Protein AF-A0A524IVU4-F1 (afdb_monomer_lite)

Secondary structure (DSSP, 8-state):
--------EEEEE--S-HHHHHHHHHHS--TT--B----PPPTT--EEEEEEEETTEEEEEEEETT-SEEEEE--GGGSHHHHHHHHHHHGGGSS-------EEEEEEEEEESS-HHHHHHHHHSTTHHHHHS-TTS-EEEEE---S--TT-EEEEEES-TTS-EEEEEEEEEEETTTEEEEEEEESSSSEEEEEEEEEESSSS-EEEEEEEEEE-SS-HHHHHHHHHHHHHHHHHHHHHHHHHHHHHHHHHHHH-PPTT-EEEEETTTSHHHHHHHHHHHHHT-EEEEE----SS---GGGTTT-SEEEE-----SSSS---HHHHHHHHHHHHHHHHHHHHHHHT-SS--SEEEEEEEGGGG---TT----TTSPP-SSHHHHHHHHHHHTTHHHHHTTPEEEEEEE------

Sequence (415 aa):
MAPNSTSEIATIVVRTGLSMLVSEILTTPTPRLKLLCRHRVDPWTMVGRLQILTPAGPVVLMCDRDRNSVRIPVDCATGKGRRYLGALTALRTHGSPGVVMALEIVRLVSDVSASVQRVWDWHTRPGALQRLIPPWEPIRVLKRNDGVEEGNRTTVRLGTSPIAVDWVSEHLAPEPYRSFADFQVKGPFGTWRHRHLFLPTGASTCQMEDRIEYELPCEPLGALV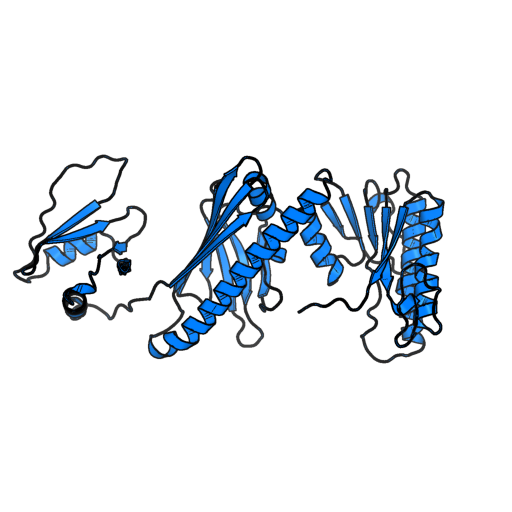AGRYLRERIERGIAYRHRVVRRDLTLHGRVGLASGQRVGITGASGLIGSELSHVLTTGGHEPIAFARPASGTLEPASLEGLKAVVHLAGEPIDAGKWTSERRRRIRDSRVEGTRILSEALAGLDAPPDVLICASAIGYYGNRGDEILDEQSPVGEGFLAGVVGDWERAAEPARAAGIRVVHLRFGVVLWP

pLDDT: mean 75.31, std 25.25, range [22.7, 98.56]

Structure (mmCIF, N/CA/C/O backbone):
data_AF-A0A524IVU4-F1
#
_entry.id   AF-A0A524IVU4-F1
#
loop_
_atom_site.group_PDB
_atom_site.id
_atom_site.type_symbol
_atom_site.label_atom_id
_atom_site.label_alt_id
_atom_site.label_comp_id
_atom_site.label_asym_id
_atom_site.label_entity_id
_atom_site.label_seq_id
_atom_site.pdbx_PDB_ins_code
_atom_site.Cartn_x
_atom_site.Cartn_y
_atom_site.Cartn_z
_atom_site.occupancy
_atom_site.B_iso_or_equiv
_atom_site.auth_seq_id
_atom_site.auth_comp_id
_atom_site.auth_asym_id
_atom_site.auth_atom_id
_atom_site.pdbx_PDB_model_num
ATOM 1 N N . MET A 1 1 ? 1.348 -28.604 -43.241 1.00 34.56 1 MET A N 1
ATOM 2 C CA . MET A 1 1 ? 2.477 -28.645 -42.290 1.00 34.56 1 MET A CA 1
ATOM 3 C C . MET A 1 1 ? 3.764 -28.444 -43.070 1.00 34.56 1 MET A C 1
ATOM 5 O O . MET A 1 1 ? 4.163 -29.332 -43.806 1.00 34.56 1 MET A O 1
ATOM 9 N N . ALA A 1 2 ? 4.355 -27.260 -42.949 1.00 22.70 2 ALA A N 1
ATOM 10 C CA . ALA A 1 2 ? 5.720 -26.942 -43.358 1.00 22.70 2 ALA A CA 1
ATOM 11 C C . ALA A 1 2 ? 6.348 -26.189 -42.171 1.00 22.70 2 ALA A C 1
ATOM 13 O O . ALA A 1 2 ? 5.633 -25.404 -41.538 1.00 22.70 2 ALA A O 1
ATOM 14 N N . PRO A 1 3 ? 7.607 -26.454 -41.790 1.00 25.53 3 PRO A N 1
ATOM 15 C CA . PRO A 1 3 ? 8.193 -25.831 -40.614 1.00 25.53 3 PRO A CA 1
ATOM 16 C C . PRO A 1 3 ? 8.550 -24.374 -40.932 1.00 25.53 3 PRO A C 1
ATOM 18 O O . PRO A 1 3 ? 9.281 -24.101 -41.881 1.00 25.53 3 PRO A O 1
ATOM 21 N N . ASN A 1 4 ? 8.029 -23.438 -40.134 1.00 24.41 4 ASN A N 1
ATOM 22 C CA . ASN A 1 4 ? 8.459 -22.042 -40.146 1.00 24.41 4 ASN A CA 1
ATOM 23 C C . ASN A 1 4 ? 9.939 -21.982 -39.745 1.00 24.41 4 ASN A C 1
ATOM 25 O O . ASN A 1 4 ? 10.278 -22.165 -38.577 1.00 24.41 4 ASN A O 1
ATOM 29 N N . SER A 1 5 ? 10.816 -21.740 -40.718 1.00 25.78 5 SER A N 1
ATOM 30 C CA . SER A 1 5 ? 12.230 -21.461 -40.492 1.00 25.78 5 SER A CA 1
ATOM 31 C C . SER A 1 5 ? 12.377 -20.097 -39.817 1.00 25.78 5 SER A C 1
ATOM 33 O O . SER A 1 5 ? 12.114 -19.059 -40.425 1.00 25.78 5 SER A O 1
ATOM 35 N N . THR A 1 6 ? 12.803 -20.087 -38.561 1.00 24.25 6 THR A N 1
ATOM 36 C CA . THR A 1 6 ? 13.234 -18.885 -37.848 1.00 24.25 6 THR A CA 1
ATOM 37 C C . THR A 1 6 ? 14.506 -18.351 -38.510 1.00 24.25 6 THR A C 1
ATOM 39 O O . THR A 1 6 ? 15.575 -18.944 -38.388 1.00 24.25 6 THR A O 1
ATOM 42 N N . SER A 1 7 ? 14.409 -17.240 -39.241 1.00 27.45 7 SER A N 1
ATOM 43 C CA . SER A 1 7 ? 15.583 -16.489 -39.690 1.00 27.45 7 SER A CA 1
ATOM 44 C C . SER A 1 7 ? 16.126 -15.680 -38.509 1.00 27.45 7 SER A C 1
ATOM 46 O O . SER A 1 7 ? 15.531 -14.671 -38.125 1.00 27.45 7 SER A O 1
ATOM 48 N N . GLU A 1 8 ? 17.231 -16.115 -37.909 1.00 27.62 8 GLU A N 1
ATOM 49 C CA . GLU A 1 8 ? 17.954 -15.310 -36.922 1.00 27.62 8 GLU A CA 1
ATOM 50 C C . GLU A 1 8 ? 18.657 -14.137 -37.620 1.00 27.62 8 GLU A C 1
ATOM 52 O O . GLU A 1 8 ? 19.483 -14.312 -38.516 1.00 27.62 8 GLU A O 1
ATOM 57 N N . ILE A 1 9 ? 18.327 -12.912 -37.214 1.00 30.48 9 ILE A N 1
ATOM 58 C CA . ILE A 1 9 ? 18.994 -11.695 -37.687 1.00 30.48 9 ILE A CA 1
ATOM 59 C C . ILE A 1 9 ? 20.041 -11.307 -36.643 1.00 30.48 9 ILE A C 1
ATOM 61 O O . ILE A 1 9 ? 19.692 -10.887 -35.541 1.00 30.48 9 ILE A O 1
ATOM 65 N N . ALA A 1 10 ? 21.325 -11.401 -36.993 1.00 29.14 10 ALA A N 1
ATOM 66 C CA . ALA A 1 10 ? 22.400 -10.875 -36.159 1.00 29.14 10 ALA A CA 1
ATOM 67 C C . ALA A 1 10 ? 22.495 -9.347 -36.337 1.00 29.14 10 ALA A C 1
ATOM 69 O O . ALA A 1 10 ? 22.633 -8.832 -37.450 1.00 29.14 10 ALA A O 1
ATOM 70 N N . THR A 1 11 ? 22.419 -8.603 -35.235 1.00 32.50 11 THR A N 1
ATOM 71 C CA . THR A 1 11 ? 22.598 -7.142 -35.232 1.00 32.50 11 THR A CA 1
ATOM 72 C C . THR A 1 11 ? 23.991 -6.817 -34.710 1.00 32.50 11 THR A C 1
ATOM 74 O O . THR A 1 11 ? 24.321 -7.198 -33.592 1.00 32.50 11 THR A O 1
ATOM 77 N N . ILE A 1 12 ? 24.809 -6.117 -35.504 1.00 32.16 12 ILE A N 1
ATOM 78 C CA . ILE A 1 12 ? 26.143 -5.663 -35.093 1.00 32.16 12 ILE A CA 1
ATOM 79 C C . ILE A 1 12 ? 26.076 -4.148 -34.871 1.00 32.16 12 ILE A C 1
ATOM 81 O O . ILE A 1 12 ? 25.778 -3.376 -35.783 1.00 32.16 12 ILE A O 1
ATOM 85 N N . VAL A 1 13 ? 26.337 -3.708 -33.641 1.00 31.48 13 VAL A N 1
ATOM 86 C CA . VAL A 1 13 ? 26.427 -2.283 -33.294 1.00 31.48 13 VAL A CA 1
ATOM 87 C C . VAL A 1 13 ? 27.876 -1.839 -33.483 1.00 31.48 13 VAL A C 1
ATOM 89 O O . VAL A 1 13 ? 28.778 -2.430 -32.893 1.00 31.48 13 VAL A O 1
ATOM 92 N N . VAL A 1 14 ? 28.117 -0.821 -34.311 1.00 31.20 14 VAL A N 1
ATOM 93 C CA . VAL A 1 14 ? 29.471 -0.315 -34.584 1.00 31.20 14 VAL A CA 1
ATOM 94 C C . VAL A 1 14 ? 29.592 1.083 -33.988 1.00 31.20 14 VAL A C 1
ATOM 96 O O . VAL A 1 14 ? 28.852 1.986 -34.359 1.00 31.20 14 VAL A O 1
ATOM 99 N N . ARG A 1 15 ? 30.499 1.264 -33.020 1.00 30.33 15 ARG A N 1
ATOM 100 C CA . ARG A 1 15 ? 30.604 2.500 -32.217 1.00 30.33 15 ARG A CA 1
ATOM 101 C C . ARG A 1 15 ? 31.299 3.681 -32.912 1.00 30.33 15 ARG A C 1
ATOM 103 O O . ARG A 1 15 ? 31.366 4.752 -32.317 1.00 30.33 15 ARG A O 1
ATOM 110 N N . THR A 1 16 ? 31.786 3.542 -34.142 1.00 34.00 16 THR A N 1
ATOM 111 C CA . THR A 1 16 ? 32.389 4.649 -34.901 1.00 34.00 16 THR A CA 1
ATOM 112 C C . THR A 1 16 ? 31.367 5.269 -35.852 1.00 34.00 16 THR A C 1
ATOM 114 O O . THR A 1 16 ? 30.624 4.565 -36.532 1.00 34.00 16 THR A O 1
ATOM 117 N N . GLY A 1 17 ? 31.285 6.606 -35.867 1.00 33.34 17 GLY A N 1
ATOM 118 C CA . GLY A 1 17 ? 30.340 7.339 -36.715 1.00 33.34 17 GLY A CA 1
ATOM 119 C C . GLY A 1 17 ? 30.439 6.914 -38.183 1.00 33.34 17 GLY A C 1
ATOM 120 O O . GLY A 1 17 ? 31.533 6.649 -38.682 1.00 33.34 17 GLY A O 1
ATOM 121 N N . LEU A 1 18 ? 29.293 6.861 -38.872 1.00 36.22 18 LEU A N 1
ATOM 122 C CA . LEU A 1 18 ? 29.159 6.341 -40.242 1.00 36.22 18 LEU A CA 1
ATOM 123 C C . LEU A 1 18 ? 30.191 6.925 -41.231 1.00 36.22 18 LEU A C 1
ATOM 125 O O . LEU A 1 18 ? 30.632 6.230 -42.142 1.00 36.22 18 LEU A O 1
ATOM 129 N N . SER A 1 19 ? 30.601 8.183 -41.039 1.00 33.00 19 SER A N 1
ATOM 130 C CA . SER A 1 19 ? 31.616 8.861 -41.856 1.00 33.00 19 SER A CA 1
ATOM 131 C C . SER A 1 19 ? 33.031 8.296 -41.677 1.00 33.00 19 SER A C 1
ATOM 133 O O . SER A 1 19 ? 33.767 8.200 -42.657 1.00 33.00 19 SER A O 1
ATOM 135 N N . MET A 1 20 ? 33.409 7.874 -40.465 1.00 31.33 20 MET A N 1
ATOM 136 C CA . MET A 1 20 ? 34.714 7.252 -40.206 1.00 31.33 20 MET A CA 1
ATOM 137 C C . MET A 1 20 ? 34.777 5.825 -40.744 1.00 31.33 20 MET A C 1
ATOM 139 O O . MET A 1 20 ? 35.775 5.462 -41.356 1.00 31.33 20 MET A O 1
ATOM 143 N N . LEU A 1 21 ? 33.689 5.058 -40.616 1.00 37.84 21 LEU A N 1
ATOM 144 C CA . LEU A 1 21 ? 33.628 3.687 -41.131 1.00 37.84 21 LEU A CA 1
ATOM 145 C C . LEU A 1 21 ? 33.796 3.640 -42.658 1.00 37.84 21 LEU A C 1
ATOM 147 O O . LEU A 1 21 ? 34.502 2.792 -43.197 1.00 37.84 21 LEU A O 1
ATOM 151 N N . VAL A 1 22 ? 33.161 4.580 -43.365 1.00 36.19 22 VAL A N 1
ATOM 152 C CA . VAL A 1 22 ? 33.289 4.710 -44.823 1.00 36.19 22 VAL A CA 1
ATOM 153 C C . VAL A 1 22 ? 34.705 5.154 -45.211 1.00 36.19 22 VAL A C 1
ATOM 155 O O . VAL A 1 22 ? 35.245 4.646 -46.188 1.00 36.19 22 VAL A O 1
ATOM 158 N N . SER A 1 23 ? 35.337 6.035 -44.431 1.00 31.91 23 SER A N 1
ATOM 159 C CA . SER A 1 23 ? 36.713 6.499 -44.666 1.00 31.91 23 SER A CA 1
ATOM 160 C C . SER A 1 23 ? 37.771 5.401 -44.452 1.00 31.91 23 SER A C 1
ATOM 162 O O . SER A 1 23 ? 38.649 5.225 -45.295 1.00 31.91 23 SER A O 1
ATOM 164 N N . GLU A 1 24 ? 37.669 4.603 -43.382 1.00 35.66 24 GLU A N 1
ATOM 165 C CA . GLU A 1 24 ? 38.594 3.487 -43.092 1.00 35.66 24 GLU A CA 1
ATOM 166 C C . GLU A 1 24 ? 38.502 2.356 -44.126 1.00 35.66 24 GLU A C 1
ATOM 168 O O . GLU A 1 24 ? 39.520 1.785 -44.521 1.00 35.66 24 GLU A O 1
ATOM 173 N N . ILE A 1 25 ? 37.294 2.059 -44.618 1.00 37.78 25 ILE A N 1
ATOM 174 C CA . ILE A 1 25 ? 37.073 1.045 -45.663 1.00 37.78 25 ILE A CA 1
ATOM 175 C C . ILE A 1 25 ? 37.586 1.524 -47.034 1.00 37.78 25 ILE A C 1
ATOM 177 O O . ILE A 1 25 ? 38.042 0.713 -47.836 1.00 37.78 25 ILE A O 1
ATOM 181 N N . LEU A 1 26 ? 37.532 2.831 -47.322 1.00 35.62 26 LEU A N 1
ATOM 182 C CA . LEU A 1 26 ? 38.038 3.407 -48.577 1.00 35.62 26 LEU A CA 1
ATOM 183 C C . LEU A 1 26 ? 39.566 3.572 -48.603 1.00 35.62 26 LEU A C 1
ATOM 185 O O . LEU A 1 26 ? 40.146 3.649 -49.684 1.00 35.62 26 LEU A O 1
ATOM 189 N N . THR A 1 27 ? 40.215 3.631 -47.439 1.00 35.34 27 THR A N 1
ATOM 190 C CA . THR A 1 27 ? 41.665 3.865 -47.310 1.00 35.34 27 THR A CA 1
ATOM 191 C C . THR A 1 27 ? 42.474 2.597 -47.043 1.00 35.34 27 THR A C 1
ATOM 193 O O . THR A 1 27 ? 43.703 2.631 -47.109 1.00 35.34 27 THR A O 1
ATOM 196 N N . THR A 1 28 ? 41.824 1.455 -46.801 1.00 34.09 28 THR A N 1
ATOM 197 C CA . THR A 1 28 ? 42.516 0.174 -46.631 1.00 34.09 28 THR A CA 1
ATOM 198 C C . THR A 1 28 ? 42.963 -0.387 -47.990 1.00 34.09 28 THR A C 1
ATOM 200 O O . THR A 1 28 ? 42.127 -0.617 -48.866 1.00 34.09 28 THR A O 1
ATOM 203 N N . PRO A 1 29 ? 44.259 -0.694 -48.194 1.00 32.53 29 PRO A N 1
ATOM 204 C CA . PRO A 1 29 ? 44.765 -1.247 -49.446 1.00 32.53 29 PRO A CA 1
ATOM 205 C C . PRO A 1 29 ? 44.479 -2.755 -49.507 1.00 32.53 29 PRO A C 1
ATOM 207 O O . PRO A 1 29 ? 45.382 -3.585 -49.508 1.00 32.53 29 PRO A O 1
ATOM 210 N N . THR A 1 30 ? 43.201 -3.139 -49.533 1.00 32.12 30 THR A N 1
ATOM 211 C CA . THR A 1 30 ? 42.782 -4.497 -49.907 1.00 32.12 30 THR A CA 1
ATOM 212 C C . THR A 1 30 ? 42.083 -4.446 -51.266 1.00 32.12 30 THR A C 1
ATOM 214 O O . THR A 1 30 ? 41.094 -3.735 -51.430 1.00 32.12 30 THR A O 1
ATOM 217 N N . PRO A 1 31 ? 42.544 -5.200 -52.280 1.00 26.88 31 PRO A N 1
ATOM 218 C CA . PRO A 1 31 ? 42.162 -4.961 -53.675 1.00 26.88 31 PRO A CA 1
ATOM 219 C C . PRO A 1 31 ? 40.754 -5.464 -54.061 1.00 26.88 31 PRO A C 1
ATOM 221 O O . PRO A 1 31 ? 40.522 -5.781 -55.225 1.00 26.88 31 PRO A O 1
ATOM 224 N N . ARG A 1 32 ? 39.800 -5.614 -53.128 1.00 34.31 32 ARG A N 1
ATOM 225 C CA . ARG A 1 32 ? 38.541 -6.344 -53.408 1.00 34.31 32 ARG A CA 1
ATOM 226 C C . ARG A 1 32 ? 37.240 -5.752 -52.858 1.00 34.31 32 ARG A C 1
ATOM 228 O O . ARG A 1 32 ? 36.215 -6.420 -52.956 1.00 34.31 32 ARG A O 1
ATOM 235 N N . LEU A 1 33 ? 37.229 -4.516 -52.361 1.00 30.20 33 LEU A N 1
ATOM 236 C CA . LEU A 1 33 ? 35.998 -3.837 -51.935 1.00 30.20 33 LEU A CA 1
ATOM 237 C C . LEU A 1 33 ? 35.757 -2.585 -52.791 1.00 30.20 33 LEU A C 1
ATOM 239 O O . LEU A 1 33 ? 36.409 -1.564 -52.617 1.00 30.20 33 LEU A O 1
ATOM 243 N N . LYS A 1 34 ? 34.815 -2.665 -53.740 1.00 29.78 34 LYS A N 1
ATOM 244 C CA . LYS A 1 34 ? 34.280 -1.490 -54.451 1.00 29.78 34 LYS A CA 1
ATOM 245 C C . LYS A 1 34 ? 32.941 -1.107 -53.826 1.00 29.78 34 LYS A C 1
ATOM 247 O O . LYS A 1 34 ? 31.970 -1.853 -53.943 1.00 29.78 34 LYS A O 1
ATOM 252 N N . LEU A 1 35 ? 32.898 0.053 -53.178 1.00 29.55 35 LEU A N 1
ATOM 253 C CA . LEU A 1 35 ? 31.672 0.672 -52.677 1.00 29.55 35 LEU A CA 1
ATOM 254 C C . LEU A 1 35 ? 30.991 1.426 -53.825 1.00 29.55 35 LEU A C 1
ATOM 256 O O . LEU A 1 35 ? 31.569 2.342 -54.405 1.00 29.55 35 LEU A O 1
ATOM 260 N N . LEU A 1 36 ? 29.765 1.032 -54.162 1.00 27.17 36 LEU A N 1
ATOM 261 C CA . LEU A 1 36 ? 28.942 1.699 -55.170 1.00 27.17 36 LEU A CA 1
ATOM 262 C C . LEU A 1 36 ? 27.703 2.253 -54.464 1.00 27.17 36 LEU A C 1
ATOM 264 O O . LEU A 1 36 ? 26.733 1.539 -54.232 1.00 27.17 36 LEU A O 1
ATOM 268 N N . CYS A 1 37 ? 27.754 3.529 -54.083 1.00 28.75 37 CYS A N 1
ATOM 269 C CA . CYS A 1 37 ? 26.594 4.236 -53.551 1.00 28.75 37 CYS A CA 1
ATOM 270 C C . CYS A 1 37 ? 25.811 4.827 -54.732 1.00 28.75 37 CYS A C 1
ATOM 272 O O . CYS A 1 37 ? 26.328 5.687 -55.446 1.00 28.75 37 CYS A O 1
ATOM 274 N N . ARG A 1 38 ? 24.588 4.347 -54.988 1.00 25.50 38 ARG A N 1
ATOM 275 C CA . ARG A 1 38 ? 23.693 4.925 -56.003 1.00 25.50 38 ARG A CA 1
ATOM 276 C C . ARG A 1 38 ? 22.333 5.283 -55.395 1.00 25.50 38 ARG A C 1
ATOM 278 O O . ARG A 1 38 ? 21.636 4.408 -54.901 1.00 25.50 38 ARG A O 1
ATOM 285 N N . HIS A 1 39 ? 21.969 6.551 -55.604 1.00 26.48 39 HIS A N 1
ATOM 286 C CA . HIS A 1 39 ? 20.639 7.184 -55.615 1.00 26.48 39 HIS A CA 1
ATOM 287 C C . HIS A 1 39 ? 20.159 8.073 -54.450 1.00 26.48 39 HIS A C 1
ATOM 289 O O . HIS A 1 39 ? 20.536 7.924 -53.295 1.00 26.48 39 HIS A O 1
ATOM 295 N N . ARG A 1 40 ? 19.368 9.069 -54.903 1.00 27.62 40 ARG A N 1
ATOM 296 C CA . ARG A 1 40 ? 18.852 10.308 -54.293 1.00 27.62 40 ARG A CA 1
ATOM 297 C C . ARG A 1 40 ? 17.977 10.061 -53.062 1.00 27.62 40 ARG A C 1
ATOM 299 O O . ARG A 1 40 ? 17.220 9.100 -53.024 1.00 27.62 40 ARG A O 1
ATOM 306 N N . VAL A 1 41 ? 18.062 10.997 -52.120 1.00 28.31 41 VAL A N 1
ATOM 307 C CA . VAL A 1 41 ? 17.453 10.964 -50.784 1.00 28.31 41 VAL A CA 1
ATOM 308 C C . VAL A 1 41 ? 16.101 11.687 -50.783 1.00 28.31 41 VAL A C 1
ATOM 310 O O . VAL A 1 41 ? 16.039 12.856 -51.157 1.00 28.31 41 VAL A O 1
ATOM 313 N N . ASP A 1 42 ? 15.049 11.001 -50.330 1.00 27.28 42 ASP A N 1
ATOM 314 C CA . ASP A 1 42 ? 13.788 11.593 -49.860 1.00 27.28 42 ASP A CA 1
ATOM 315 C C . ASP A 1 42 ? 13.885 11.772 -48.324 1.00 27.28 42 ASP A C 1
ATOM 317 O O . ASP A 1 42 ? 14.226 10.809 -47.625 1.00 27.28 42 ASP A O 1
ATOM 321 N N . PRO A 1 43 ? 13.677 12.982 -47.767 1.00 28.86 43 PRO A N 1
ATOM 322 C CA . PRO A 1 43 ? 13.992 13.289 -46.369 1.00 28.86 43 PRO A CA 1
ATOM 323 C C . PRO A 1 43 ? 13.114 12.612 -45.297 1.00 28.86 43 PRO A C 1
ATOM 325 O O . PRO A 1 43 ? 13.494 12.666 -44.123 1.00 28.86 43 PRO A O 1
ATOM 328 N N . TRP A 1 44 ? 11.999 11.956 -45.650 1.00 29.47 44 TRP A N 1
ATOM 329 C CA . TRP A 1 44 ? 11.010 11.466 -44.666 1.00 29.47 44 TRP A CA 1
ATOM 330 C C . TRP A 1 44 ? 10.911 9.940 -44.512 1.00 29.47 44 TRP A C 1
ATOM 332 O O . TRP A 1 44 ? 10.248 9.460 -43.596 1.00 29.47 44 TRP A O 1
ATOM 342 N N . THR A 1 45 ? 11.612 9.157 -45.338 1.00 31.44 45 THR A N 1
ATOM 343 C CA . THR A 1 45 ? 11.626 7.681 -45.267 1.00 31.44 45 THR A CA 1
ATOM 344 C C . THR A 1 45 ? 13.058 7.135 -45.335 1.00 31.44 45 THR A C 1
ATOM 346 O O . THR A 1 45 ? 13.479 6.522 -46.310 1.00 31.44 45 THR A O 1
ATOM 349 N N . MET A 1 46 ? 13.866 7.358 -44.294 1.00 29.09 46 MET A N 1
ATOM 350 C CA . MET A 1 46 ? 15.256 6.876 -44.277 1.00 29.09 46 MET A CA 1
ATOM 351 C C . MET A 1 46 ? 15.389 5.446 -43.738 1.00 29.09 46 MET A C 1
ATOM 353 O O . MET A 1 46 ? 15.600 5.225 -42.550 1.00 29.09 46 MET A O 1
ATOM 357 N N . VAL A 1 47 ? 15.362 4.490 -44.670 1.00 37.28 47 VAL A N 1
ATOM 358 C CA . VAL A 1 47 ? 16.062 3.202 -44.585 1.00 37.28 47 VAL A CA 1
ATOM 359 C C . VAL A 1 47 ? 17.218 3.272 -45.585 1.00 37.28 47 VAL A C 1
ATOM 361 O O . VAL A 1 47 ? 17.013 3.170 -46.794 1.00 37.28 47 VAL A O 1
ATOM 364 N N . GLY A 1 48 ? 18.442 3.496 -45.111 1.00 37.12 48 GLY A N 1
ATOM 365 C CA . GLY A 1 48 ? 19.611 3.551 -45.993 1.00 37.12 48 GLY A CA 1
ATOM 366 C C . GLY A 1 48 ? 19.993 2.145 -46.454 1.00 37.12 48 GLY A C 1
ATOM 367 O O . GLY A 1 48 ? 20.255 1.282 -45.617 1.00 37.12 48 GLY A O 1
ATOM 368 N N . ARG A 1 49 ? 20.028 1.895 -47.767 1.00 36.38 49 ARG A N 1
ATOM 369 C CA . ARG A 1 49 ? 20.432 0.603 -48.345 1.00 36.38 49 ARG A CA 1
ATOM 370 C C . ARG A 1 49 ? 21.885 0.692 -48.816 1.00 36.38 49 ARG A C 1
ATOM 372 O O . ARG A 1 49 ? 22.159 1.295 -49.848 1.00 36.38 49 ARG A O 1
ATOM 379 N N . LEU A 1 50 ? 22.815 0.105 -48.068 1.00 40.78 50 LEU A N 1
ATOM 380 C CA . LEU A 1 50 ? 24.235 0.060 -48.428 1.00 40.78 50 LEU A CA 1
ATOM 381 C C . LEU A 1 50 ? 24.556 -1.308 -49.042 1.00 40.78 50 LEU A C 1
ATOM 383 O O . LEU A 1 50 ? 24.348 -2.337 -48.405 1.00 40.78 50 LEU A O 1
ATOM 387 N N . GLN A 1 51 ? 25.038 -1.342 -50.284 1.00 37.97 51 GLN A N 1
ATOM 388 C CA . GLN A 1 51 ? 25.344 -2.589 -50.989 1.00 37.97 51 GLN A CA 1
ATOM 389 C C . GLN A 1 51 ? 26.861 -2.789 -51.076 1.00 37.97 51 GLN A C 1
ATOM 391 O O . GLN A 1 51 ? 27.566 -1.999 -51.701 1.00 37.97 51 GLN A O 1
ATOM 396 N N . ILE A 1 52 ? 27.363 -3.855 -50.452 1.00 44.34 52 ILE A N 1
ATOM 397 C CA . ILE A 1 52 ? 28.771 -4.255 -50.506 1.00 44.34 52 ILE A CA 1
ATOM 398 C C . ILE A 1 52 ? 28.907 -5.386 -51.524 1.00 44.34 52 ILE A C 1
ATOM 400 O O . ILE A 1 52 ? 28.314 -6.456 -51.369 1.00 44.34 52 ILE A O 1
ATOM 404 N N . LEU A 1 53 ? 29.687 -5.161 -52.580 1.00 37.88 53 LEU A N 1
ATOM 405 C CA . LEU A 1 53 ? 29.975 -6.185 -53.582 1.00 37.88 53 LEU A CA 1
ATOM 406 C C . LEU A 1 53 ? 31.087 -7.103 -53.068 1.00 37.88 53 LEU A C 1
ATOM 408 O O . LEU A 1 53 ? 32.212 -6.656 -52.854 1.00 37.88 53 LEU A O 1
ATOM 412 N N . THR A 1 54 ? 30.770 -8.387 -52.881 1.00 42.09 54 THR A N 1
ATOM 413 C CA . THR A 1 54 ? 31.740 -9.418 -52.482 1.00 42.09 54 THR A CA 1
ATOM 414 C C . THR A 1 54 ? 31.866 -10.494 -53.568 1.00 42.09 54 THR A C 1
ATOM 416 O O . THR A 1 54 ? 30.927 -10.675 -54.347 1.00 42.09 54 THR A O 1
ATOM 419 N N . PRO A 1 55 ? 32.971 -11.267 -53.619 1.00 34.78 55 PRO A N 1
ATOM 420 C CA . PRO A 1 55 ? 33.145 -12.354 -54.592 1.00 34.78 55 PRO A CA 1
ATOM 421 C C . PRO A 1 55 ? 32.069 -13.452 -54.525 1.00 34.78 55 PRO A C 1
ATOM 423 O O . PRO A 1 55 ? 31.917 -14.217 -55.469 1.00 34.78 55 PRO A O 1
ATOM 426 N N . ALA A 1 56 ? 31.327 -13.539 -53.417 1.00 37.84 56 ALA A N 1
ATOM 427 C CA . ALA A 1 56 ? 30.245 -14.501 -53.207 1.00 37.84 56 ALA A CA 1
ATOM 428 C C . ALA A 1 56 ? 28.838 -13.915 -53.462 1.00 37.84 56 ALA A C 1
ATOM 430 O O . ALA A 1 56 ? 27.843 -14.614 -53.262 1.00 37.84 56 ALA A O 1
ATOM 431 N N . GLY A 1 57 ? 28.758 -12.658 -53.915 1.00 37.06 57 GLY A N 1
ATOM 432 C CA . GLY A 1 57 ? 27.522 -11.943 -54.234 1.00 37.06 57 GLY A CA 1
ATOM 433 C C . GLY A 1 57 ? 27.386 -10.599 -53.499 1.00 37.06 57 GLY A C 1
ATOM 434 O O . GLY A 1 57 ? 28.166 -10.298 -52.587 1.00 37.06 57 GLY A O 1
ATOM 435 N N . PRO A 1 58 ? 26.417 -9.759 -53.900 1.00 41.94 58 PRO A N 1
ATOM 436 C CA . PRO A 1 58 ? 26.122 -8.508 -53.210 1.00 41.94 58 PRO A CA 1
ATOM 437 C C . PRO A 1 58 ? 25.515 -8.762 -51.825 1.00 41.94 58 PRO A C 1
ATOM 439 O O . PRO A 1 58 ? 24.539 -9.497 -51.698 1.00 41.94 58 PRO A O 1
ATOM 442 N N . VAL A 1 59 ? 26.048 -8.095 -50.802 1.00 44.88 59 VAL A N 1
ATOM 443 C CA . VAL A 1 59 ? 25.473 -8.058 -49.451 1.00 44.88 59 VAL A CA 1
ATOM 444 C C . VAL A 1 59 ? 24.798 -6.707 -49.251 1.00 44.88 59 VAL A C 1
ATOM 446 O O . VAL A 1 59 ? 25.410 -5.665 -49.481 1.00 44.88 59 VAL A O 1
ATOM 449 N N . VAL A 1 60 ? 23.530 -6.722 -48.842 1.00 41.88 60 VAL A N 1
ATOM 450 C CA . VAL A 1 60 ? 22.744 -5.514 -48.581 1.00 41.88 60 VAL A CA 1
ATOM 451 C C . VAL A 1 60 ? 22.666 -5.279 -47.079 1.00 41.88 60 VAL A C 1
ATOM 453 O O . VAL A 1 60 ? 22.180 -6.126 -46.335 1.00 41.88 60 VAL A O 1
ATOM 456 N N . LEU A 1 61 ? 23.121 -4.110 -46.654 1.00 43.62 61 LEU A N 1
ATOM 457 C CA . LEU A 1 61 ? 23.067 -3.629 -45.285 1.00 43.62 61 LEU A CA 1
ATOM 458 C C . LEU A 1 61 ? 21.970 -2.572 -45.178 1.00 43.62 61 LEU A C 1
ATOM 460 O O . LEU A 1 61 ? 21.856 -1.693 -46.037 1.00 43.62 61 LEU A O 1
ATOM 464 N N . MET A 1 62 ? 21.155 -2.674 -44.132 1.00 39.56 62 MET A N 1
ATOM 465 C CA . MET A 1 62 ? 20.109 -1.699 -43.831 1.00 39.56 62 MET A CA 1
ATOM 466 C C . MET A 1 62 ? 20.553 -0.836 -42.652 1.00 39.56 62 MET A C 1
ATOM 468 O O . MET A 1 62 ? 20.830 -1.364 -41.572 1.00 39.56 62 MET A O 1
ATOM 472 N N . CYS A 1 63 ? 20.622 0.476 -42.870 1.00 43.03 63 CYS A N 1
ATOM 473 C CA . CYS A 1 63 ? 20.928 1.465 -41.841 1.00 43.03 63 CYS A CA 1
ATOM 474 C C . CYS A 1 63 ? 19.639 2.104 -41.310 1.00 43.03 63 CYS A C 1
ATOM 476 O O . CYS A 1 63 ? 18.782 2.521 -42.092 1.00 43.03 63 CYS A O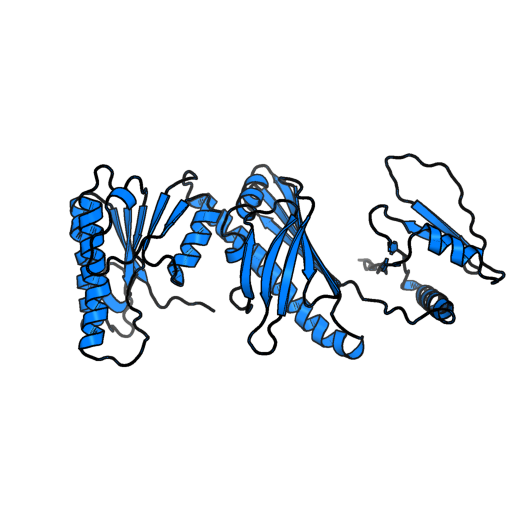 1
ATOM 478 N N . ASP A 1 64 ? 19.548 2.194 -39.984 1.00 42.59 64 ASP A N 1
ATOM 479 C CA . ASP A 1 64 ? 18.485 2.868 -39.234 1.00 42.59 64 ASP A CA 1
ATOM 480 C C . ASP A 1 64 ? 19.032 4.211 -38.717 1.00 42.59 64 ASP A C 1
ATOM 482 O O . ASP A 1 64 ? 20.157 4.262 -38.217 1.00 42.59 64 ASP A O 1
ATOM 486 N N . ARG A 1 65 ? 18.280 5.305 -38.884 1.00 37.91 65 ARG A N 1
ATOM 487 C CA . ARG A 1 65 ? 18.764 6.676 -38.636 1.00 37.91 65 ARG A CA 1
ATOM 488 C C . ARG A 1 65 ? 19.053 6.943 -37.152 1.00 37.91 65 ARG A C 1
ATOM 490 O O . ARG A 1 65 ? 19.910 7.770 -36.856 1.00 37.91 65 ARG A O 1
ATOM 497 N N . ASP A 1 66 ? 18.410 6.204 -36.247 1.00 40.22 66 ASP A N 1
ATOM 498 C CA . ASP A 1 66 ? 18.474 6.464 -34.800 1.00 40.22 66 ASP A CA 1
ATOM 499 C C . ASP A 1 66 ? 19.525 5.628 -34.058 1.00 40.22 66 ASP A C 1
ATOM 501 O O . ASP A 1 66 ? 19.718 5.782 -32.850 1.00 40.22 66 ASP A O 1
ATOM 505 N N . ARG A 1 67 ? 20.215 4.710 -34.745 1.00 43.00 67 ARG A N 1
ATOM 506 C CA . ARG A 1 67 ? 21.225 3.847 -34.122 1.00 43.00 67 ARG A CA 1
ATOM 507 C C . ARG A 1 67 ? 22.451 3.765 -35.026 1.00 43.00 67 ARG A C 1
ATOM 509 O O . ARG A 1 67 ? 22.338 3.338 -36.169 1.00 43.00 67 ARG A O 1
ATOM 516 N N . ASN A 1 68 ? 23.637 4.065 -34.487 1.00 40.94 68 ASN A N 1
ATOM 517 C CA . ASN A 1 68 ? 24.938 3.667 -35.056 1.00 40.94 68 ASN A CA 1
ATOM 518 C C . ASN A 1 68 ? 25.066 2.121 -35.069 1.00 40.94 68 ASN A C 1
ATOM 520 O O . ASN A 1 68 ? 25.884 1.520 -34.377 1.00 40.94 68 ASN A O 1
ATOM 524 N N . SER A 1 69 ? 24.189 1.431 -35.791 1.00 37.06 69 SER A N 1
ATOM 525 C CA . SER A 1 69 ? 24.113 -0.025 -35.837 1.00 37.06 69 SER A CA 1
ATOM 526 C C . SER A 1 69 ? 23.753 -0.484 -37.237 1.00 37.06 69 SER A C 1
ATOM 528 O O . SER A 1 69 ? 22.896 0.111 -37.889 1.00 37.06 69 SER A O 1
ATOM 530 N N . VAL A 1 70 ? 24.390 -1.564 -37.676 1.00 38.03 70 VAL A N 1
ATOM 531 C CA . VAL A 1 70 ? 24.176 -2.162 -38.989 1.00 38.03 70 VAL A CA 1
ATOM 532 C C . VAL A 1 70 ? 23.624 -3.569 -38.782 1.00 38.03 70 VAL A C 1
ATOM 534 O O . VAL A 1 70 ? 24.210 -4.388 -38.071 1.00 38.03 70 VAL A O 1
ATOM 537 N N . ARG A 1 71 ? 22.480 -3.875 -39.400 1.00 39.28 71 ARG A N 1
ATOM 538 C CA . ARG A 1 71 ? 21.909 -5.230 -39.365 1.00 39.28 71 ARG A CA 1
ATOM 539 C C . ARG A 1 71 ? 22.397 -6.024 -40.568 1.00 39.28 71 ARG A C 1
ATOM 541 O O . ARG A 1 71 ? 22.265 -5.560 -41.701 1.00 39.28 71 ARG A O 1
ATOM 548 N N . ILE A 1 72 ? 22.928 -7.220 -40.317 1.00 40.03 72 ILE A N 1
ATOM 549 C CA . ILE A 1 72 ? 23.328 -8.159 -41.367 1.00 40.03 72 ILE A CA 1
ATOM 550 C C . ILE A 1 72 ? 22.386 -9.363 -41.285 1.00 40.03 72 ILE A C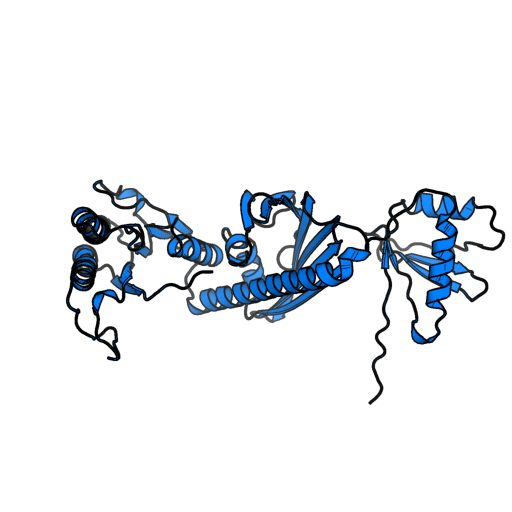 1
ATOM 552 O O . ILE A 1 72 ? 22.424 -10.091 -40.292 1.00 40.03 72 ILE A O 1
ATOM 556 N N . PRO A 1 73 ? 21.523 -9.598 -42.286 1.00 35.50 73 PRO A N 1
ATOM 557 C CA . PRO A 1 73 ? 20.728 -10.816 -42.317 1.00 35.50 73 PRO A CA 1
ATOM 558 C C . PRO A 1 73 ? 21.658 -12.016 -42.530 1.00 35.50 73 PRO A C 1
ATOM 560 O O . PRO A 1 73 ? 22.448 -12.040 -43.477 1.00 35.50 73 PRO A O 1
ATOM 563 N N . VAL A 1 74 ? 21.581 -13.005 -41.639 1.00 38.62 74 VAL A N 1
ATOM 564 C CA . VAL A 1 74 ? 22.380 -14.230 -41.720 1.00 38.62 74 VAL A CA 1
ATOM 565 C C . VAL A 1 74 ? 21.437 -15.371 -42.076 1.00 38.62 74 VAL A C 1
ATOM 567 O O . VAL A 1 74 ? 20.599 -15.765 -41.275 1.00 38.62 74 VAL A O 1
ATOM 570 N N . ASP A 1 75 ? 21.540 -15.891 -43.297 1.00 33.88 75 ASP A N 1
ATOM 571 C CA . ASP A 1 75 ? 20.765 -17.066 -43.693 1.00 33.88 75 ASP A CA 1
ATOM 572 C C . ASP A 1 75 ? 21.476 -18.337 -43.201 1.00 33.88 75 ASP A C 1
ATOM 574 O O . ASP A 1 75 ? 22.501 -18.766 -43.749 1.00 33.88 75 ASP A O 1
ATOM 578 N N . CYS A 1 76 ? 20.964 -18.908 -42.110 1.00 34.53 76 CYS A N 1
ATOM 579 C CA . CYS A 1 76 ? 21.543 -20.077 -41.450 1.00 34.53 76 CYS A CA 1
ATOM 580 C C . CYS A 1 76 ? 21.392 -21.374 -42.265 1.00 34.53 76 CYS A C 1
ATOM 582 O O . CYS A 1 76 ? 22.122 -22.329 -42.000 1.00 34.53 76 CYS A O 1
ATOM 584 N N . ALA A 1 77 ? 20.528 -21.416 -43.288 1.00 33.31 77 ALA A N 1
ATOM 585 C CA . ALA A 1 77 ? 20.261 -22.635 -44.057 1.00 33.31 77 ALA A CA 1
ATOM 586 C C . ALA A 1 77 ? 21.410 -23.045 -45.000 1.00 33.31 77 ALA A C 1
ATOM 588 O O . ALA A 1 77 ? 21.544 -24.217 -45.339 1.00 33.31 77 ALA A O 1
ATOM 589 N N . THR A 1 78 ? 22.267 -22.106 -45.420 1.00 39.44 78 THR A N 1
ATOM 590 C CA . THR A 1 78 ? 23.304 -22.363 -46.445 1.00 39.44 78 THR A CA 1
ATOM 591 C C . THR A 1 78 ? 24.738 -22.361 -45.910 1.00 39.44 78 THR A C 1
ATOM 593 O O . THR A 1 78 ? 25.687 -22.489 -46.684 1.00 39.44 78 THR A O 1
ATOM 596 N N . GLY A 1 79 ? 24.943 -22.165 -44.600 1.00 33.53 79 GLY A N 1
ATOM 597 C CA . GLY A 1 79 ? 26.278 -22.112 -43.979 1.00 33.53 79 GLY A CA 1
ATOM 598 C C . GLY A 1 79 ? 27.166 -20.933 -44.423 1.00 33.53 79 GLY A C 1
ATOM 599 O O . GLY A 1 79 ? 28.253 -20.737 -43.875 1.00 33.53 79 GLY A O 1
ATOM 600 N N . LYS A 1 80 ? 26.711 -20.099 -45.370 1.00 36.12 80 LYS A N 1
ATOM 601 C CA . LYS A 1 80 ? 27.454 -18.939 -45.889 1.00 36.12 80 LYS A CA 1
ATOM 602 C C . LYS A 1 80 ? 27.678 -17.864 -44.821 1.00 36.12 80 LYS A C 1
ATOM 604 O O . LYS A 1 80 ? 28.743 -17.252 -44.810 1.00 36.12 80 LYS A O 1
ATOM 609 N N . GLY A 1 81 ? 26.755 -17.701 -43.870 1.00 36.69 81 GLY A N 1
ATOM 610 C CA . GLY A 1 81 ? 26.849 -16.724 -42.776 1.00 36.69 81 GLY A CA 1
ATOM 611 C C . GLY A 1 81 ? 28.091 -16.850 -41.880 1.00 36.69 81 GLY A C 1
ATOM 612 O O . GLY A 1 81 ? 28.684 -15.842 -41.498 1.00 36.69 81 GLY A O 1
ATOM 613 N N . ARG A 1 82 ? 28.565 -18.079 -41.616 1.00 37.62 82 ARG A N 1
ATOM 614 C CA . ARG A 1 82 ? 29.770 -18.321 -40.793 1.00 37.62 82 ARG A CA 1
ATOM 615 C C . ARG A 1 82 ? 31.062 -17.835 -41.456 1.00 37.62 82 ARG A C 1
ATOM 617 O O . ARG A 1 82 ? 31.968 -17.383 -40.761 1.00 37.62 82 ARG A O 1
ATOM 624 N N . ARG A 1 83 ? 31.148 -17.874 -42.793 1.00 36.62 83 ARG A N 1
ATOM 625 C CA . ARG A 1 83 ? 32.314 -17.359 -43.539 1.00 36.62 83 ARG A CA 1
ATOM 626 C C . ARG A 1 83 ? 32.409 -15.831 -43.489 1.00 36.62 83 ARG A C 1
ATOM 628 O O . ARG A 1 83 ? 33.517 -15.304 -43.440 1.00 36.62 83 ARG A O 1
ATOM 635 N N . TYR A 1 84 ? 31.275 -15.129 -43.437 1.00 37.94 84 TYR A N 1
ATOM 636 C CA . TYR A 1 84 ? 31.245 -13.668 -43.303 1.00 37.94 84 TYR A CA 1
ATOM 637 C C . TYR A 1 84 ? 31.625 -13.199 -41.894 1.00 37.94 84 TYR A C 1
ATOM 639 O O . TYR A 1 84 ? 32.338 -12.205 -41.768 1.00 37.94 84 TYR A O 1
ATOM 647 N N . LEU A 1 85 ? 31.252 -13.955 -40.852 1.00 38.25 85 LEU A N 1
ATOM 648 C CA . LEU A 1 85 ? 31.748 -13.719 -39.491 1.00 38.25 85 LEU A CA 1
ATOM 649 C C . LEU A 1 85 ? 33.282 -13.808 -39.444 1.00 38.25 85 LEU A C 1
ATOM 651 O O . LEU A 1 85 ? 33.928 -12.923 -38.894 1.00 38.25 85 LEU A O 1
ATOM 655 N N . GLY A 1 86 ? 33.872 -14.825 -40.085 1.00 33.38 86 GLY A N 1
ATOM 656 C CA . GLY A 1 86 ? 35.328 -14.994 -40.166 1.00 33.38 86 GLY A CA 1
ATOM 657 C C . GLY A 1 86 ? 36.046 -13.838 -40.873 1.00 33.38 86 GLY A C 1
ATOM 658 O O . GLY A 1 86 ? 37.076 -13.375 -40.393 1.00 33.38 86 GLY A O 1
ATOM 659 N N . ALA A 1 87 ? 35.475 -13.307 -41.959 1.00 36.41 87 ALA A N 1
ATOM 660 C CA . ALA A 1 87 ? 36.034 -12.154 -42.671 1.00 36.41 87 ALA A CA 1
ATOM 661 C C . ALA A 1 87 ? 35.935 -10.841 -41.866 1.00 36.41 87 ALA A C 1
ATOM 663 O O . ALA A 1 87 ? 36.879 -10.055 -41.854 1.00 36.41 87 ALA A O 1
ATOM 664 N N . LEU A 1 88 ? 34.835 -10.628 -41.132 1.00 37.34 88 LEU A N 1
ATOM 665 C CA . LEU A 1 88 ? 34.688 -9.500 -40.199 1.00 37.34 88 LEU A CA 1
ATOM 666 C C . LEU A 1 88 ? 35.602 -9.635 -38.972 1.00 37.34 88 LEU A C 1
ATOM 668 O O . LEU A 1 88 ? 36.041 -8.635 -38.412 1.00 37.34 88 LEU A O 1
ATOM 672 N N . THR A 1 89 ? 35.940 -10.867 -38.586 1.00 33.34 89 THR A N 1
ATOM 673 C CA . THR A 1 89 ? 36.933 -11.142 -37.538 1.00 33.34 89 THR A CA 1
ATOM 674 C C . THR A 1 89 ? 38.359 -10.886 -38.043 1.00 33.34 89 THR A C 1
ATOM 676 O O . THR A 1 89 ? 39.195 -10.441 -37.269 1.00 33.34 89 THR A O 1
ATOM 679 N N . ALA A 1 90 ? 38.644 -11.093 -39.334 1.00 31.47 90 ALA A N 1
ATOM 680 C CA . ALA A 1 90 ? 39.958 -10.828 -39.932 1.00 31.47 90 ALA A CA 1
ATOM 681 C C . ALA A 1 90 ? 40.261 -9.327 -40.110 1.00 31.47 90 ALA A C 1
ATOM 683 O O . ALA A 1 90 ? 41.418 -8.928 -40.045 1.00 31.47 90 ALA A O 1
ATOM 684 N N . LEU A 1 91 ? 39.237 -8.475 -40.228 1.00 34.28 91 LEU A N 1
ATOM 685 C CA . LEU A 1 91 ? 39.390 -7.014 -40.150 1.00 34.28 91 LEU A CA 1
ATOM 686 C C . LEU A 1 91 ? 39.862 -6.525 -38.758 1.00 34.28 91 LEU A C 1
ATOM 688 O O . LEU A 1 91 ? 40.182 -5.352 -38.609 1.00 34.28 91 LEU A O 1
ATOM 692 N N . ARG A 1 92 ? 39.956 -7.410 -37.747 1.00 32.94 92 ARG A N 1
ATOM 693 C CA . ARG A 1 92 ? 40.433 -7.097 -36.384 1.00 32.94 92 ARG A CA 1
ATOM 694 C C . ARG A 1 92 ? 41.954 -7.076 -36.204 1.00 32.94 92 ARG A C 1
ATOM 696 O O . ARG A 1 92 ? 42.405 -6.799 -35.098 1.00 32.94 92 ARG A O 1
ATOM 703 N N . THR A 1 93 ? 42.771 -7.398 -37.208 1.00 29.94 93 THR A N 1
ATOM 704 C CA . THR A 1 93 ? 44.229 -7.501 -36.976 1.00 29.94 93 THR A CA 1
ATOM 705 C C . THR A 1 93 ? 44.982 -6.169 -37.030 1.00 29.94 93 THR A C 1
ATOM 707 O O . THR A 1 93 ? 46.172 -6.145 -36.728 1.00 29.94 93 THR A O 1
ATOM 710 N N . HIS A 1 94 ? 44.316 -5.050 -37.324 1.00 30.23 94 HIS A N 1
ATOM 711 C CA . HIS A 1 94 ? 44.916 -3.715 -37.250 1.00 30.23 94 HIS A CA 1
ATOM 712 C C . HIS A 1 94 ? 44.004 -2.741 -36.497 1.00 30.23 94 HIS A C 1
ATOM 714 O O . HIS A 1 94 ? 43.268 -1.972 -37.099 1.00 30.23 94 HIS A O 1
ATOM 720 N N . GLY A 1 95 ? 44.059 -2.791 -35.165 1.00 26.17 95 GLY A N 1
ATOM 721 C CA . GLY A 1 95 ? 43.378 -1.845 -34.275 1.00 26.17 95 GLY A CA 1
ATOM 722 C C . GLY A 1 95 ? 42.635 -2.560 -33.148 1.00 26.17 95 GLY A C 1
ATOM 723 O O . GLY A 1 95 ? 41.745 -3.352 -33.419 1.00 26.17 95 GLY A O 1
ATOM 724 N N . SER A 1 96 ? 43.071 -2.296 -31.912 1.00 26.41 96 SER A N 1
ATOM 725 C CA . SER A 1 96 ? 42.600 -2.723 -30.578 1.00 26.41 96 SER A CA 1
ATOM 726 C C . SER A 1 96 ? 41.383 -3.671 -30.449 1.00 26.41 96 SER A C 1
ATOM 728 O O . SER A 1 96 ? 40.350 -3.465 -31.082 1.00 26.41 96 SER A O 1
ATOM 730 N N . PRO A 1 97 ? 41.427 -4.656 -29.524 1.00 29.23 97 PRO A N 1
ATOM 731 C CA . PRO A 1 97 ? 40.383 -5.669 -29.368 1.00 29.23 97 PRO A CA 1
ATOM 732 C C . PRO A 1 97 ? 39.053 -5.058 -28.892 1.00 29.23 97 PRO A C 1
ATOM 734 O O . PRO A 1 97 ? 38.834 -4.826 -27.707 1.00 29.23 97 PRO A O 1
ATOM 737 N N . GLY A 1 98 ? 38.136 -4.811 -29.827 1.00 31.75 98 GLY A N 1
ATOM 738 C CA . GLY A 1 98 ? 36.746 -4.471 -29.530 1.00 31.75 98 GLY A CA 1
ATOM 739 C C . GLY A 1 98 ? 35.946 -5.717 -29.140 1.00 31.75 98 GLY A C 1
ATOM 740 O O . GLY A 1 98 ? 35.724 -6.609 -29.966 1.00 31.75 98 GLY A O 1
ATOM 741 N N . VAL A 1 99 ? 35.507 -5.783 -27.883 1.00 35.09 99 VAL A N 1
ATOM 742 C CA . VAL A 1 99 ? 34.588 -6.808 -27.363 1.00 35.09 99 VAL A CA 1
ATOM 743 C C . VAL A 1 99 ? 33.231 -6.675 -28.070 1.00 35.09 99 VAL A C 1
ATOM 745 O O . VAL A 1 99 ? 32.645 -5.596 -28.100 1.00 35.09 99 VAL A O 1
ATOM 748 N N . VAL A 1 100 ? 32.721 -7.765 -28.656 1.00 37.06 100 VAL A N 1
ATOM 749 C CA . VAL A 1 100 ? 31.335 -7.828 -29.156 1.00 37.06 100 VAL A CA 1
ATOM 750 C C . VAL A 1 100 ? 30.448 -8.108 -27.952 1.00 37.06 100 VAL A C 1
ATOM 752 O O . VAL A 1 100 ? 30.447 -9.224 -27.438 1.00 37.06 100 VAL A O 1
ATOM 755 N N . MET A 1 101 ? 29.735 -7.088 -27.482 1.00 47.41 101 MET A N 1
ATOM 756 C CA . MET A 1 101 ? 28.733 -7.241 -26.430 1.00 47.41 101 MET A CA 1
ATOM 757 C C . MET A 1 101 ? 27.460 -7.825 -27.051 1.00 47.41 101 MET A C 1
ATOM 759 O O . MET A 1 101 ? 26.964 -7.313 -28.056 1.00 47.41 101 MET A O 1
ATOM 763 N N . ALA A 1 102 ? 26.954 -8.927 -26.496 1.00 58.91 102 ALA A N 1
ATOM 764 C CA . ALA A 1 102 ? 25.692 -9.518 -26.927 1.00 58.91 102 ALA A CA 1
ATOM 765 C C . ALA A 1 102 ? 24.527 -8.697 -26.353 1.00 58.91 102 ALA A C 1
ATOM 767 O O . ALA A 1 102 ? 24.364 -8.618 -25.134 1.00 58.91 102 ALA A O 1
ATOM 768 N N . LEU A 1 103 ? 23.740 -8.077 -27.234 1.00 73.94 103 LEU A N 1
ATOM 769 C CA . LEU A 1 103 ? 22.506 -7.390 -26.866 1.00 73.94 103 LEU A CA 1
ATOM 770 C C . LEU A 1 103 ? 21.397 -8.428 -26.660 1.00 73.94 103 LEU A C 1
ATOM 772 O O . LEU A 1 103 ? 20.954 -9.062 -27.619 1.00 73.94 103 LEU A O 1
ATOM 776 N N . GLU A 1 104 ? 20.934 -8.574 -25.425 1.00 81.25 104 GLU A N 1
ATOM 777 C CA . GLU A 1 104 ? 19.836 -9.465 -25.060 1.00 81.25 104 GLU A CA 1
ATOM 778 C C . GLU A 1 104 ? 18.510 -8.699 -25.039 1.00 81.25 104 GLU A C 1
ATOM 780 O O . GLU A 1 104 ? 18.448 -7.535 -24.635 1.00 81.25 104 GLU A O 1
ATOM 785 N N . ILE A 1 105 ? 17.431 -9.360 -25.473 1.00 86.44 105 ILE A N 1
ATOM 786 C CA . ILE A 1 105 ? 16.082 -8.782 -25.491 1.00 86.44 105 ILE A CA 1
ATOM 787 C C . ILE A 1 105 ? 15.119 -9.687 -24.719 1.00 86.44 105 ILE A C 1
ATOM 789 O O . ILE A 1 105 ? 15.059 -10.900 -24.947 1.00 86.44 105 ILE A O 1
ATOM 793 N N . VAL A 1 106 ? 14.347 -9.082 -23.818 1.00 92.31 106 VAL A N 1
ATOM 794 C CA . VAL A 1 106 ? 13.186 -9.689 -23.154 1.00 92.31 106 VAL A CA 1
ATOM 795 C C . VAL A 1 106 ? 11.950 -8.879 -23.528 1.00 92.31 106 VAL A C 1
ATOM 797 O O . VAL A 1 106 ? 11.974 -7.649 -23.483 1.00 92.31 106 VAL A O 1
ATOM 800 N N . ARG A 1 107 ? 10.873 -9.566 -23.917 1.00 95.19 107 ARG A N 1
ATOM 801 C CA . ARG A 1 107 ? 9.607 -8.947 -24.318 1.00 95.19 107 ARG A CA 1
ATOM 802 C C . ARG A 1 107 ? 8.429 -9.682 -23.689 1.00 95.19 107 ARG A C 1
ATOM 804 O O . ARG A 1 107 ? 8.357 -10.902 -23.803 1.00 95.19 107 ARG A O 1
ATOM 811 N N . LEU A 1 108 ? 7.483 -8.947 -23.110 1.00 97.00 108 LEU A N 1
ATOM 812 C CA . LEU A 1 108 ? 6.184 -9.475 -22.680 1.00 97.00 108 LEU A CA 1
ATOM 813 C C . LEU A 1 108 ? 5.072 -8.556 -23.164 1.00 97.00 108 LEU A C 1
ATOM 815 O O . LEU A 1 108 ? 5.194 -7.338 -23.090 1.00 97.00 108 LEU A O 1
ATOM 819 N N . VAL A 1 109 ? 3.971 -9.154 -23.607 1.00 97.56 109 VAL A N 1
ATOM 820 C CA . VAL A 1 109 ? 2.732 -8.447 -23.936 1.00 97.56 109 VAL A CA 1
ATOM 821 C C . VAL A 1 109 ? 1.622 -9.023 -23.076 1.00 97.56 109 VAL A C 1
ATOM 823 O O . VAL A 1 109 ? 1.510 -10.242 -22.954 1.00 97.56 109 VAL A O 1
ATOM 826 N N . SER A 1 110 ? 0.801 -8.153 -22.498 1.00 97.56 110 SER A N 1
ATOM 827 C CA . SER A 1 110 ? -0.414 -8.547 -21.790 1.00 97.56 110 SER A CA 1
ATOM 828 C C . SER A 1 110 ? -1.595 -7.704 -22.237 1.00 97.56 110 SER A C 1
ATOM 830 O O . SER A 1 110 ? -1.482 -6.483 -22.333 1.00 97.56 110 SER A O 1
ATOM 832 N N . ASP A 1 111 ? -2.750 -8.342 -22.401 1.00 97.56 111 ASP A N 1
ATOM 833 C CA . ASP A 1 111 ? -4.018 -7.629 -22.507 1.00 97.56 111 ASP A CA 1
ATOM 834 C C . ASP A 1 111 ? -4.429 -7.064 -21.140 1.00 97.56 111 ASP A C 1
ATOM 836 O O . ASP A 1 111 ? -4.300 -7.714 -20.091 1.00 97.56 111 ASP A O 1
ATOM 840 N N . VAL A 1 112 ? -4.941 -5.838 -21.157 1.00 96.19 112 VAL A N 1
ATOM 841 C CA . VAL A 1 112 ? -5.388 -5.090 -19.986 1.00 96.19 112 VAL A CA 1
ATOM 842 C C . VAL A 1 112 ? -6.822 -4.626 -20.218 1.00 96.19 112 VAL A C 1
ATOM 844 O O . VAL A 1 112 ? -7.130 -3.962 -21.207 1.00 96.19 112 VAL A O 1
ATOM 847 N N . SER A 1 113 ? -7.709 -4.954 -19.278 1.00 95.00 113 SER A N 1
ATOM 848 C CA . SER A 1 113 ? -9.117 -4.530 -19.272 1.00 95.00 113 SER A CA 1
ATOM 849 C C . SER A 1 113 ? -9.277 -3.087 -18.773 1.00 95.00 113 SER A C 1
ATOM 851 O O . SER A 1 113 ? -10.014 -2.823 -17.825 1.00 95.00 113 SER A O 1
ATOM 853 N N . ALA A 1 114 ? -8.521 -2.164 -19.366 1.00 94.19 114 ALA A N 1
ATOM 854 C CA . ALA A 1 114 ? -8.618 -0.729 -19.136 1.00 94.19 114 ALA A CA 1
ATOM 855 C C . ALA A 1 114 ? -8.229 0.034 -20.412 1.00 94.19 114 ALA A C 1
ATOM 857 O O . ALA A 1 114 ? -7.485 -0.478 -21.248 1.00 94.19 114 ALA A O 1
ATOM 858 N N . SER A 1 115 ? -8.720 1.268 -20.562 1.00 95.25 115 SER A N 1
ATOM 859 C CA . SER A 1 115 ? -8.287 2.148 -21.650 1.00 95.25 115 SER A CA 1
ATOM 860 C C . SER A 1 115 ? -6.813 2.521 -21.492 1.00 95.25 115 SER A C 1
ATOM 862 O O . SER A 1 115 ? -6.297 2.585 -20.373 1.00 95.25 115 SER A O 1
ATOM 864 N N . VAL A 1 116 ? -6.151 2.852 -22.603 1.00 96.31 116 VAL A N 1
ATOM 865 C CA . VAL A 1 116 ? -4.754 3.311 -22.586 1.00 96.31 116 VAL A CA 1
ATOM 866 C C . VAL A 1 116 ? -4.557 4.501 -21.645 1.00 96.31 116 VAL A C 1
ATOM 868 O O . VAL A 1 116 ? -3.572 4.536 -20.918 1.00 96.31 116 VAL A O 1
ATOM 871 N N . GLN A 1 117 ? -5.521 5.425 -21.590 1.00 94.25 117 GLN A N 1
ATOM 872 C CA . GLN A 1 117 ? -5.487 6.554 -20.661 1.00 94.25 117 GLN A CA 1
ATOM 873 C C . GLN A 1 117 ? -5.407 6.094 -19.202 1.00 94.25 117 GLN A C 1
ATOM 875 O O . GLN A 1 117 ? -4.537 6.544 -18.469 1.00 94.25 117 GLN A O 1
ATOM 880 N N . ARG A 1 118 ? -6.249 5.141 -18.784 1.00 93.50 118 ARG A N 1
ATOM 881 C CA . ARG A 1 118 ? -6.215 4.624 -17.406 1.00 93.50 118 ARG A CA 1
ATOM 882 C C . ARG A 1 118 ? -4.911 3.897 -17.094 1.00 93.50 118 ARG A C 1
ATOM 884 O O . ARG A 1 118 ? -4.408 4.023 -15.982 1.00 93.50 118 ARG A O 1
ATOM 891 N N . VAL A 1 119 ? -4.378 3.133 -18.051 1.00 95.50 119 VAL A N 1
ATOM 892 C CA . VAL A 1 119 ? -3.085 2.458 -17.876 1.00 95.50 119 VAL A CA 1
ATOM 893 C C . VAL A 1 119 ? -1.962 3.482 -17.756 1.00 95.50 119 VAL A C 1
ATOM 895 O O . VAL A 1 119 ? -1.148 3.375 -16.846 1.00 95.50 119 VAL A O 1
ATOM 898 N N . TRP A 1 120 ? -1.938 4.491 -18.624 1.00 94.62 120 TRP A N 1
ATOM 899 C CA . TRP A 1 120 ? -0.966 5.579 -18.581 1.00 94.62 120 TRP A CA 1
ATOM 900 C C . TRP A 1 120 ? -1.022 6.334 -17.251 1.00 94.62 120 TRP A C 1
ATOM 902 O O . TRP A 1 120 ? -0.014 6.412 -16.556 1.00 94.62 120 TRP A O 1
ATOM 912 N N . ASP A 1 121 ? -2.205 6.807 -16.855 1.00 92.81 121 ASP A N 1
ATOM 913 C CA . ASP A 1 121 ? -2.400 7.563 -15.616 1.00 92.81 121 ASP A CA 1
ATOM 914 C C . ASP A 1 121 ? -1.967 6.752 -14.386 1.00 92.81 121 ASP A C 1
ATOM 916 O O . ASP A 1 121 ? -1.389 7.297 -13.452 1.00 92.81 121 ASP A O 1
ATOM 920 N N . TRP A 1 122 ? -2.191 5.433 -14.383 1.00 94.38 122 TRP A N 1
ATOM 921 C CA . TRP A 1 122 ? -1.701 4.555 -13.319 1.00 94.38 122 TRP A CA 1
ATOM 922 C C . TRP A 1 122 ? -0.167 4.561 -13.225 1.00 94.38 122 TRP A C 1
ATOM 924 O O . TRP A 1 122 ? 0.360 4.632 -12.118 1.00 94.38 122 TRP A O 1
ATOM 934 N N . HIS A 1 123 ? 0.550 4.536 -14.357 1.00 93.50 123 HIS A N 1
ATOM 935 C CA . HIS A 1 123 ? 2.022 4.531 -14.387 1.00 93.50 123 HIS A CA 1
ATOM 936 C C . HIS A 1 123 ? 2.634 5.880 -14.000 1.00 93.50 123 HIS A C 1
ATOM 938 O O . HIS A 1 123 ? 3.740 5.917 -13.463 1.00 93.50 123 HIS A O 1
ATOM 944 N N . THR A 1 124 ? 1.939 6.986 -14.270 1.00 90.88 124 THR A N 1
ATOM 945 C CA . THR A 1 124 ? 2.451 8.334 -13.987 1.00 90.88 124 THR A CA 1
ATOM 946 C C . THR A 1 124 ? 2.161 8.808 -12.564 1.00 90.88 124 THR A C 1
ATOM 948 O O . THR A 1 124 ? 2.778 9.769 -12.103 1.00 90.88 124 THR A O 1
ATOM 951 N N . ARG A 1 125 ? 1.268 8.130 -11.834 1.00 90.69 125 ARG A N 1
ATOM 952 C CA . ARG A 1 125 ? 0.906 8.487 -10.456 1.00 90.69 125 ARG A CA 1
ATOM 953 C C . ARG A 1 125 ? 2.002 8.143 -9.432 1.00 90.69 125 ARG A C 1
ATOM 955 O O . ARG A 1 125 ? 2.744 7.167 -9.590 1.00 90.69 125 ARG A O 1
ATOM 962 N N . PRO A 1 126 ? 2.077 8.893 -8.315 1.00 89.06 126 PRO A N 1
ATOM 963 C CA . PRO A 1 126 ? 2.884 8.521 -7.155 1.00 89.06 126 PRO A CA 1
ATOM 964 C C . PRO A 1 126 ? 2.605 7.084 -6.690 1.00 89.06 126 PRO A C 1
ATOM 966 O O . PRO A 1 126 ? 1.475 6.606 -6.772 1.00 89.06 126 PRO A O 1
ATOM 969 N N . GLY A 1 127 ? 3.619 6.370 -6.196 1.00 88.62 127 GLY A N 1
ATOM 970 C CA . GLY A 1 127 ? 3.463 4.989 -5.721 1.00 88.62 127 GLY A CA 1
ATOM 971 C C . GLY A 1 127 ? 3.519 3.907 -6.809 1.00 88.62 127 GLY A C 1
ATOM 972 O O . GLY A 1 127 ? 3.730 2.744 -6.473 1.00 88.62 127 GLY A O 1
ATOM 973 N N . ALA A 1 128 ? 3.391 4.252 -8.099 1.00 92.50 128 ALA A N 1
ATOM 974 C CA . ALA A 1 128 ? 3.392 3.267 -9.186 1.00 92.50 128 ALA A CA 1
ATOM 975 C C . ALA A 1 128 ? 4.681 2.431 -9.220 1.00 92.50 128 ALA A C 1
ATOM 977 O O . ALA A 1 128 ? 4.629 1.204 -9.262 1.00 92.50 128 ALA A O 1
ATOM 978 N N . LEU A 1 129 ? 5.849 3.073 -9.107 1.00 90.31 129 LEU A N 1
ATOM 979 C CA . LEU A 1 129 ? 7.128 2.361 -9.068 1.00 90.31 129 LEU A CA 1
ATOM 980 C C . LEU A 1 129 ? 7.198 1.379 -7.889 1.00 90.31 129 LEU A C 1
ATOM 982 O O . LEU A 1 129 ? 7.650 0.253 -8.062 1.00 90.31 129 LEU A O 1
ATOM 986 N N . GLN A 1 130 ? 6.723 1.775 -6.709 1.00 91.12 130 GLN A N 1
ATOM 987 C CA . GLN A 1 130 ? 6.719 0.934 -5.515 1.00 91.12 130 GLN A CA 1
ATOM 988 C C . GLN A 1 130 ? 5.847 -0.311 -5.710 1.00 91.12 130 GLN A C 1
ATOM 990 O O . GLN A 1 130 ? 6.273 -1.405 -5.356 1.00 91.12 130 GLN A O 1
ATOM 995 N N . ARG A 1 131 ? 4.690 -0.174 -6.372 1.00 93.62 131 ARG A N 1
ATOM 996 C CA . ARG A 1 131 ? 3.850 -1.317 -6.780 1.00 93.62 131 ARG A CA 1
ATOM 997 C C . ARG A 1 131 ? 4.571 -2.253 -7.755 1.00 93.62 131 ARG A C 1
ATOM 999 O O . ARG A 1 131 ? 4.382 -3.468 -7.707 1.00 93.62 131 ARG A O 1
ATOM 1006 N N . LEU A 1 132 ? 5.383 -1.690 -8.652 1.00 93.81 132 LEU A N 1
ATOM 1007 C CA . LEU A 1 132 ? 6.091 -2.412 -9.714 1.00 93.81 132 LEU A CA 1
ATOM 1008 C C . LEU A 1 132 ? 7.408 -3.067 -9.270 1.00 93.81 132 LEU A C 1
ATOM 1010 O O . LEU A 1 132 ? 7.945 -3.893 -10.017 1.00 93.81 132 LEU A O 1
ATOM 1014 N N . ILE A 1 133 ? 7.943 -2.722 -8.095 1.00 91.06 133 ILE A N 1
ATOM 1015 C CA . ILE A 1 133 ? 9.126 -3.377 -7.527 1.00 91.06 133 ILE A CA 1
ATOM 1016 C C . ILE A 1 133 ? 8.703 -4.755 -6.998 1.00 91.06 133 ILE A C 1
ATOM 1018 O O . ILE A 1 133 ? 7.854 -4.832 -6.109 1.00 91.06 133 ILE A O 1
ATOM 1022 N N . PRO A 1 134 ? 9.259 -5.863 -7.525 1.00 91.25 134 PRO A N 1
ATOM 1023 C CA . PRO A 1 134 ? 8.937 -7.178 -6.998 1.00 91.25 134 PRO A CA 1
ATOM 1024 C C . PRO A 1 134 ? 9.460 -7.324 -5.561 1.00 91.25 134 PRO A C 1
ATOM 1026 O O . PRO A 1 134 ? 10.629 -7.034 -5.316 1.00 91.25 134 PRO A O 1
ATOM 1029 N N . PRO A 1 135 ? 8.644 -7.809 -4.613 1.00 87.75 135 PRO A N 1
ATOM 1030 C CA . PRO A 1 135 ? 8.985 -7.803 -3.187 1.00 87.75 135 PRO A CA 1
ATOM 1031 C C . PRO A 1 135 ? 10.145 -8.741 -2.813 1.00 87.75 135 PRO A C 1
ATOM 1033 O O . PRO A 1 135 ? 10.808 -8.520 -1.809 1.00 87.75 135 PRO A O 1
ATOM 1036 N N . TRP A 1 136 ? 10.438 -9.759 -3.631 1.00 86.75 136 TRP A N 1
ATOM 1037 C CA . TRP A 1 136 ? 11.601 -10.644 -3.448 1.00 86.75 136 TRP A CA 1
ATOM 1038 C C . TRP A 1 136 ? 12.913 -10.049 -3.982 1.00 86.75 136 TRP A C 1
ATOM 1040 O O . TRP A 1 136 ? 13.980 -10.651 -3.837 1.00 86.75 136 TRP A O 1
ATOM 1050 N N . GLU A 1 137 ? 12.859 -8.911 -4.676 1.00 84.44 137 GLU A N 1
ATOM 1051 C CA . GLU A 1 137 ? 14.050 -8.238 -5.176 1.00 84.44 137 GLU A CA 1
ATOM 1052 C C . GLU A 1 137 ? 14.601 -7.316 -4.074 1.00 84.44 137 GLU A C 1
ATOM 1054 O O . GLU A 1 137 ? 13.872 -6.457 -3.580 1.00 84.44 137 GLU A O 1
ATOM 1059 N N . PRO A 1 138 ? 15.888 -7.428 -3.693 1.00 80.19 138 PRO A N 1
ATOM 1060 C CA . PRO A 1 138 ? 16.506 -6.557 -2.697 1.00 80.19 138 PRO A CA 1
ATOM 1061 C C . PRO A 1 138 ? 16.769 -5.173 -3.307 1.00 80.19 138 PRO A C 1
ATOM 1063 O O . PRO A 1 138 ? 17.902 -4.836 -3.652 1.00 80.19 138 PRO A O 1
ATOM 1066 N N . ILE A 1 139 ? 15.706 -4.396 -3.506 1.00 83.25 139 ILE A N 1
ATOM 1067 C CA . ILE A 1 139 ? 15.732 -3.073 -4.129 1.00 83.25 139 ILE A CA 1
ATOM 1068 C C . ILE A 1 139 ? 15.305 -2.044 -3.095 1.00 83.25 139 ILE A C 1
ATOM 1070 O O . ILE A 1 139 ? 14.199 -2.096 -2.562 1.00 83.25 139 ILE A O 1
ATOM 1074 N N . ARG A 1 140 ? 16.169 -1.059 -2.845 1.00 82.19 140 ARG A N 1
ATOM 1075 C CA . ARG A 1 140 ? 15.846 0.095 -2.002 1.00 82.19 140 ARG A CA 1
ATOM 1076 C C . ARG A 1 140 ? 15.892 1.371 -2.824 1.00 82.19 140 ARG A C 1
ATOM 1078 O O . ARG A 1 140 ? 16.938 1.720 -3.363 1.00 82.19 140 ARG A O 1
ATOM 1085 N N . VAL A 1 141 ? 14.783 2.098 -2.891 1.00 83.38 141 VAL A N 1
ATOM 1086 C CA . VAL A 1 141 ? 14.744 3.416 -3.540 1.00 83.38 141 VAL A CA 1
ATOM 1087 C C . VAL A 1 141 ? 15.512 4.418 -2.670 1.00 83.38 141 VAL A C 1
ATOM 1089 O O . VAL A 1 141 ? 15.201 4.573 -1.491 1.00 83.38 141 VAL A O 1
ATOM 1092 N N . LEU A 1 142 ? 16.544 5.059 -3.230 1.00 81.12 142 LEU A N 1
ATOM 1093 C CA . LEU A 1 142 ? 17.387 6.039 -2.530 1.00 81.12 142 LEU A CA 1
ATOM 1094 C C . LEU A 1 142 ? 16.990 7.481 -2.856 1.00 81.12 142 LEU A C 1
ATOM 1096 O O . LEU A 1 142 ? 16.958 8.330 -1.972 1.00 81.12 142 LEU A O 1
ATOM 1100 N N . LYS A 1 143 ? 16.707 7.758 -4.132 1.00 78.12 143 LYS A N 1
ATOM 1101 C CA . LYS A 1 143 ? 16.270 9.068 -4.622 1.00 78.12 143 LYS A CA 1
ATOM 1102 C C . LYS A 1 143 ? 15.249 8.867 -5.733 1.00 78.12 143 LYS A C 1
ATOM 1104 O O . LYS A 1 143 ? 15.457 8.017 -6.599 1.00 78.12 143 LYS A O 1
ATOM 1109 N N . ARG A 1 144 ? 14.177 9.658 -5.711 1.00 68.06 144 ARG A N 1
ATOM 1110 C CA . ARG A 1 144 ? 13.077 9.583 -6.672 1.00 68.06 144 ARG A CA 1
ATOM 1111 C C . ARG A 1 144 ? 12.622 10.983 -7.068 1.00 68.06 144 ARG A C 1
ATOM 1113 O O . ARG A 1 144 ? 12.439 11.824 -6.193 1.00 68.06 144 ARG A O 1
ATOM 1120 N N . ASN A 1 145 ? 12.400 11.163 -8.364 1.00 70.50 145 ASN A N 1
ATOM 1121 C CA . ASN A 1 145 ? 11.469 12.151 -8.890 1.00 70.50 145 ASN A CA 1
ATOM 1122 C C . ASN A 1 145 ? 10.239 11.373 -9.376 1.00 70.50 145 ASN A C 1
ATOM 1124 O O . ASN A 1 145 ? 10.388 10.379 -10.089 1.00 70.50 145 ASN A O 1
ATOM 1128 N N . ASP A 1 146 ? 9.050 11.750 -8.915 1.00 66.50 146 ASP A N 1
ATOM 1129 C CA . ASP A 1 146 ? 7.806 11.062 -9.266 1.00 66.50 146 ASP A CA 1
ATOM 1130 C C . ASP A 1 146 ? 7.426 11.323 -10.737 1.00 66.50 146 ASP A C 1
ATOM 1132 O O . ASP A 1 146 ? 7.821 12.330 -11.320 1.00 66.50 146 ASP A O 1
ATOM 1136 N N . GLY A 1 147 ? 6.663 10.410 -11.345 1.00 68.88 147 GLY A N 1
ATOM 1137 C CA . GLY A 1 147 ? 6.228 10.519 -12.741 1.00 68.88 147 GLY A CA 1
ATOM 1138 C C . GLY A 1 147 ? 7.233 9.990 -13.773 1.00 68.88 147 GLY A C 1
ATOM 1139 O O . GLY A 1 147 ? 8.286 9.450 -13.436 1.00 68.88 147 GLY A O 1
ATOM 1140 N N . VAL A 1 148 ? 6.868 10.136 -15.049 1.00 73.69 148 VAL A N 1
ATOM 1141 C CA . VAL A 1 148 ? 7.612 9.618 -16.222 1.00 73.69 148 VAL A CA 1
ATOM 1142 C C . VAL A 1 148 ? 8.172 10.737 -17.109 1.00 73.69 148 VAL A C 1
ATOM 1144 O O . VAL A 1 148 ? 8.453 10.524 -18.287 1.00 73.69 148 VAL A O 1
ATOM 1147 N N . GLU A 1 149 ? 8.270 11.951 -16.569 1.00 78.69 149 GLU A N 1
ATOM 1148 C CA . GLU A 1 149 ? 8.737 13.130 -17.302 1.00 78.69 149 GLU A CA 1
ATOM 1149 C C . GLU A 1 149 ? 10.182 12.950 -17.781 1.00 78.69 149 GLU A C 1
ATOM 1151 O O . GLU A 1 149 ? 11.003 12.297 -17.131 1.00 78.69 149 GLU A O 1
ATOM 1156 N N . GLU A 1 150 ? 10.500 13.531 -18.935 1.00 80.12 150 GLU A N 1
ATOM 1157 C CA . GLU A 1 150 ? 11.836 13.436 -19.515 1.00 80.12 150 GLU A CA 1
ATOM 1158 C C . GLU A 1 150 ? 12.903 14.012 -18.575 1.00 80.12 150 GLU A C 1
ATOM 1160 O O . GLU A 1 150 ? 12.727 15.069 -17.971 1.00 80.12 150 GLU A O 1
ATOM 1165 N N . GLY A 1 151 ? 14.019 13.293 -18.430 1.00 76.81 151 GLY A N 1
ATOM 1166 C CA . GLY A 1 151 ? 15.112 13.680 -17.540 1.00 76.81 151 GLY A CA 1
ATOM 1167 C C . GLY A 1 151 ? 14.882 13.337 -16.064 1.00 76.81 151 GLY A C 1
ATOM 1168 O O . GLY A 1 151 ? 15.811 13.479 -15.261 1.00 76.81 151 GLY A O 1
ATOM 1169 N N . ASN A 1 152 ? 13.702 12.830 -15.672 1.00 82.38 152 ASN A N 1
ATOM 1170 C CA . ASN A 1 152 ? 13.495 12.371 -14.300 1.00 82.38 152 ASN A CA 1
ATOM 1171 C C . ASN A 1 152 ? 14.382 11.169 -13.993 1.00 82.38 152 ASN A C 1
ATOM 1173 O O . ASN A 1 152 ? 14.307 10.126 -14.649 1.00 82.38 152 ASN A O 1
ATOM 1177 N N . ARG A 1 153 ? 15.200 11.319 -12.945 1.00 85.94 153 ARG A N 1
ATOM 1178 C CA . ARG A 1 153 ? 16.144 10.301 -12.486 1.00 85.94 153 ARG A CA 1
ATOM 1179 C C . ARG A 1 153 ? 15.637 9.572 -11.256 1.00 85.94 153 ARG A C 1
ATOM 1181 O O . ARG A 1 153 ? 15.227 10.194 -10.276 1.00 85.94 153 ARG A O 1
ATOM 1188 N N . THR A 1 154 ? 15.776 8.253 -11.281 1.00 86.31 154 THR A N 1
ATOM 1189 C CA . THR A 1 154 ? 15.522 7.387 -10.131 1.00 86.31 154 THR A CA 1
ATOM 1190 C C . THR A 1 154 ? 16.787 6.620 -9.784 1.00 86.31 154 THR A C 1
ATOM 1192 O O . THR A 1 154 ? 17.374 5.945 -10.633 1.00 86.31 154 THR A O 1
ATOM 1195 N N . THR A 1 155 ? 17.192 6.706 -8.518 1.00 88.94 155 THR A N 1
ATOM 1196 C CA . THR A 1 155 ? 18.318 5.947 -7.975 1.00 88.94 155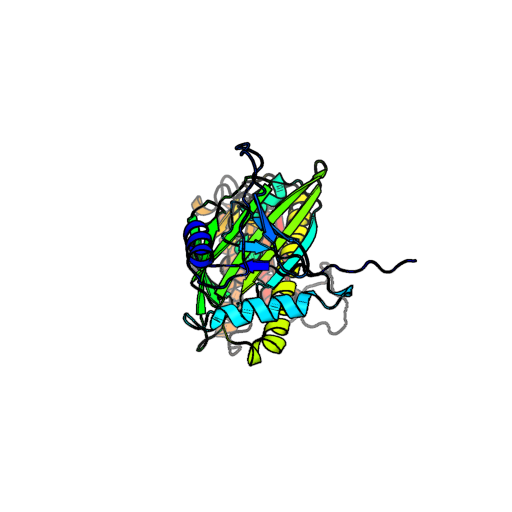 THR A CA 1
ATOM 1197 C C . THR A 1 155 ? 17.794 4.861 -7.052 1.00 88.94 155 THR A C 1
ATOM 1199 O O . THR A 1 155 ? 17.173 5.153 -6.024 1.00 88.94 155 THR A O 1
ATOM 1202 N N . VAL A 1 156 ? 18.100 3.612 -7.383 1.00 88.94 156 VAL A N 1
ATOM 1203 C CA . VAL A 1 156 ? 17.811 2.444 -6.553 1.00 88.94 156 VAL A CA 1
ATOM 1204 C C . VAL A 1 156 ? 19.104 1.744 -6.158 1.00 88.94 156 VAL A C 1
ATOM 1206 O O . VAL A 1 156 ? 20.054 1.687 -6.930 1.00 88.94 156 VAL A O 1
ATOM 1209 N N . ARG A 1 157 ? 19.151 1.190 -4.951 1.00 87.81 157 ARG A N 1
ATOM 1210 C CA . ARG A 1 157 ? 20.213 0.291 -4.506 1.00 87.81 157 ARG A CA 1
ATOM 1211 C C . ARG A 1 157 ? 19.766 -1.142 -4.723 1.00 87.81 157 ARG A C 1
ATOM 1213 O O . ARG A 1 157 ? 18.755 -1.549 -4.157 1.00 87.81 157 ARG A O 1
ATOM 1220 N N . LEU A 1 158 ? 20.519 -1.875 -5.533 1.00 84.94 158 LEU A N 1
ATOM 1221 C CA . LEU A 1 158 ? 20.331 -3.294 -5.793 1.00 84.94 158 LEU A CA 1
ATOM 1222 C C . LEU A 1 158 ? 21.205 -4.128 -4.859 1.00 84.94 158 LEU A C 1
ATOM 1224 O O . LEU A 1 158 ? 22.391 -3.840 -4.703 1.00 84.94 158 LEU A O 1
ATOM 1228 N N . GLY A 1 159 ? 20.647 -5.210 -4.325 1.00 78.62 159 GLY A N 1
ATOM 1229 C CA . GLY A 1 159 ? 21.387 -6.195 -3.544 1.00 78.62 159 GLY A CA 1
ATOM 1230 C C . GLY A 1 159 ? 21.494 -5.852 -2.061 1.00 78.62 159 GLY A C 1
ATOM 1231 O O . GLY A 1 159 ? 21.037 -4.815 -1.579 1.00 78.62 159 GLY A O 1
ATOM 1232 N N . THR A 1 160 ? 22.112 -6.766 -1.324 1.00 73.44 160 THR A N 1
ATOM 1233 C CA . THR A 1 160 ? 22.390 -6.632 0.106 1.00 73.44 160 THR A CA 1
ATOM 1234 C C . THR A 1 160 ? 23.882 -6.398 0.329 1.00 73.44 160 THR A C 1
ATOM 1236 O O . THR A 1 160 ? 24.723 -6.813 -0.470 1.00 73.44 160 THR A O 1
ATOM 1239 N N . SER A 1 161 ? 24.223 -5.724 1.427 1.00 69.75 161 SER A N 1
ATOM 1240 C CA . SER A 1 161 ? 25.620 -5.554 1.849 1.00 69.75 161 SER A CA 1
ATOM 1241 C C . SER A 1 161 ? 26.339 -6.918 1.922 1.00 69.75 161 SER A C 1
ATOM 1243 O O . SER A 1 161 ? 25.717 -7.864 2.415 1.00 69.75 161 SER A O 1
ATOM 1245 N N . PRO A 1 162 ? 27.602 -7.058 1.454 1.00 71.81 162 PRO A N 1
ATOM 1246 C CA . PRO A 1 162 ? 28.519 -6.011 0.971 1.00 71.81 162 PRO A CA 1
ATOM 1247 C C . PRO A 1 162 ? 28.527 -5.773 -0.557 1.00 71.81 162 PRO A C 1
ATOM 1249 O O . PRO A 1 162 ? 29.287 -4.931 -1.023 1.00 71.81 162 PRO A O 1
ATOM 1252 N N . ILE A 1 163 ? 27.704 -6.470 -1.350 1.00 75.81 163 ILE A N 1
ATOM 1253 C CA . ILE A 1 163 ? 27.743 -6.445 -2.836 1.00 75.81 163 ILE A CA 1
ATOM 1254 C C . ILE A 1 163 ? 26.657 -5.506 -3.408 1.00 75.81 163 ILE A C 1
ATOM 1256 O O . ILE A 1 163 ? 26.145 -5.691 -4.509 1.00 75.81 163 ILE A O 1
ATOM 1260 N N . ALA A 1 164 ? 26.243 -4.497 -2.640 1.00 81.25 164 ALA A N 1
ATOM 1261 C CA . ALA A 1 164 ? 25.175 -3.599 -3.064 1.00 81.25 164 ALA A CA 1
ATOM 1262 C C . ALA A 1 164 ? 25.666 -2.611 -4.137 1.00 81.25 164 ALA A C 1
ATOM 1264 O O . ALA A 1 164 ? 26.716 -1.987 -3.979 1.00 81.25 164 ALA A O 1
ATOM 1265 N N . VAL A 1 165 ? 24.886 -2.432 -5.204 1.00 85.88 165 VAL A N 1
ATOM 1266 C CA . VAL A 1 165 ? 25.213 -1.539 -6.327 1.00 85.88 165 VAL A CA 1
ATOM 1267 C C . VAL A 1 165 ? 24.125 -0.486 -6.485 1.00 85.88 165 VAL A C 1
ATOM 1269 O O . VAL A 1 165 ? 22.939 -0.807 -6.536 1.00 85.88 165 VAL A O 1
ATOM 1272 N N . ASP A 1 166 ? 24.528 0.777 -6.599 1.00 89.12 166 ASP A N 1
ATOM 1273 C CA . ASP A 1 166 ? 23.607 1.864 -6.926 1.00 89.12 166 ASP A CA 1
ATOM 1274 C C . ASP A 1 166 ? 23.350 1.894 -8.437 1.00 89.12 166 ASP A C 1
ATOM 1276 O O . ASP A 1 166 ? 24.272 2.061 -9.242 1.00 89.12 166 ASP A O 1
ATOM 1280 N N . TRP A 1 167 ? 22.081 1.757 -8.805 1.00 89.75 167 TRP A N 1
ATOM 1281 C CA . TRP A 1 167 ? 21.569 1.856 -10.160 1.00 89.75 167 TRP A CA 1
ATOM 1282 C C . TRP A 1 167 ? 20.809 3.172 -10.331 1.00 89.75 167 TRP A C 1
ATOM 1284 O O . TRP A 1 167 ? 19.804 3.427 -9.668 1.00 89.75 167 TRP A O 1
ATOM 1294 N N . VAL A 1 168 ? 21.310 4.015 -11.228 1.00 90.50 168 VAL A N 1
ATOM 1295 C CA . VAL A 1 168 ? 20.695 5.267 -11.664 1.00 90.50 168 VAL A CA 1
ATOM 1296 C C . VAL A 1 168 ? 20.044 5.046 -13.024 1.00 90.50 168 VAL A C 1
ATOM 1298 O O . VAL A 1 168 ? 20.723 4.698 -13.996 1.00 90.50 168 VAL A O 1
ATOM 1301 N N . SER A 1 169 ? 18.738 5.276 -13.074 1.00 89.62 169 SER A N 1
ATOM 1302 C CA . SER A 1 169 ? 17.909 5.251 -14.279 1.00 89.62 169 SER A CA 1
ATOM 1303 C C . SER A 1 169 ? 17.381 6.650 -14.585 1.00 89.62 169 SER A C 1
ATOM 1305 O O . SER A 1 169 ? 17.205 7.460 -13.671 1.00 89.62 169 SER A O 1
ATOM 1307 N N . GLU A 1 170 ? 17.154 6.941 -15.858 1.00 88.94 170 GLU A N 1
ATOM 1308 C CA . GLU A 1 170 ? 16.588 8.204 -16.332 1.00 88.94 170 GLU A CA 1
ATOM 1309 C C . GLU A 1 170 ? 15.509 7.921 -17.384 1.00 88.94 170 GLU A C 1
ATOM 1311 O O . GLU A 1 170 ? 15.659 6.998 -18.186 1.00 88.94 170 GLU A O 1
ATOM 1316 N N . HIS A 1 171 ? 14.414 8.681 -17.359 1.00 85.81 171 HIS A N 1
ATOM 1317 C CA . HIS A 1 171 ? 13.339 8.570 -18.347 1.00 85.81 171 HIS A CA 1
ATOM 1318 C C . HIS A 1 171 ? 13.656 9.382 -19.610 1.00 85.81 171 HIS A C 1
ATOM 1320 O O . HIS A 1 171 ? 14.115 10.521 -19.516 1.00 85.81 171 HIS A O 1
ATOM 1326 N N . LEU A 1 172 ? 13.365 8.822 -20.789 1.00 76.31 172 LEU A N 1
ATOM 1327 C CA . LEU A 1 172 ? 13.514 9.499 -22.085 1.00 76.31 172 LEU A CA 1
ATOM 1328 C C . LEU A 1 172 ? 12.209 9.549 -22.857 1.00 76.31 172 LEU A C 1
ATOM 1330 O O . LEU A 1 172 ? 11.495 8.543 -22.917 1.00 76.31 172 LEU A O 1
ATOM 1334 N N . ALA A 1 173 ? 12.008 10.684 -23.537 1.00 65.56 173 ALA A N 1
ATOM 1335 C CA . ALA A 1 173 ? 11.051 10.865 -24.623 1.00 65.56 173 ALA A CA 1
ATOM 1336 C C . ALA A 1 173 ? 9.685 10.186 -24.374 1.00 65.56 173 ALA A C 1
ATOM 1338 O O . ALA A 1 173 ? 9.306 9.280 -25.126 1.00 65.56 173 ALA A O 1
ATOM 1339 N N . PRO A 1 174 ? 8.954 10.559 -23.303 1.00 77.44 174 PRO A N 1
ATOM 1340 C CA . PRO A 1 174 ? 7.610 10.049 -23.096 1.00 77.44 174 PRO A CA 1
ATOM 1341 C C . PRO A 1 174 ? 6.709 10.521 -24.242 1.00 77.44 174 PRO A C 1
ATOM 1343 O O . PRO A 1 174 ? 6.622 11.707 -24.545 1.00 77.44 174 PRO A O 1
ATOM 1346 N N . GLU A 1 175 ? 6.006 9.580 -24.859 1.00 87.56 175 GLU A N 1
ATOM 1347 C CA . GLU A 1 175 ? 4.907 9.840 -25.780 1.00 87.56 175 GLU A CA 1
ATOM 1348 C C . GLU A 1 175 ? 3.605 9.582 -25.012 1.00 87.56 175 GLU A C 1
ATOM 1350 O O . GLU A 1 175 ? 3.256 8.409 -24.800 1.00 87.56 175 GLU A O 1
ATOM 1355 N N . PRO A 1 176 ? 2.901 10.636 -24.549 1.00 89.31 176 PRO A N 1
ATOM 1356 C CA . PRO A 1 176 ? 1.697 10.490 -23.744 1.00 89.31 176 PRO A CA 1
ATOM 1357 C C . PRO A 1 176 ? 0.704 9.509 -24.354 1.00 89.31 176 PRO A C 1
ATOM 1359 O O . PRO A 1 176 ? 0.408 9.566 -25.547 1.00 89.31 176 PRO A O 1
ATOM 1362 N N . TYR A 1 177 ? 0.204 8.597 -23.520 1.00 91.12 177 TYR A N 1
ATOM 1363 C CA . TYR A 1 177 ? -0.745 7.554 -23.915 1.00 91.12 177 TYR A CA 1
ATOM 1364 C C . TYR A 1 177 ? -0.222 6.591 -24.992 1.00 91.12 177 TYR A C 1
ATOM 1366 O O . TYR A 1 177 ? -1.014 5.933 -25.659 1.00 91.12 177 TYR A O 1
ATOM 1374 N N . ARG A 1 178 ? 1.097 6.484 -25.181 1.00 92.06 178 ARG A N 1
ATOM 1375 C CA . ARG A 1 178 ? 1.679 5.580 -26.180 1.00 92.06 178 ARG A CA 1
ATOM 1376 C C . ARG A 1 178 ? 2.894 4.834 -25.666 1.00 92.06 178 ARG A C 1
ATOM 1378 O O . ARG A 1 178 ? 2.928 3.610 -25.771 1.00 92.06 178 ARG A O 1
ATOM 1385 N N . SER A 1 179 ? 3.875 5.531 -25.101 1.00 93.25 179 SER A N 1
ATOM 1386 C CA . SER A 1 179 ? 5.067 4.876 -24.561 1.00 93.25 179 SER A CA 1
ATOM 1387 C C . SER A 1 179 ? 5.903 5.775 -23.667 1.00 93.25 179 SER A C 1
ATOM 1389 O O . SER A 1 179 ? 5.907 6.989 -23.825 1.00 93.25 179 SER A O 1
ATOM 1391 N N . PHE A 1 180 ? 6.688 5.165 -22.790 1.00 91.56 180 PHE A N 1
ATOM 1392 C CA . PHE A 1 180 ? 7.838 5.803 -22.156 1.00 91.56 180 PHE A CA 1
ATOM 1393 C C . PHE A 1 180 ? 8.965 4.776 -22.029 1.00 91.56 180 PHE A C 1
ATOM 1395 O O . PHE A 1 180 ? 8.748 3.569 -22.187 1.00 91.56 180 PHE A O 1
ATOM 1402 N N . ALA A 1 181 ? 10.187 5.243 -21.805 1.00 90.62 181 ALA A N 1
ATOM 1403 C CA . ALA A 1 181 ? 11.325 4.360 -21.611 1.00 90.62 181 ALA A CA 1
ATOM 1404 C C . ALA A 1 181 ? 12.248 4.884 -20.519 1.00 90.62 181 ALA A C 1
ATOM 1406 O O . ALA A 1 181 ? 12.462 6.090 -20.416 1.00 90.62 181 ALA A O 1
ATOM 1407 N N . ASP A 1 182 ? 12.843 3.963 -19.775 1.00 89.81 182 ASP A N 1
ATOM 1408 C CA . ASP A 1 182 ? 13.977 4.224 -18.905 1.00 89.81 182 ASP A CA 1
ATOM 1409 C C . ASP A 1 182 ? 15.262 3.649 -19.505 1.00 89.81 182 ASP A C 1
ATOM 1411 O O . ASP A 1 182 ? 15.279 2.627 -20.203 1.00 89.81 182 ASP A O 1
ATOM 1415 N N . PHE A 1 183 ? 16.366 4.340 -19.245 1.00 90.31 183 PHE A N 1
ATOM 1416 C CA . PHE A 1 183 ? 17.702 3.867 -19.569 1.00 90.31 183 PHE A CA 1
ATOM 1417 C C . PHE A 1 183 ? 18.607 3.947 -18.348 1.00 90.31 183 PHE A C 1
ATOM 1419 O O . PHE A 1 183 ? 18.464 4.817 -17.486 1.00 90.31 183 PHE A O 1
ATOM 1426 N N . GLN A 1 184 ? 19.570 3.033 -18.276 1.00 90.62 184 GLN A N 1
ATOM 1427 C CA . GLN A 1 184 ? 20.595 3.089 -17.246 1.00 90.62 184 GLN A CA 1
ATOM 1428 C C . GLN A 1 184 ? 21.611 4.188 -17.565 1.00 90.62 184 GLN A C 1
ATOM 1430 O O . GLN A 1 184 ? 22.294 4.138 -18.586 1.00 90.62 184 GLN A O 1
ATOM 1435 N N . VAL A 1 185 ? 21.780 5.116 -16.624 1.00 88.38 185 VAL A N 1
ATOM 1436 C CA . VAL A 1 185 ? 22.881 6.091 -16.604 1.00 88.38 185 VAL A CA 1
ATOM 1437 C C . VAL A 1 185 ? 24.113 5.484 -15.927 1.00 88.38 185 VAL A C 1
ATOM 1439 O O . VAL A 1 185 ? 25.237 5.634 -16.396 1.00 88.38 185 VAL A O 1
ATOM 1442 N N . LYS A 1 186 ? 23.902 4.773 -14.814 1.00 87.69 186 LYS A N 1
ATOM 1443 C CA . LYS A 1 186 ? 24.940 4.074 -14.043 1.00 87.69 186 LYS A CA 1
ATOM 1444 C C . LYS A 1 186 ? 24.334 2.823 -13.433 1.00 87.69 186 LYS A C 1
ATOM 1446 O O . LYS A 1 186 ? 23.282 2.930 -12.822 1.00 87.69 186 LYS A O 1
ATOM 1451 N N . GLY A 1 187 ? 24.971 1.666 -13.538 1.00 86.00 187 GLY A N 1
ATOM 1452 C CA . GLY A 1 187 ? 24.442 0.450 -12.928 1.00 86.00 187 GLY A CA 1
ATOM 1453 C C . GLY A 1 187 ? 25.235 -0.793 -13.314 1.00 86.00 187 GLY A C 1
ATOM 1454 O O . GLY A 1 187 ? 26.341 -0.667 -13.839 1.00 86.00 187 GLY A O 1
ATOM 1455 N N . PRO A 1 188 ? 24.696 -1.986 -13.022 1.00 81.88 188 PRO A N 1
ATOM 1456 C CA . PRO A 1 188 ? 25.413 -3.244 -13.192 1.00 81.88 188 PRO A CA 1
ATOM 1457 C C . PRO A 1 188 ? 25.416 -3.764 -14.635 1.00 81.88 188 PRO A C 1
ATOM 1459 O O . PRO A 1 188 ? 26.067 -4.765 -14.895 1.00 81.88 188 PRO A O 1
ATOM 1462 N N . PHE A 1 189 ? 24.685 -3.150 -15.567 1.00 83.44 189 PHE A N 1
ATOM 1463 C CA . PHE A 1 189 ? 24.632 -3.599 -16.962 1.00 83.44 189 PHE A CA 1
ATOM 1464 C C . PHE A 1 189 ? 25.619 -2.824 -17.845 1.00 83.44 189 PHE A C 1
ATOM 1466 O O . PHE A 1 189 ? 25.946 -1.679 -17.540 1.00 83.44 189 PHE A O 1
ATOM 1473 N N . GLY A 1 190 ? 26.059 -3.409 -18.963 1.00 81.38 190 GLY A N 1
ATOM 1474 C CA . GLY A 1 190 ? 26.798 -2.658 -19.991 1.00 81.38 190 GLY A CA 1
ATOM 1475 C C . GLY A 1 190 ? 25.910 -1.597 -20.651 1.00 81.38 190 GLY A C 1
ATOM 1476 O O . GLY A 1 190 ? 26.294 -0.437 -20.787 1.00 81.38 190 GLY A O 1
ATOM 1477 N N . THR A 1 191 ? 24.675 -1.997 -20.950 1.00 85.81 191 THR A N 1
ATOM 1478 C CA . THR A 1 191 ? 23.574 -1.159 -21.427 1.00 85.81 191 THR A CA 1
ATOM 1479 C C . THR A 1 191 ? 22.284 -1.701 -20.817 1.00 85.81 191 THR A C 1
ATOM 1481 O O . THR A 1 191 ? 22.141 -2.913 -20.669 1.00 85.81 191 THR A O 1
ATOM 1484 N N . TRP A 1 192 ? 21.338 -0.828 -20.479 1.00 90.69 192 TRP A N 1
ATOM 1485 C CA . TRP A 1 192 ? 19.971 -1.215 -20.132 1.00 90.69 192 TRP A CA 1
ATOM 1486 C C . TRP A 1 192 ? 19.003 -0.172 -20.669 1.00 90.69 192 TRP A C 1
ATOM 1488 O O . TRP A 1 192 ? 19.181 1.025 -20.425 1.00 90.69 192 TRP A O 1
ATOM 1498 N N . ARG A 1 193 ? 17.977 -0.641 -21.373 1.00 91.94 193 ARG A N 1
ATOM 1499 C CA . ARG A 1 193 ? 16.860 0.154 -21.866 1.00 91.94 193 ARG A CA 1
ATOM 1500 C C . ARG A 1 193 ? 15.575 -0.638 -21.686 1.00 91.94 193 ARG A C 1
ATOM 1502 O O . ARG A 1 193 ? 15.394 -1.656 -22.351 1.00 91.94 193 ARG A O 1
ATOM 1509 N N . HIS A 1 194 ? 14.669 -0.156 -20.851 1.00 94.19 194 HIS A N 1
ATOM 1510 C CA . HIS A 1 194 ? 13.337 -0.732 -20.691 1.00 94.19 194 HIS A CA 1
ATOM 1511 C C . HIS A 1 194 ? 12.323 0.237 -21.300 1.00 94.19 194 HIS A C 1
ATOM 1513 O O . HIS A 1 194 ? 12.285 1.419 -20.985 1.00 94.19 194 HIS A O 1
ATOM 1519 N N . ARG A 1 195 ? 11.563 -0.244 -22.284 1.00 93.81 195 ARG A N 1
ATOM 1520 C CA . ARG A 1 195 ? 10.485 0.492 -22.941 1.00 93.81 195 ARG A CA 1
ATOM 1521 C C . ARG A 1 195 ? 9.139 -0.114 -22.573 1.00 93.81 195 ARG A C 1
ATOM 1523 O O . ARG A 1 195 ? 8.954 -1.317 -22.742 1.00 93.81 195 ARG A O 1
ATOM 1530 N N . HIS A 1 196 ? 8.214 0.754 -22.189 1.00 95.00 196 HIS A N 1
ATOM 1531 C CA . HIS A 1 196 ? 6.805 0.464 -21.976 1.00 95.00 196 HIS A CA 1
ATOM 1532 C C . HIS A 1 196 ? 6.008 0.993 -23.172 1.00 95.00 196 HIS A C 1
ATOM 1534 O O . HIS A 1 196 ? 6.158 2.162 -23.533 1.00 95.00 196 HIS A O 1
ATOM 1540 N N . LEU A 1 197 ? 5.176 0.162 -23.800 1.00 95.44 197 LEU A N 1
ATOM 1541 C CA . LEU A 1 197 ? 4.251 0.573 -24.858 1.00 95.44 197 LEU A CA 1
ATOM 1542 C C . LEU A 1 197 ? 2.809 0.237 -24.487 1.00 95.44 197 LEU A C 1
ATOM 1544 O O . LEU A 1 197 ? 2.523 -0.827 -23.936 1.00 95.44 197 LEU A O 1
ATOM 1548 N N . PHE A 1 198 ? 1.899 1.127 -24.867 1.00 96.31 198 PHE A N 1
ATOM 1549 C CA . PHE A 1 198 ? 0.464 0.989 -24.664 1.00 96.31 198 PHE A CA 1
ATOM 1550 C C . PHE A 1 198 ? -0.243 1.088 -26.013 1.00 96.31 198 PHE A C 1
ATOM 1552 O O . PHE A 1 198 ? -0.190 2.115 -26.688 1.00 96.31 198 PHE A O 1
ATOM 1559 N N . LEU A 1 199 ? -0.891 0.002 -26.423 1.00 96.00 199 LEU A N 1
ATOM 1560 C CA . LEU A 1 199 ? -1.552 -0.118 -27.719 1.00 96.00 199 LEU A CA 1
ATOM 1561 C C . LEU A 1 199 ? -3.063 -0.254 -27.501 1.00 96.00 199 LEU A C 1
ATOM 1563 O O . LEU A 1 199 ? -3.488 -1.220 -26.865 1.00 96.00 199 LEU A O 1
ATOM 1567 N N . PRO A 1 200 ? -3.901 0.674 -27.988 1.00 96.25 200 PRO A N 1
ATOM 1568 C CA . PRO A 1 200 ? -5.345 0.550 -27.835 1.00 96.25 200 PRO A CA 1
ATOM 1569 C C . PRO A 1 200 ? -5.862 -0.651 -28.636 1.00 96.25 200 PRO A C 1
ATOM 1571 O O . PRO A 1 200 ? -5.560 -0.790 -29.819 1.00 96.25 200 PRO A O 1
ATOM 1574 N N . THR A 1 201 ? -6.660 -1.507 -27.997 1.00 96.38 201 THR A N 1
ATOM 1575 C CA . THR A 1 201 ? -7.373 -2.615 -28.665 1.00 96.38 201 THR A CA 1
ATOM 1576 C C . THR A 1 201 ? -8.887 -2.401 -28.686 1.00 96.38 201 THR A C 1
ATOM 1578 O O . THR A 1 201 ? -9.598 -3.092 -29.407 1.00 96.38 201 THR A O 1
ATOM 1581 N N . GLY A 1 202 ? -9.379 -1.420 -27.925 1.00 93.50 202 GLY A N 1
ATOM 1582 C CA . GLY A 1 202 ? -10.773 -0.994 -27.864 1.00 93.50 202 GLY A CA 1
ATOM 1583 C C . GLY A 1 202 ? -10.930 0.249 -26.982 1.00 93.50 202 GLY A C 1
ATOM 1584 O O . GLY A 1 202 ? -9.949 0.793 -26.477 1.00 93.50 202 GLY A O 1
ATOM 1585 N N . ALA A 1 203 ? -12.169 0.700 -26.764 1.00 91.19 203 ALA A N 1
ATOM 1586 C CA . ALA A 1 203 ? -12.445 1.898 -25.958 1.00 91.19 203 ALA A CA 1
ATOM 1587 C C . ALA A 1 203 ? -12.038 1.743 -24.476 1.00 91.19 203 ALA A C 1
ATOM 1589 O O . ALA A 1 203 ? -11.618 2.703 -23.833 1.00 91.19 203 ALA A O 1
ATOM 1590 N N . SER A 1 204 ? -12.141 0.528 -23.936 1.00 92.94 204 SER A N 1
ATOM 1591 C CA . SER A 1 204 ? -11.847 0.191 -22.536 1.00 92.94 204 SER A CA 1
ATOM 1592 C C . SER A 1 204 ? -10.840 -0.953 -22.398 1.00 92.94 204 SER A C 1
ATO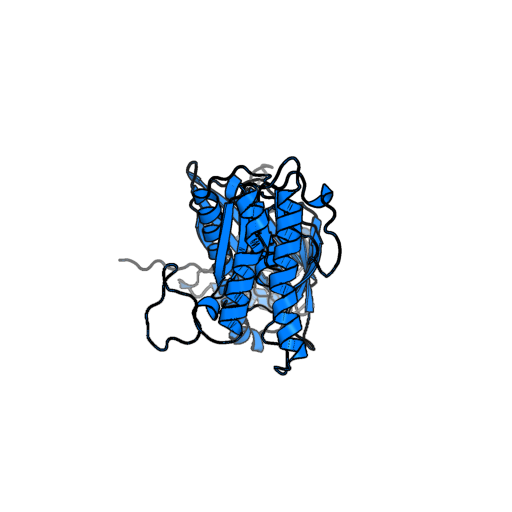M 1594 O O . SER A 1 204 ? -10.733 -1.555 -21.330 1.00 92.94 204 SER A O 1
ATOM 1596 N N . THR A 1 205 ? -10.092 -1.252 -23.462 1.00 95.88 205 THR A N 1
ATOM 1597 C CA . THR A 1 205 ? -9.091 -2.322 -23.487 1.00 95.88 205 THR A CA 1
ATOM 1598 C C . THR A 1 205 ? -7.831 -1.877 -24.218 1.00 95.88 205 THR A C 1
ATOM 1600 O O . THR A 1 205 ? -7.888 -1.158 -25.221 1.00 95.88 205 THR A O 1
ATOM 1603 N N . CYS A 1 206 ? -6.678 -2.336 -23.744 1.00 97.12 206 CYS A N 1
ATOM 1604 C CA . CYS A 1 206 ? -5.407 -2.113 -24.414 1.00 97.12 206 CYS A CA 1
ATOM 1605 C C . CYS A 1 206 ? -4.459 -3.299 -24.242 1.00 97.12 206 CYS A C 1
ATOM 1607 O O . CYS A 1 206 ? -4.656 -4.164 -23.389 1.00 97.12 206 CYS A O 1
ATOM 1609 N N . GLN A 1 207 ? -3.400 -3.312 -25.038 1.00 97.62 207 GLN A N 1
ATOM 1610 C CA . GLN A 1 207 ? -2.229 -4.147 -24.833 1.00 97.62 207 GLN A CA 1
ATOM 1611 C C . GLN A 1 207 ? -1.122 -3.320 -24.199 1.00 97.62 207 GLN A C 1
ATOM 1613 O O . GLN A 1 207 ? -0.842 -2.202 -24.628 1.00 97.62 207 GLN A O 1
ATOM 1618 N N . MET A 1 208 ? -0.505 -3.885 -23.168 1.00 97.19 208 MET A N 1
ATOM 1619 C CA . MET A 1 208 ? 0.700 -3.354 -22.553 1.00 97.19 208 MET A CA 1
ATOM 1620 C C . MET A 1 208 ? 1.874 -4.241 -22.947 1.00 97.19 208 MET A C 1
ATOM 1622 O O . MET A 1 208 ? 1.840 -5.453 -22.717 1.00 97.19 208 MET A O 1
ATOM 1626 N N . GLU A 1 209 ? 2.895 -3.638 -23.541 1.00 97.25 209 GLU A N 1
ATOM 1627 C CA . GLU A 1 209 ? 4.129 -4.304 -23.939 1.00 97.25 209 GLU A CA 1
ATOM 1628 C C . GLU A 1 209 ? 5.310 -3.732 -23.161 1.00 97.25 209 GLU A C 1
ATOM 1630 O O . GLU A 1 209 ? 5.573 -2.534 -23.217 1.00 97.25 209 GLU A O 1
ATOM 1635 N N . ASP A 1 210 ? 6.058 -4.614 -22.508 1.00 96.50 210 ASP A N 1
ATOM 1636 C CA . ASP A 1 210 ? 7.372 -4.310 -21.958 1.00 96.50 210 ASP A CA 1
ATOM 1637 C C . ASP A 1 210 ? 8.445 -4.928 -22.849 1.00 96.50 210 ASP A C 1
ATOM 1639 O O . ASP A 1 210 ? 8.401 -6.120 -23.171 1.00 96.50 210 ASP A O 1
ATOM 1643 N N . ARG A 1 211 ? 9.439 -4.119 -23.220 1.00 95.19 211 ARG A N 1
ATOM 1644 C CA . ARG A 1 211 ? 10.625 -4.547 -23.964 1.00 95.19 211 ARG A CA 1
ATOM 1645 C C . ARG A 1 211 ? 11.886 -4.052 -23.270 1.00 95.19 211 ARG A C 1
ATOM 1647 O O . ARG A 1 211 ? 12.124 -2.850 -23.201 1.00 95.19 211 ARG A O 1
ATOM 1654 N N . ILE A 1 212 ? 12.707 -4.987 -22.806 1.00 93.81 212 ILE A N 1
ATOM 1655 C CA . ILE A 1 212 ? 13.975 -4.722 -22.123 1.00 93.81 212 ILE A CA 1
ATOM 1656 C C . ILE A 1 212 ? 15.115 -5.149 -23.043 1.00 93.81 212 ILE A C 1
ATOM 1658 O O . ILE A 1 212 ? 15.209 -6.318 -23.410 1.00 93.81 212 ILE A O 1
ATOM 1662 N N . GLU A 1 213 ? 15.964 -4.196 -23.415 1.00 91.12 213 GLU A N 1
ATOM 1663 C CA . GLU A 1 213 ? 17.212 -4.398 -24.153 1.00 91.12 213 GLU A CA 1
ATOM 1664 C C . GLU A 1 213 ? 18.376 -4.210 -23.167 1.00 91.12 213 GLU A C 1
ATOM 1666 O O . GLU A 1 213 ? 18.490 -3.140 -22.562 1.00 91.12 213 GLU A O 1
ATOM 1671 N N . TYR A 1 214 ? 19.221 -5.225 -22.964 1.00 88.50 214 TYR A N 1
ATOM 1672 C CA . TYR A 1 214 ? 20.333 -5.139 -22.009 1.00 88.50 214 TYR A CA 1
ATOM 1673 C C . TYR A 1 214 ? 21.601 -5.868 -22.465 1.00 88.50 214 TYR A C 1
ATOM 1675 O O . TYR A 1 214 ? 21.555 -6.792 -23.272 1.00 88.50 214 TYR A O 1
ATOM 1683 N N . GLU A 1 215 ? 22.742 -5.455 -21.914 1.00 85.50 215 GLU A N 1
ATOM 1684 C CA . GLU A 1 215 ? 24.050 -6.089 -22.121 1.00 85.50 215 GLU A CA 1
ATOM 1685 C C . GLU A 1 215 ? 24.634 -6.535 -20.773 1.00 85.50 215 GLU A C 1
ATOM 1687 O O . GLU A 1 215 ? 24.602 -5.789 -19.788 1.00 85.50 215 GLU A O 1
ATOM 1692 N N . LEU A 1 216 ? 25.173 -7.756 -20.720 1.00 78.81 216 LEU A N 1
ATOM 1693 C CA . LEU A 1 216 ? 25.749 -8.330 -19.500 1.00 78.81 216 LEU A CA 1
ATOM 1694 C C . LEU A 1 216 ? 27.070 -7.642 -19.100 1.00 78.81 216 LEU A C 1
ATOM 1696 O O . LEU A 1 216 ? 27.839 -7.260 -19.978 1.00 78.81 216 LEU A O 1
ATOM 1700 N N . PRO A 1 217 ? 27.373 -7.521 -17.793 1.00 63.91 217 PRO A N 1
ATOM 1701 C CA . PRO A 1 217 ? 28.548 -6.787 -17.316 1.00 63.91 217 PRO A CA 1
ATOM 1702 C C . PRO A 1 217 ? 29.947 -7.320 -17.701 1.00 63.91 217 PRO A C 1
ATOM 1704 O O . PRO A 1 217 ? 30.884 -6.533 -17.603 1.00 63.91 217 PRO A O 1
ATOM 1707 N N . CYS A 1 218 ? 30.164 -8.585 -18.111 1.00 56.69 218 CYS A N 1
ATOM 1708 C CA . CYS A 1 218 ? 31.522 -9.172 -18.266 1.00 56.69 218 CYS A CA 1
ATOM 1709 C C . CYS A 1 218 ? 31.629 -10.347 -19.289 1.00 56.69 218 CYS A C 1
ATOM 1711 O O . CYS A 1 218 ? 30.616 -10.847 -19.770 1.00 56.69 218 CYS A O 1
ATOM 1713 N N . GLU A 1 219 ? 32.872 -10.778 -19.588 1.00 55.81 219 GLU A N 1
ATOM 1714 C CA . GLU A 1 219 ? 33.352 -11.702 -20.653 1.00 55.81 219 GLU A CA 1
ATOM 1715 C C . GLU A 1 219 ? 32.689 -13.109 -20.804 1.00 55.81 219 GLU A C 1
ATOM 1717 O O . GLU A 1 219 ? 32.102 -13.646 -19.861 1.00 55.81 219 GLU A O 1
ATOM 1722 N N . PRO A 1 220 ? 32.821 -13.765 -21.990 1.00 49.03 220 PRO A N 1
ATOM 1723 C CA . PRO A 1 220 ? 31.922 -14.824 -22.486 1.00 49.03 220 PRO A CA 1
ATOM 1724 C C . PRO A 1 220 ? 31.788 -16.092 -21.632 1.00 49.03 220 PRO A C 1
ATOM 1726 O O . PRO A 1 220 ? 30.762 -16.769 -21.708 1.00 49.03 220 PRO A O 1
ATOM 1729 N N . LEU A 1 221 ? 32.800 -16.450 -20.835 1.00 45.81 221 LEU A N 1
ATOM 1730 C CA . LEU A 1 221 ? 32.848 -17.753 -20.159 1.00 45.81 221 LEU A CA 1
ATOM 1731 C C . LEU A 1 221 ? 31.872 -17.856 -18.968 1.00 45.81 221 LEU A C 1
ATOM 1733 O O . LEU A 1 221 ? 31.399 -18.945 -18.657 1.00 45.81 221 LEU A O 1
ATOM 1737 N N . GLY A 1 222 ? 31.525 -16.727 -18.335 1.00 47.84 222 GLY A N 1
ATOM 1738 C CA . GLY A 1 222 ? 30.509 -16.652 -17.272 1.00 47.84 222 GLY A CA 1
ATOM 1739 C C . GLY A 1 222 ? 29.098 -16.317 -17.775 1.00 47.84 222 GLY A C 1
ATOM 1740 O O . GLY A 1 222 ? 28.128 -16.432 -17.026 1.00 47.84 222 GLY A O 1
ATOM 1741 N N . ALA A 1 223 ? 28.967 -15.923 -19.046 1.00 56.09 223 ALA A N 1
ATOM 1742 C CA . ALA A 1 223 ? 27.752 -15.327 -19.597 1.00 56.09 223 ALA A CA 1
ATOM 1743 C C . ALA A 1 223 ? 26.600 -16.324 -19.806 1.00 56.09 223 ALA A C 1
ATOM 1745 O O . ALA A 1 223 ? 25.444 -15.923 -19.748 1.00 56.09 223 ALA A O 1
ATOM 1746 N N . LEU A 1 224 ? 26.868 -17.619 -20.011 1.00 57.84 224 LEU A N 1
ATOM 1747 C CA . LEU A 1 224 ? 25.813 -18.563 -20.406 1.00 57.84 224 LEU A CA 1
ATOM 1748 C C . LEU A 1 224 ? 24.903 -18.977 -19.233 1.00 57.84 224 LEU A C 1
ATOM 1750 O O . LEU A 1 224 ? 23.679 -18.925 -19.341 1.00 57.84 224 LEU A O 1
ATOM 1754 N N . VAL A 1 225 ? 25.487 -19.338 -18.083 1.00 57.41 225 VAL A N 1
ATOM 1755 C CA . VAL A 1 225 ? 24.724 -19.719 -16.876 1.00 57.41 225 VAL A CA 1
ATOM 1756 C C . VAL A 1 225 ? 24.209 -18.481 -16.140 1.00 57.41 225 VAL A C 1
ATOM 1758 O O . VAL A 1 225 ? 23.025 -18.414 -15.804 1.00 57.41 225 VAL A O 1
ATOM 1761 N N . ALA A 1 226 ? 25.061 -17.468 -15.945 1.00 67.69 226 ALA A N 1
ATOM 1762 C CA . ALA A 1 226 ? 24.649 -16.218 -15.309 1.00 67.69 226 ALA A CA 1
ATOM 1763 C C . ALA A 1 226 ? 23.635 -15.446 -16.171 1.00 67.69 226 ALA A C 1
ATOM 1765 O O . ALA A 1 226 ? 22.702 -14.853 -15.633 1.00 67.69 226 ALA A O 1
ATOM 1766 N N . GLY A 1 227 ? 23.766 -15.503 -17.501 1.00 75.31 227 GLY A N 1
ATOM 1767 C CA . GLY A 1 227 ? 22.835 -14.881 -18.442 1.00 75.31 227 GLY A CA 1
ATOM 1768 C C . GLY A 1 227 ? 21.459 -15.534 -18.436 1.00 75.31 227 GLY A C 1
ATOM 1769 O O . GLY A 1 227 ? 20.464 -14.813 -18.403 1.00 75.31 227 GLY A O 1
ATOM 1770 N N . ARG A 1 228 ? 21.371 -16.874 -18.373 1.00 79.94 228 ARG A N 1
ATOM 1771 C CA . ARG A 1 228 ? 20.081 -17.570 -18.223 1.00 79.94 228 ARG A CA 1
ATOM 1772 C C . ARG A 1 228 ? 19.402 -17.225 -16.898 1.00 79.94 228 ARG A C 1
ATOM 1774 O O . ARG A 1 228 ? 18.230 -16.864 -16.900 1.00 79.94 228 ARG A O 1
ATOM 1781 N N . TYR A 1 229 ? 20.135 -17.286 -15.787 1.00 82.31 229 TYR A N 1
ATOM 1782 C CA . TYR A 1 229 ? 19.598 -16.917 -14.474 1.00 82.31 229 TYR A CA 1
ATOM 1783 C C . TYR A 1 229 ? 19.103 -15.462 -14.445 1.00 82.31 229 TYR A C 1
ATOM 1785 O O . TYR A 1 229 ? 18.010 -15.181 -13.950 1.00 82.31 229 TYR A O 1
ATOM 1793 N N . LEU A 1 230 ? 19.884 -14.533 -15.009 1.00 84.56 230 LEU A N 1
ATOM 1794 C CA . LEU A 1 230 ? 19.512 -13.124 -15.077 1.00 84.56 230 LEU A CA 1
ATOM 1795 C C . LEU A 1 230 ? 18.297 -12.897 -15.978 1.00 84.56 230 LEU A C 1
ATOM 1797 O O . LEU A 1 230 ? 17.391 -12.170 -15.582 1.00 84.56 230 LEU A O 1
ATOM 1801 N N . ARG A 1 231 ? 18.243 -13.549 -17.144 1.00 87.69 231 ARG A N 1
ATOM 1802 C CA . ARG A 1 231 ? 17.080 -13.523 -18.037 1.00 87.69 231 ARG A CA 1
ATOM 1803 C C . ARG A 1 231 ? 15.824 -13.999 -17.316 1.00 87.69 231 ARG A C 1
ATOM 1805 O O . ARG A 1 231 ? 14.841 -13.269 -17.305 1.00 87.69 231 ARG A O 1
ATOM 1812 N N . GLU A 1 232 ? 15.866 -15.161 -16.663 1.00 89.50 232 GLU A N 1
ATOM 1813 C CA . GLU A 1 232 ? 14.726 -15.700 -15.907 1.00 89.50 232 GLU A CA 1
ATOM 1814 C C . GLU A 1 232 ? 14.294 -14.745 -14.783 1.00 89.50 232 GLU A C 1
ATOM 1816 O O . GLU A 1 232 ? 13.104 -14.546 -14.538 1.00 89.50 232 GLU A O 1
ATOM 1821 N N . ARG A 1 233 ? 15.253 -14.110 -14.098 1.00 89.50 233 ARG A N 1
ATOM 1822 C CA . ARG A 1 233 ? 14.971 -13.101 -13.071 1.00 89.50 233 ARG A CA 1
ATOM 1823 C C . ARG A 1 233 ? 14.299 -11.855 -13.660 1.00 89.50 233 ARG A C 1
ATOM 1825 O O . ARG A 1 233 ? 13.304 -11.403 -13.093 1.00 89.50 233 ARG A O 1
ATOM 1832 N N . ILE A 1 234 ? 14.787 -11.347 -14.795 1.00 91.44 234 ILE A N 1
ATOM 1833 C CA . ILE A 1 234 ? 14.173 -10.232 -15.529 1.00 91.44 234 ILE A CA 1
ATOM 1834 C C . ILE A 1 234 ? 12.753 -10.624 -15.940 1.00 91.44 234 ILE A C 1
ATOM 1836 O O . ILE A 1 234 ? 11.818 -9.949 -15.530 1.00 91.44 234 ILE A O 1
ATOM 1840 N N . GLU A 1 235 ? 12.573 -11.744 -16.646 1.00 93.81 235 GLU A N 1
ATOM 1841 C CA . GLU A 1 235 ? 11.276 -12.269 -17.101 1.00 93.81 235 GLU A CA 1
ATOM 1842 C C . GLU A 1 235 ? 10.260 -12.389 -15.956 1.00 93.81 235 GLU A C 1
ATOM 1844 O O . GLU A 1 235 ? 9.120 -11.933 -16.085 1.00 93.81 235 GLU A O 1
ATOM 1849 N N . ARG A 1 236 ? 10.674 -12.916 -14.795 1.00 94.75 236 ARG A N 1
ATOM 1850 C CA . ARG A 1 236 ? 9.827 -12.957 -13.591 1.00 94.75 236 ARG A CA 1
ATOM 1851 C C . ARG A 1 236 ? 9.435 -11.563 -13.099 1.00 94.75 236 ARG A C 1
ATOM 1853 O O . ARG A 1 236 ? 8.288 -11.379 -12.687 1.00 94.75 236 ARG A O 1
ATOM 1860 N N . GLY A 1 237 ? 10.351 -10.598 -13.143 1.00 94.19 237 GLY A N 1
ATOM 1861 C CA . GLY A 1 237 ? 10.100 -9.205 -12.773 1.00 94.19 237 GLY A CA 1
ATOM 1862 C C . GLY A 1 237 ? 9.070 -8.524 -13.680 1.00 94.19 237 GLY A C 1
ATOM 1863 O O . GLY A 1 237 ? 8.096 -7.960 -13.186 1.00 94.19 237 GLY A O 1
ATOM 1864 N N . ILE A 1 238 ? 9.218 -8.629 -15.001 1.00 95.19 238 ILE A N 1
ATOM 1865 C CA . ILE A 1 238 ? 8.264 -8.060 -15.979 1.00 95.19 238 ILE A CA 1
ATOM 1866 C C . ILE A 1 238 ? 6.901 -8.769 -15.897 1.00 95.19 238 ILE A C 1
ATOM 1868 O O . ILE A 1 238 ? 5.859 -8.113 -15.874 1.00 95.19 238 ILE A O 1
ATOM 1872 N N . ALA A 1 239 ? 6.878 -10.091 -15.701 1.00 96.31 239 ALA A N 1
ATOM 1873 C CA . ALA A 1 239 ? 5.631 -10.816 -15.457 1.00 96.31 239 ALA A CA 1
ATOM 1874 C C . ALA A 1 239 ? 4.925 -10.371 -14.161 1.00 96.31 239 ALA A C 1
ATOM 1876 O O . ALA A 1 239 ? 3.698 -10.257 -14.136 1.00 96.31 239 ALA A O 1
ATOM 1877 N N . TYR A 1 240 ? 5.672 -10.102 -13.084 1.00 96.19 240 TYR A N 1
ATOM 1878 C CA . TYR A 1 240 ? 5.123 -9.541 -11.846 1.00 96.19 240 TYR A CA 1
ATOM 1879 C C . TYR A 1 240 ? 4.480 -8.174 -12.082 1.00 96.19 240 TYR A C 1
ATOM 1881 O O . TYR A 1 240 ? 3.314 -7.988 -11.738 1.00 96.19 240 TYR A O 1
ATOM 1889 N N . ARG A 1 241 ? 5.201 -7.262 -12.742 1.00 96.69 241 ARG A N 1
ATOM 1890 C CA . ARG A 1 241 ? 4.726 -5.913 -13.087 1.00 96.69 241 ARG A CA 1
ATOM 1891 C C . ARG A 1 241 ? 3.412 -5.956 -13.862 1.00 96.69 241 ARG A C 1
ATOM 1893 O O . ARG A 1 241 ? 2.431 -5.346 -13.444 1.00 96.69 241 ARG A O 1
ATOM 1900 N N . HIS A 1 242 ? 3.351 -6.772 -14.916 1.00 97.62 242 HIS A N 1
ATOM 1901 C CA . HIS A 1 242 ? 2.133 -6.955 -15.710 1.00 97.62 242 HIS A CA 1
ATOM 1902 C C . HIS A 1 242 ? 0.958 -7.482 -14.870 1.00 97.62 242 HIS A C 1
ATOM 1904 O O . HIS A 1 242 ? -0.181 -7.051 -15.063 1.00 97.62 242 HIS A O 1
ATOM 1910 N N . ARG A 1 243 ? 1.205 -8.404 -13.927 1.00 97.25 243 ARG A N 1
ATOM 1911 C CA . ARG A 1 243 ? 0.157 -8.903 -13.019 1.00 97.25 243 ARG A CA 1
ATOM 1912 C C . ARG A 1 243 ? -0.341 -7.820 -12.064 1.00 97.25 243 ARG A C 1
ATOM 1914 O O . ARG A 1 243 ? -1.551 -7.725 -11.870 1.00 97.25 243 ARG A O 1
ATOM 1921 N N . VAL A 1 244 ? 0.557 -7.019 -11.491 1.00 96.62 244 VAL A N 1
ATOM 1922 C CA . VAL A 1 244 ? 0.200 -5.937 -10.561 1.00 96.62 244 VAL A CA 1
ATOM 1923 C C . VAL A 1 244 ? -0.642 -4.873 -11.257 1.00 96.62 244 VAL A C 1
ATOM 1925 O O . VAL A 1 244 ? -1.741 -4.593 -10.789 1.00 96.62 244 VAL A O 1
ATOM 1928 N N . VAL A 1 245 ? -0.203 -4.371 -12.416 1.00 96.88 245 VAL A N 1
ATOM 1929 C CA . VAL A 1 245 ? -0.945 -3.365 -13.200 1.00 96.88 245 VAL A CA 1
ATOM 1930 C C . VAL A 1 245 ? -2.368 -3.842 -13.494 1.00 96.88 245 VAL A C 1
ATOM 1932 O O . VAL A 1 245 ? -3.341 -3.144 -13.216 1.00 96.88 245 VAL A O 1
ATOM 1935 N N . ARG A 1 246 ? -2.513 -5.069 -14.011 1.00 97.06 246 ARG A N 1
ATOM 1936 C CA . ARG A 1 246 ? -3.829 -5.645 -14.333 1.00 97.06 246 ARG A CA 1
ATOM 1937 C C . ARG A 1 246 ? -4.711 -5.790 -13.097 1.00 97.06 246 ARG A C 1
ATOM 1939 O O . ARG A 1 246 ? -5.905 -5.493 -13.168 1.00 97.06 246 ARG A O 1
ATOM 1946 N N . ARG A 1 247 ? -4.144 -6.253 -11.979 1.00 95.56 247 ARG A N 1
ATOM 1947 C CA . ARG A 1 247 ? -4.865 -6.419 -10.712 1.00 95.56 247 ARG A CA 1
ATOM 1948 C C . ARG A 1 247 ? -5.352 -5.076 -10.179 1.00 95.56 247 ARG A C 1
ATOM 1950 O O . ARG A 1 247 ? -6.531 -4.966 -9.850 1.00 95.56 247 ARG A O 1
ATOM 1957 N N . ASP A 1 248 ? -4.475 -4.081 -10.122 1.00 95.50 248 ASP A N 1
ATOM 1958 C CA . ASP A 1 248 ? -4.787 -2.767 -9.562 1.00 95.50 248 ASP A CA 1
ATOM 1959 C C . ASP A 1 248 ? -5.826 -2.046 -10.425 1.00 95.50 248 ASP A C 1
ATOM 1961 O O . ASP A 1 248 ? -6.841 -1.597 -9.905 1.00 95.50 248 ASP A O 1
ATOM 1965 N N . LEU A 1 249 ? -5.676 -2.055 -11.753 1.00 94.12 249 LEU A N 1
ATOM 1966 C CA . LEU A 1 249 ? -6.667 -1.463 -12.658 1.00 94.12 249 LEU A CA 1
ATOM 1967 C C . LEU A 1 249 ? -8.032 -2.155 -12.582 1.00 94.12 249 LEU A C 1
ATOM 1969 O O . LEU A 1 249 ? -9.062 -1.481 -12.637 1.00 94.12 249 LEU A O 1
ATOM 1973 N N . THR A 1 250 ? -8.051 -3.482 -12.422 1.00 93.19 250 THR A N 1
ATOM 1974 C CA . THR A 1 250 ? -9.294 -4.234 -12.193 1.00 93.19 250 THR A CA 1
ATOM 1975 C C . THR A 1 250 ? -9.936 -3.820 -10.870 1.00 93.19 250 THR A C 1
ATOM 1977 O O . THR A 1 250 ? -11.145 -3.604 -10.816 1.00 93.19 250 THR A O 1
ATOM 1980 N N . LEU A 1 251 ? -9.141 -3.677 -9.805 1.00 92.06 251 LEU A N 1
ATOM 1981 C CA . LEU A 1 251 ? -9.611 -3.221 -8.497 1.00 92.06 251 LEU A CA 1
ATOM 1982 C C . LEU A 1 251 ? -10.191 -1.801 -8.578 1.00 92.06 251 LEU A C 1
ATOM 1984 O O . LEU A 1 251 ? -11.332 -1.586 -8.175 1.00 92.06 251 LEU A O 1
ATOM 1988 N N . HIS A 1 252 ? -9.456 -0.854 -9.165 1.00 91.19 252 HIS A N 1
ATOM 1989 C CA . HIS A 1 252 ? -9.912 0.528 -9.350 1.00 91.19 252 HIS A CA 1
ATOM 1990 C C . HIS A 1 252 ? -11.155 0.611 -10.245 1.00 91.19 252 HIS A C 1
ATOM 1992 O O . HIS A 1 252 ? -12.014 1.461 -10.034 1.00 91.19 252 HIS A O 1
ATOM 1998 N N . GLY A 1 253 ? -11.271 -0.269 -11.244 1.00 86.94 253 GLY A N 1
ATOM 1999 C CA . GLY A 1 253 ? -12.447 -0.369 -12.110 1.00 86.94 253 GLY A CA 1
ATOM 2000 C C . GLY A 1 253 ? -13.700 -0.866 -11.385 1.00 86.94 253 GLY A C 1
ATOM 2001 O O . GLY A 1 253 ? -14.783 -0.353 -11.640 1.00 86.94 253 GLY A O 1
ATOM 2002 N N . ARG A 1 254 ? -13.558 -1.823 -10.457 1.00 86.12 254 ARG A N 1
ATOM 2003 C CA . ARG A 1 254 ? -14.677 -2.371 -9.665 1.00 86.12 254 ARG A CA 1
ATOM 2004 C C . ARG A 1 254 ? -15.216 -1.393 -8.630 1.00 86.12 254 ARG A C 1
ATOM 2006 O O . ARG A 1 254 ? -16.412 -1.375 -8.375 1.00 86.12 254 ARG A O 1
ATOM 2013 N N . VAL A 1 255 ? -14.320 -0.642 -7.998 1.00 78.56 255 VAL A N 1
ATOM 2014 C CA . VAL A 1 255 ? -14.650 0.202 -6.845 1.00 78.56 255 VAL A CA 1
ATOM 2015 C C . VAL A 1 255 ? -15.323 1.514 -7.273 1.00 78.56 255 VAL A C 1
ATOM 2017 O O . VAL A 1 255 ? -16.107 2.062 -6.507 1.00 78.56 255 VAL A O 1
ATOM 2020 N N . GLY A 1 256 ? -15.074 1.998 -8.499 1.00 67.25 256 GLY A N 1
ATOM 2021 C CA . GLY A 1 256 ? -15.834 3.101 -9.107 1.00 67.25 256 GLY A CA 1
ATOM 2022 C C . GLY A 1 256 ? -15.773 4.439 -8.358 1.00 67.25 256 GLY A C 1
ATOM 2023 O O . GLY A 1 256 ? -16.590 5.318 -8.623 1.00 67.25 256 GLY A O 1
ATOM 2024 N N . LEU A 1 257 ? -14.837 4.604 -7.418 1.00 63.41 257 LEU A N 1
ATOM 2025 C CA . LEU A 1 257 ? -14.708 5.826 -6.630 1.00 63.41 257 LEU A CA 1
ATOM 2026 C C . LEU A 1 257 ? -14.229 6.989 -7.502 1.00 63.41 257 LEU A C 1
ATOM 2028 O O . LEU A 1 257 ? -13.359 6.828 -8.361 1.00 63.41 257 LEU A O 1
ATOM 2032 N N . ALA A 1 258 ? -14.759 8.180 -7.224 1.00 73.56 258 ALA A N 1
ATOM 2033 C CA . ALA A 1 258 ? -14.218 9.415 -7.771 1.00 73.56 258 ALA A CA 1
ATOM 2034 C C . ALA A 1 258 ? -12.743 9.562 -7.361 1.00 73.56 258 ALA A C 1
ATOM 2036 O O . ALA A 1 258 ? -12.379 9.308 -6.211 1.00 73.56 258 ALA A O 1
ATOM 2037 N N . SER A 1 259 ? -11.882 9.978 -8.287 1.00 79.12 259 SER A N 1
ATOM 2038 C CA . SER A 1 259 ? -10.500 10.346 -7.965 1.00 79.12 259 SER A CA 1
ATOM 2039 C C . SER A 1 259 ? -10.462 11.543 -7.006 1.00 79.12 259 SER A C 1
ATOM 2041 O O . SER A 1 259 ? -11.413 12.318 -6.933 1.00 79.12 259 SER A O 1
ATOM 2043 N N . GLY A 1 260 ? -9.360 11.704 -6.278 1.00 87.31 260 GLY A N 1
ATOM 2044 C CA . GLY A 1 260 ? -9.118 12.845 -5.390 1.00 87.31 260 GLY A CA 1
ATOM 2045 C C . GLY A 1 260 ? -9.694 12.709 -3.980 1.00 87.31 260 GLY A C 1
ATOM 2046 O O . GLY A 1 260 ? -9.652 13.665 -3.217 1.00 87.31 260 GLY A O 1
ATOM 2047 N N . GLN A 1 261 ? -10.229 11.543 -3.601 1.00 91.75 261 GLN A N 1
ATOM 2048 C CA . GLN A 1 261 ? -10.656 11.321 -2.213 1.00 91.75 261 GLN A CA 1
ATOM 2049 C C . GLN A 1 261 ? -9.456 11.349 -1.265 1.00 91.75 261 GLN A C 1
ATOM 2051 O O . GLN A 1 261 ? -8.480 10.629 -1.489 1.00 91.75 261 GLN A O 1
ATOM 2056 N N . ARG A 1 262 ? -9.570 12.124 -0.184 1.00 94.25 262 ARG A N 1
ATOM 2057 C CA . ARG A 1 262 ? -8.586 12.165 0.900 1.00 94.25 262 ARG A CA 1
ATOM 2058 C C . ARG A 1 262 ? -8.858 11.033 1.884 1.00 94.25 262 ARG A C 1
ATOM 2060 O O . ARG A 1 262 ? -9.949 10.953 2.452 1.00 94.25 262 ARG A O 1
ATOM 2067 N N . VAL A 1 263 ? -7.880 10.151 2.066 1.00 95.44 263 VAL A N 1
ATOM 2068 C CA . VAL A 1 263 ? -7.982 8.976 2.943 1.00 95.44 263 VAL A CA 1
ATOM 2069 C C . VAL A 1 263 ? -6.937 9.083 4.036 1.00 95.44 263 VAL A C 1
ATOM 2071 O O . VAL A 1 263 ? -5.742 8.987 3.779 1.00 95.44 263 VAL A O 1
ATOM 2074 N N . GLY A 1 264 ? -7.384 9.269 5.267 1.00 95.56 264 GLY A N 1
ATOM 2075 C CA . GLY A 1 264 ? -6.507 9.324 6.420 1.00 95.56 264 GLY A CA 1
ATOM 2076 C C . GLY A 1 264 ? -5.973 7.942 6.802 1.00 95.56 264 GLY A C 1
ATOM 2077 O O . GLY A 1 264 ? -6.746 6.989 6.843 1.00 95.56 264 GLY A O 1
ATOM 2078 N N . ILE A 1 265 ? -4.680 7.808 7.106 1.00 95.75 265 ILE A N 1
ATOM 2079 C CA . ILE A 1 265 ? -4.067 6.521 7.472 1.00 95.75 265 ILE A CA 1
ATOM 2080 C C . ILE A 1 265 ? -3.154 6.681 8.692 1.00 95.75 265 ILE A C 1
ATOM 2082 O O . ILE A 1 265 ? -2.109 7.334 8.616 1.00 95.75 265 ILE A O 1
ATOM 2086 N N . THR A 1 266 ? -3.483 6.006 9.800 1.00 93.56 266 THR A N 1
ATOM 2087 C CA . THR A 1 266 ? -2.506 5.781 10.880 1.00 93.56 266 THR A CA 1
ATOM 2088 C C . THR A 1 266 ? -1.660 4.555 10.562 1.00 93.56 266 THR A C 1
ATOM 2090 O O . THR A 1 266 ? -2.139 3.597 9.961 1.00 93.56 266 THR A O 1
ATOM 2093 N N . GLY A 1 267 ? -0.386 4.556 10.966 1.00 90.56 267 GLY A N 1
ATOM 2094 C CA . GLY A 1 267 ? 0.514 3.437 10.655 1.00 90.56 267 GLY A CA 1
ATOM 2095 C C . GLY A 1 267 ? 0.873 3.336 9.165 1.00 90.56 267 GLY A C 1
ATOM 2096 O O . GLY A 1 267 ? 1.256 2.264 8.703 1.00 90.56 267 GLY A O 1
ATOM 2097 N N . ALA A 1 268 ? 0.782 4.445 8.420 1.00 91.69 268 ALA A N 1
ATOM 2098 C CA . ALA A 1 268 ? 1.062 4.511 6.983 1.00 91.69 268 ALA A CA 1
ATOM 2099 C C . ALA A 1 268 ? 2.496 4.090 6.599 1.00 91.69 268 ALA A C 1
ATOM 2101 O O . ALA A 1 268 ? 2.728 3.647 5.482 1.00 91.69 268 ALA A O 1
ATOM 2102 N N . SER A 1 269 ? 3.460 4.187 7.519 1.00 89.12 269 SER A N 1
ATOM 2103 C CA . SER A 1 269 ? 4.841 3.726 7.308 1.00 89.12 269 SER A CA 1
ATOM 2104 C C . SER A 1 269 ? 5.047 2.229 7.564 1.00 89.12 269 SER A C 1
ATOM 2106 O O . SER A 1 269 ? 6.127 1.707 7.297 1.00 89.12 269 SER A O 1
ATOM 2108 N N . GLY A 1 270 ? 4.042 1.538 8.110 1.00 90.00 270 GLY A N 1
ATOM 2109 C CA . GLY A 1 270 ? 4.087 0.098 8.340 1.00 90.00 270 GLY A CA 1
ATOM 2110 C C . GLY A 1 270 ? 3.914 -0.708 7.052 1.00 90.00 270 GLY A C 1
ATOM 2111 O O . GLY A 1 270 ? 3.594 -0.170 5.992 1.00 90.00 270 GLY A O 1
ATOM 2112 N N . LEU A 1 271 ? 4.066 -2.028 7.165 1.00 89.81 271 LEU A N 1
ATOM 2113 C CA . LEU A 1 271 ? 3.958 -2.964 6.040 1.00 89.81 271 LEU A CA 1
ATOM 2114 C C . LEU A 1 271 ? 2.631 -2.816 5.281 1.00 89.81 271 LEU A C 1
ATOM 2116 O O . LEU A 1 271 ? 2.624 -2.573 4.081 1.00 89.81 271 LEU A O 1
ATOM 2120 N N . ILE A 1 272 ? 1.500 -2.890 5.986 1.00 93.94 272 ILE A N 1
ATOM 2121 C CA . ILE A 1 272 ? 0.172 -2.782 5.359 1.00 93.94 272 ILE A CA 1
ATOM 2122 C C . ILE A 1 272 ? -0.105 -1.340 4.913 1.00 93.94 272 ILE A C 1
ATOM 2124 O O . ILE A 1 272 ? -0.650 -1.116 3.835 1.00 93.94 272 ILE A O 1
ATOM 2128 N N . GLY A 1 273 ? 0.272 -0.358 5.738 1.00 94.44 273 GLY A N 1
ATOM 2129 C CA . GLY A 1 273 ? -0.020 1.055 5.493 1.00 94.44 273 GLY A CA 1
ATOM 2130 C C . GLY A 1 273 ? 0.688 1.618 4.262 1.00 94.44 273 GLY A C 1
ATOM 2131 O O . GLY A 1 273 ? 0.083 2.381 3.507 1.00 94.44 273 GLY A O 1
ATOM 2132 N N . SER A 1 274 ? 1.932 1.203 4.021 1.00 92.50 274 SER A N 1
ATOM 2133 C CA . SER A 1 274 ? 2.706 1.639 2.855 1.00 92.50 274 SER A CA 1
ATOM 2134 C C . SER A 1 274 ? 2.119 1.076 1.561 1.00 92.50 274 SER A C 1
ATOM 2136 O O . SER A 1 274 ? 1.839 1.832 0.632 1.00 92.50 274 SER A O 1
ATOM 2138 N N . GLU A 1 275 ? 1.802 -0.220 1.533 1.00 93.44 275 GLU A N 1
ATOM 2139 C CA . GLU A 1 275 ? 1.144 -0.851 0.385 1.00 93.44 275 GLU A CA 1
ATOM 2140 C C . GLU A 1 275 ? -0.250 -0.291 0.105 1.00 93.44 275 GLU A C 1
ATOM 2142 O O . GLU A 1 275 ? -0.595 -0.038 -1.052 1.00 93.44 275 GLU A O 1
ATOM 2147 N N . LEU A 1 276 ? -1.041 -0.035 1.150 1.00 95.25 276 LEU A N 1
ATOM 2148 C CA . LEU A 1 276 ? -2.339 0.617 1.006 1.00 95.25 276 LEU A CA 1
ATOM 2149 C C . LEU A 1 276 ? -2.189 2.012 0.391 1.00 95.25 276 LEU A C 1
ATOM 2151 O O . LEU A 1 276 ? -2.933 2.360 -0.526 1.00 95.25 276 LEU A O 1
ATOM 2155 N N . SER A 1 277 ? -1.207 2.787 0.855 1.00 95.12 277 SER A N 1
ATOM 2156 C CA . SER A 1 277 ? -0.935 4.124 0.327 1.00 95.12 277 SER A CA 1
ATOM 2157 C C . SER A 1 277 ? -0.621 4.065 -1.169 1.00 95.12 277 SER A C 1
ATOM 2159 O O . SER A 1 277 ? -1.222 4.807 -1.940 1.00 95.12 277 SER A O 1
ATOM 2161 N N . HIS A 1 278 ? 0.228 3.129 -1.607 1.00 94.00 278 HIS A N 1
ATOM 2162 C CA . HIS A 1 278 ? 0.566 2.959 -3.025 1.00 94.00 278 HIS A CA 1
ATOM 2163 C C . HIS A 1 278 ? -0.642 2.548 -3.894 1.00 94.00 278 HIS A C 1
ATOM 2165 O O . HIS A 1 278 ? -0.781 2.996 -5.034 1.00 94.00 278 HIS A O 1
ATOM 2171 N N . VAL A 1 279 ? -1.538 1.698 -3.379 1.00 94.00 279 VAL A N 1
ATOM 2172 C CA . VAL A 1 279 ? -2.766 1.299 -4.098 1.00 94.00 279 VAL A CA 1
ATOM 2173 C C . VAL A 1 279 ? -3.753 2.463 -4.210 1.00 94.00 279 VAL A C 1
ATOM 2175 O O . VAL A 1 279 ? -4.413 2.616 -5.242 1.00 94.00 279 VAL A O 1
ATOM 2178 N N . LEU A 1 280 ? -3.849 3.298 -3.172 1.00 94.44 280 LEU A N 1
ATOM 2179 C CA . LEU A 1 280 ? -4.697 4.488 -3.166 1.00 94.44 280 LEU A CA 1
ATOM 2180 C C . LEU A 1 280 ? -4.178 5.553 -4.136 1.00 94.44 280 LEU A C 1
ATOM 2182 O O . LEU A 1 280 ? -4.950 6.030 -4.969 1.00 94.44 280 LEU A O 1
ATOM 2186 N N . THR A 1 281 ? -2.880 5.874 -4.095 1.00 93.94 281 THR A N 1
ATOM 2187 C CA . THR A 1 281 ? -2.288 6.878 -4.995 1.00 93.94 281 THR A CA 1
ATOM 2188 C C . THR A 1 281 ? -2.393 6.467 -6.455 1.00 93.94 281 THR A C 1
ATOM 2190 O O . THR A 1 281 ? -2.797 7.274 -7.289 1.00 93.94 281 THR A O 1
ATOM 2193 N N . THR A 1 282 ? -2.113 5.203 -6.783 1.00 93.75 282 THR A N 1
ATOM 2194 C CA . THR A 1 282 ? -2.267 4.700 -8.159 1.00 93.75 282 THR A CA 1
ATOM 2195 C C . THR A 1 282 ? -3.729 4.663 -8.610 1.00 93.75 282 THR A C 1
ATOM 2197 O O . THR A 1 282 ? -4.012 4.836 -9.797 1.00 93.75 282 THR A O 1
ATOM 2200 N N . GLY A 1 283 ? -4.676 4.549 -7.672 1.00 92.50 283 GLY A N 1
ATOM 2201 C CA . GLY A 1 283 ? -6.114 4.738 -7.908 1.00 92.50 283 GLY A CA 1
ATOM 2202 C C . GLY A 1 283 ? -6.523 6.192 -8.146 1.00 92.50 283 GLY A C 1
ATOM 2203 O O . GLY A 1 283 ? -7.597 6.447 -8.686 1.00 92.50 283 GLY A O 1
ATOM 2204 N N . GLY A 1 284 ? -5.636 7.142 -7.843 1.00 91.81 284 GLY A N 1
ATOM 2205 C CA . GLY A 1 284 ? -5.880 8.577 -7.954 1.00 91.81 284 GLY A CA 1
ATOM 2206 C C . GLY A 1 284 ? -6.470 9.186 -6.684 1.00 91.81 284 GLY A C 1
ATOM 2207 O O . GLY A 1 284 ? -7.050 10.263 -6.761 1.00 91.81 284 GLY A O 1
ATOM 2208 N N . HIS A 1 285 ? -6.374 8.504 -5.543 1.00 93.25 285 HIS A N 1
ATOM 2209 C CA . HIS A 1 285 ? -6.749 9.025 -4.227 1.00 93.25 285 HIS A CA 1
ATOM 2210 C C . HIS A 1 285 ? -5.539 9.644 -3.518 1.00 93.25 285 HIS A C 1
ATOM 2212 O O . HIS A 1 285 ? -4.391 9.399 -3.887 1.00 93.25 285 HIS A O 1
ATOM 2218 N N . GLU A 1 286 ? -5.802 10.422 -2.473 1.00 93.88 286 GLU A N 1
ATOM 2219 C CA . GLU A 1 286 ? -4.789 11.128 -1.696 1.00 93.88 286 GLU A CA 1
ATOM 2220 C C . GLU A 1 286 ? -4.695 10.521 -0.285 1.00 93.88 286 GLU A C 1
ATOM 2222 O O . GLU A 1 286 ? -5.510 10.843 0.586 1.00 93.88 286 GLU A O 1
ATOM 2227 N N . PRO A 1 287 ? -3.749 9.598 -0.028 1.00 94.19 287 PRO A N 1
ATOM 2228 C CA . PRO A 1 287 ? -3.521 9.099 1.317 1.00 94.19 287 PRO A CA 1
ATOM 2229 C C . PRO A 1 287 ? -2.827 10.163 2.173 1.00 94.19 287 PRO A C 1
ATOM 2231 O O . PRO A 1 287 ? -1.737 10.632 1.847 1.00 94.19 287 PRO A O 1
ATOM 2234 N N . ILE A 1 288 ? -3.439 10.498 3.304 1.00 93.44 288 ILE A N 1
ATOM 2235 C CA . ILE A 1 288 ? -2.908 11.427 4.299 1.00 93.44 288 ILE A CA 1
ATOM 2236 C C . ILE A 1 288 ? -2.402 10.609 5.482 1.00 93.44 288 ILE A C 1
ATOM 2238 O O . ILE A 1 288 ? -3.179 10.081 6.279 1.00 93.44 288 ILE A O 1
ATOM 2242 N N . ALA A 1 289 ? -1.083 10.481 5.590 1.00 90.50 289 ALA A N 1
ATOM 2243 C CA . ALA A 1 289 ? -0.464 9.846 6.743 1.00 90.50 289 ALA A CA 1
ATOM 2244 C C . ALA A 1 289 ? -0.552 10.774 7.958 1.00 90.50 289 ALA A C 1
ATOM 2246 O O . ALA A 1 289 ? -0.144 11.931 7.883 1.00 90.50 289 ALA A O 1
ATOM 2247 N N . PHE A 1 290 ? -1.009 10.253 9.093 1.00 84.88 290 PHE A N 1
ATOM 2248 C CA . PHE A 1 290 ? -0.931 10.977 10.358 1.00 84.88 290 PHE A CA 1
ATOM 2249 C C . PHE A 1 290 ? -0.441 10.085 11.496 1.00 84.88 290 PHE A C 1
ATOM 2251 O O . PHE A 1 290 ? -0.433 8.849 11.418 1.00 84.88 290 PHE A O 1
ATOM 2258 N N . ALA A 1 291 ? 0.086 10.745 12.529 1.00 74.56 291 ALA A N 1
ATOM 2259 C CA . ALA A 1 291 ? 0.807 10.099 13.612 1.00 74.56 291 ALA A CA 1
ATOM 2260 C C . ALA A 1 291 ? -0.082 9.128 14.399 1.00 74.56 291 ALA A C 1
ATOM 2262 O O . ALA A 1 291 ? -1.310 9.231 14.434 1.00 74.56 291 ALA A O 1
ATOM 2263 N N . ARG A 1 292 ? 0.574 8.172 15.068 1.00 69.12 292 ARG A N 1
ATOM 2264 C CA . ARG A 1 292 ? -0.105 7.335 16.058 1.00 69.12 292 ARG A CA 1
ATOM 2265 C C . ARG A 1 292 ? -0.648 8.255 17.159 1.00 69.12 292 ARG A C 1
ATOM 2267 O O . ARG A 1 292 ? 0.124 9.093 17.627 1.00 69.12 292 ARG A O 1
ATOM 2274 N N . PRO A 1 293 ? -1.894 8.075 17.618 1.00 64.19 293 PRO A N 1
ATOM 2275 C CA . PRO A 1 293 ? -2.385 8.744 18.814 1.00 64.19 293 PRO A CA 1
ATOM 2276 C C . PRO A 1 293 ? -1.627 8.154 20.010 1.00 64.19 293 PRO A C 1
ATOM 2278 O O . PRO A 1 293 ? -1.994 7.116 20.554 1.00 64.19 293 PRO A O 1
ATOM 2281 N N . ALA A 1 294 ? -0.474 8.728 20.344 1.00 54.75 294 ALA A N 1
ATOM 2282 C CA . ALA A 1 294 ? 0.338 8.311 21.477 1.00 54.75 294 ALA A CA 1
ATOM 2283 C C . ALA A 1 294 ? 0.176 9.362 22.571 1.00 54.75 294 ALA A C 1
ATOM 2285 O O . ALA A 1 294 ? 0.817 10.406 22.508 1.00 54.75 294 ALA A O 1
ATOM 2286 N N . SER A 1 295 ? -0.698 9.096 23.550 1.00 47.69 295 SER A N 1
ATOM 2287 C CA . SER A 1 295 ? -0.873 9.896 24.781 1.00 47.69 295 SER A CA 1
ATOM 2288 C C . SER A 1 295 ? -1.064 11.418 24.600 1.00 47.69 295 SER A C 1
ATOM 2290 O O . SER A 1 295 ? -0.934 12.166 25.562 1.00 47.69 295 SER A O 1
ATOM 2292 N N . GLY A 1 296 ? -1.374 11.884 23.390 1.00 52.22 296 GLY A N 1
ATOM 2293 C CA . GLY A 1 296 ? -1.468 13.292 23.024 1.00 52.22 296 GLY A CA 1
ATOM 2294 C C . GLY A 1 296 ? -2.536 13.521 21.960 1.00 52.22 296 GLY A C 1
ATOM 2295 O O . GLY A 1 296 ? -2.935 12.594 21.249 1.00 52.22 296 GLY A O 1
ATOM 2296 N N . THR A 1 297 ? -3.011 14.761 21.904 1.00 55.62 297 THR A N 1
ATOM 2297 C CA . THR A 1 297 ? -4.125 15.223 21.077 1.00 55.62 297 THR A CA 1
ATOM 2298 C C . THR A 1 297 ? -3.797 15.064 19.593 1.00 55.62 297 THR A C 1
ATOM 2300 O O . THR A 1 297 ? -2.773 15.551 19.117 1.00 55.62 297 THR A O 1
ATOM 2303 N N . LEU A 1 298 ? -4.662 14.371 18.849 1.00 69.75 298 LEU A N 1
ATOM 2304 C CA . LEU A 1 298 ? -4.690 14.514 17.396 1.00 69.75 298 LEU A CA 1
ATOM 2305 C C . LEU A 1 298 ? -5.204 15.919 17.100 1.00 69.75 298 LEU A C 1
ATOM 2307 O O . LEU A 1 298 ? -6.280 16.263 17.576 1.00 69.75 298 LEU A O 1
ATOM 2311 N N . GLU A 1 299 ? -4.461 16.711 16.332 1.00 69.81 299 GLU A N 1
ATOM 2312 C CA . GLU A 1 299 ? -4.924 18.030 15.893 1.00 69.81 299 GLU A CA 1
ATOM 2313 C C . GLU A 1 299 ? -6.184 17.856 15.025 1.00 69.81 299 GLU A C 1
ATOM 2315 O O . GLU A 1 299 ? -6.058 17.346 13.904 1.00 69.81 299 GLU A O 1
ATOM 2320 N N . PRO A 1 300 ? -7.389 18.251 15.490 1.00 71.12 300 PRO A N 1
ATOM 2321 C CA . PRO A 1 300 ? -8.642 17.968 14.779 1.00 71.12 300 PRO A CA 1
ATOM 2322 C C . PRO A 1 300 ? -8.654 18.552 13.364 1.00 71.12 300 PRO A C 1
ATOM 2324 O O . PRO A 1 300 ? -9.106 17.905 12.424 1.00 71.12 300 PRO A O 1
ATOM 2327 N N . ALA A 1 301 ? -8.019 19.714 13.183 1.00 73.19 301 ALA A N 1
ATOM 2328 C CA . ALA A 1 301 ? -7.859 20.364 11.884 1.00 73.19 301 ALA A CA 1
ATOM 2329 C C . ALA A 1 301 ? -7.149 19.485 10.834 1.00 73.19 301 ALA A C 1
ATOM 2331 O O . ALA A 1 301 ? -7.381 19.645 9.639 1.00 73.19 301 ALA A O 1
ATOM 2332 N N . SER A 1 302 ? -6.296 18.542 11.252 1.00 81.00 302 SER A N 1
ATOM 2333 C CA . SER A 1 302 ? -5.626 17.609 10.332 1.00 81.00 302 SER A CA 1
ATOM 2334 C C . SER A 1 302 ? -6.538 16.480 9.832 1.00 81.00 302 SER A C 1
ATOM 2336 O O . SER A 1 302 ? -6.226 15.844 8.823 1.00 81.00 302 SER A O 1
ATOM 2338 N N . LEU A 1 303 ? -7.657 16.242 10.523 1.00 86.69 303 LEU A N 1
ATOM 2339 C CA . LEU A 1 303 ? -8.633 15.195 10.220 1.00 86.69 303 LEU A CA 1
ATOM 2340 C C . LEU A 1 303 ? -9.837 15.721 9.425 1.00 86.69 303 LEU A C 1
ATOM 2342 O O . LEU A 1 303 ? -10.589 14.924 8.862 1.00 86.69 303 LEU A O 1
ATOM 2346 N N . GLU A 1 304 ? -9.998 17.042 9.342 1.00 89.19 304 GLU A N 1
ATOM 2347 C CA . GLU A 1 304 ? -11.090 17.672 8.605 1.00 89.19 304 GLU A CA 1
ATOM 2348 C C . GLU A 1 304 ? -11.015 17.415 7.093 1.00 89.19 304 GLU A C 1
ATOM 2350 O O . GLU A 1 304 ? -9.948 17.416 6.458 1.00 89.19 304 GLU A O 1
ATOM 2355 N N . GLY A 1 305 ? -12.189 17.192 6.498 1.00 90.31 305 GLY A N 1
ATOM 2356 C CA . GLY A 1 305 ? -12.344 16.934 5.065 1.00 90.31 305 GLY A CA 1
ATOM 2357 C C . GLY A 1 305 ? -11.761 15.599 4.581 1.00 90.31 305 GLY A C 1
ATOM 2358 O O . GLY A 1 305 ? -11.467 15.460 3.389 1.00 90.31 305 GLY A O 1
ATOM 2359 N N . LEU A 1 306 ? -11.535 14.633 5.477 1.00 94.31 306 LEU A N 1
ATOM 2360 C CA . LEU A 1 306 ? -11.203 13.256 5.107 1.00 94.31 306 LEU A CA 1
ATOM 2361 C C . LEU A 1 306 ? -12.476 12.495 4.727 1.00 94.31 306 LEU A C 1
ATOM 2363 O O . LEU A 1 306 ? -13.464 12.523 5.450 1.00 94.31 306 LEU A O 1
ATOM 2367 N N . LYS A 1 307 ? -12.444 11.746 3.620 1.00 94.75 307 LYS A N 1
ATOM 2368 C CA . LYS A 1 307 ? -13.583 10.904 3.221 1.00 94.75 307 LYS A CA 1
ATOM 2369 C C . LYS A 1 307 ? -13.653 9.609 4.025 1.00 94.75 307 LYS A C 1
ATOM 2371 O O . LYS A 1 307 ? -14.730 9.085 4.294 1.00 94.75 307 LYS A O 1
ATOM 2376 N N . ALA A 1 308 ? -12.488 9.071 4.362 1.00 96.00 308 ALA A N 1
ATOM 2377 C CA . ALA A 1 308 ? -12.331 7.812 5.068 1.00 96.00 308 ALA A CA 1
ATOM 2378 C C . ALA A 1 308 ? -11.084 7.859 5.946 1.00 96.00 308 ALA A C 1
ATOM 2380 O O . ALA A 1 308 ? -10.103 8.525 5.605 1.00 96.00 308 ALA A O 1
ATOM 2381 N N . VAL A 1 309 ? -11.101 7.098 7.036 1.00 97.12 309 VAL A N 1
ATOM 2382 C CA . VAL A 1 309 ? -9.944 6.896 7.910 1.00 97.12 309 VAL A CA 1
ATOM 2383 C C . VAL A 1 309 ? -9.652 5.407 8.037 1.00 97.12 309 VAL A C 1
ATOM 2385 O O . VAL A 1 309 ? -10.554 4.613 8.286 1.00 97.12 309 VAL A O 1
ATOM 2388 N N . VAL A 1 310 ? -8.385 5.026 7.890 1.00 97.56 310 VAL A N 1
ATOM 2389 C CA . VAL A 1 310 ? -7.888 3.663 8.089 1.00 97.56 310 VAL A CA 1
ATOM 2390 C C . VAL A 1 310 ? -6.910 3.655 9.260 1.00 97.56 310 VAL A C 1
ATOM 2392 O O . VAL A 1 310 ? -5.842 4.265 9.210 1.00 97.56 310 VAL A O 1
ATOM 2395 N N . HIS A 1 311 ? -7.272 2.962 10.335 1.00 96.12 311 HIS A N 1
ATOM 2396 C CA . HIS A 1 311 ? -6.476 2.884 11.550 1.00 96.12 311 HIS A CA 1
ATOM 2397 C C . HIS A 1 311 ? -5.653 1.586 11.587 1.00 96.12 311 HIS A C 1
ATOM 2399 O O . HIS A 1 311 ? -6.179 0.531 11.939 1.00 96.12 311 HIS A O 1
ATOM 2405 N N . LEU A 1 312 ? -4.367 1.654 11.215 1.00 95.19 312 LEU A N 1
ATOM 2406 C CA . LEU A 1 312 ? -3.431 0.510 11.206 1.00 95.19 312 LEU A CA 1
ATOM 2407 C C . LEU A 1 312 ? -2.344 0.615 12.289 1.00 95.19 312 LEU A C 1
ATOM 2409 O O . LEU A 1 312 ? -1.492 -0.266 12.406 1.00 95.19 312 LEU A O 1
ATOM 2413 N N . ALA A 1 313 ? -2.325 1.704 13.059 1.00 89.38 313 ALA A N 1
ATOM 2414 C CA . ALA A 1 313 ? -1.358 1.901 14.128 1.00 89.38 313 ALA A CA 1
ATOM 2415 C C . ALA A 1 313 ? -1.505 0.854 15.244 1.00 89.38 313 ALA A C 1
ATOM 2417 O O . ALA A 1 313 ? -2.594 0.605 15.746 1.00 89.38 313 ALA A O 1
ATOM 2418 N N . GLY A 1 314 ? -0.379 0.298 15.687 1.00 85.44 314 GLY A N 1
ATOM 2419 C CA . GLY A 1 314 ? -0.329 -0.578 16.852 1.00 85.44 314 GLY A CA 1
ATOM 2420 C C . GLY A 1 314 ? 1.099 -0.996 17.183 1.00 85.44 314 GLY A C 1
ATOM 2421 O O . GLY A 1 314 ? 1.984 -0.958 16.328 1.00 85.44 314 GLY A O 1
ATOM 2422 N N . GLU A 1 315 ? 1.336 -1.373 18.438 1.00 85.31 315 GLU A N 1
ATOM 2423 C CA . GLU A 1 315 ? 2.608 -1.974 18.852 1.00 85.31 315 GLU A CA 1
ATOM 2424 C C . GLU A 1 315 ? 2.759 -3.386 18.241 1.00 85.31 315 GLU A C 1
ATOM 2426 O O . GLU A 1 315 ? 1.808 -4.181 18.348 1.00 85.31 315 GLU A O 1
ATOM 2431 N N . PRO A 1 316 ? 3.919 -3.736 17.648 1.00 85.12 316 PRO A N 1
ATOM 2432 C CA . PRO A 1 316 ? 4.180 -5.077 17.124 1.00 85.12 316 PRO A CA 1
ATOM 2433 C C . PRO A 1 316 ? 4.095 -6.179 18.194 1.00 85.12 316 PRO A C 1
ATOM 2435 O O . PRO A 1 316 ? 4.618 -6.062 19.309 1.00 85.12 316 PRO A O 1
ATOM 2438 N N . ILE A 1 317 ? 3.440 -7.289 17.844 1.00 83.44 317 ILE A N 1
ATOM 2439 C CA . ILE A 1 317 ? 3.197 -8.426 18.752 1.00 83.44 317 ILE A CA 1
ATOM 2440 C C . ILE A 1 317 ? 4.396 -9.394 18.798 1.00 83.44 317 ILE A C 1
ATOM 2442 O O . ILE A 1 317 ? 4.631 -10.058 19.806 1.00 83.44 317 ILE A O 1
ATOM 2446 N N . ASP A 1 318 ? 5.232 -9.416 17.768 1.00 79.56 318 ASP A N 1
ATOM 2447 C CA . ASP A 1 318 ? 6.372 -10.326 17.569 1.00 79.56 318 ASP A CA 1
ATOM 2448 C C . ASP A 1 318 ? 7.692 -9.872 18.239 1.00 79.56 318 ASP A C 1
ATOM 2450 O O . ASP A 1 318 ? 8.601 -10.669 18.455 1.00 79.56 318 ASP A O 1
ATOM 2454 N N . ALA A 1 319 ? 7.793 -8.613 18.662 1.00 74.44 319 ALA A N 1
ATOM 2455 C CA . ALA A 1 319 ? 9.007 -8.013 19.232 1.00 74.44 319 ALA A CA 1
ATOM 2456 C C . ALA A 1 319 ? 9.358 -8.374 20.707 1.00 74.44 319 ALA A C 1
ATOM 2458 O O . ALA A 1 319 ? 9.096 -7.607 21.632 1.00 74.44 319 ALA A O 1
ATOM 2459 N N . GLY A 1 320 ? 10.042 -9.492 20.967 1.00 78.94 320 GLY A N 1
ATOM 2460 C CA . GLY A 1 320 ? 10.690 -9.767 22.270 1.00 78.94 320 GLY A CA 1
ATOM 2461 C C . GLY A 1 320 ? 9.858 -10.583 23.276 1.00 78.94 320 GLY A C 1
ATOM 2462 O O . GLY A 1 320 ? 8.920 -11.285 22.906 1.00 78.94 320 GLY A O 1
ATOM 2463 N N . LYS A 1 321 ? 10.201 -10.541 24.575 1.00 87.56 321 LYS A N 1
ATOM 2464 C CA . LYS A 1 321 ? 9.557 -11.379 25.617 1.00 87.56 321 LYS A CA 1
ATOM 2465 C C . LYS A 1 321 ? 8.194 -10.832 26.067 1.00 87.56 321 LYS A C 1
ATOM 2467 O O . LYS A 1 321 ? 7.995 -9.623 26.152 1.00 87.56 321 LYS A O 1
ATOM 2472 N N . TRP A 1 322 ? 7.269 -11.725 26.421 1.00 90.25 322 TRP A N 1
ATOM 2473 C CA . TRP A 1 322 ? 5.917 -11.396 26.896 1.00 90.25 322 TRP A CA 1
ATOM 2474 C C . TRP A 1 322 ? 5.874 -11.021 28.386 1.00 90.25 322 TRP A C 1
ATOM 2476 O O . TRP A 1 322 ? 5.404 -11.784 29.233 1.00 90.25 322 TRP A O 1
ATOM 2486 N N . THR A 1 323 ? 6.353 -9.823 28.718 1.00 91.88 323 THR A N 1
ATOM 2487 C CA . THR A 1 323 ? 6.256 -9.263 30.077 1.00 91.88 323 THR A CA 1
ATOM 2488 C C . THR A 1 323 ? 4.882 -8.633 30.342 1.00 91.88 323 THR A C 1
ATOM 2490 O O . THR A 1 323 ? 4.124 -8.341 29.414 1.00 91.88 323 THR A O 1
ATOM 2493 N N . SER A 1 324 ? 4.540 -8.407 31.614 1.00 92.31 324 SER A N 1
ATOM 2494 C CA . SER A 1 324 ? 3.326 -7.674 32.013 1.00 92.31 324 SER A CA 1
ATOM 2495 C C . SER A 1 324 ? 3.302 -6.251 31.448 1.00 92.31 324 SER A C 1
ATOM 2497 O O . SER A 1 324 ? 2.278 -5.806 30.934 1.00 92.31 324 SER A O 1
ATOM 2499 N N . GLU A 1 325 ? 4.445 -5.568 31.475 1.00 91.62 325 GLU A N 1
ATOM 2500 C CA . GLU A 1 325 ? 4.626 -4.238 30.894 1.00 91.62 325 GLU A CA 1
ATOM 2501 C C . GLU A 1 325 ? 4.374 -4.243 29.380 1.00 91.62 325 GLU A C 1
ATOM 2503 O O . GLU A 1 325 ? 3.656 -3.393 28.858 1.00 91.62 325 GLU A O 1
ATOM 2508 N N . ARG A 1 326 ? 4.889 -5.250 28.664 1.00 90.69 326 ARG A N 1
ATOM 2509 C CA . ARG A 1 326 ? 4.662 -5.367 27.224 1.00 90.69 326 ARG A CA 1
ATOM 2510 C C . ARG A 1 326 ? 3.204 -5.666 26.889 1.00 90.69 326 ARG A C 1
ATOM 2512 O O . ARG A 1 326 ? 2.664 -5.063 25.967 1.00 90.69 326 ARG A O 1
ATOM 2519 N N . ARG A 1 327 ? 2.550 -6.549 27.651 1.00 91.88 327 ARG A N 1
ATOM 2520 C CA . ARG A 1 327 ? 1.104 -6.794 27.524 1.00 91.88 327 ARG A CA 1
ATOM 2521 C C . ARG A 1 327 ? 0.303 -5.502 27.705 1.00 91.88 327 ARG A C 1
ATOM 2523 O O . ARG A 1 327 ? -0.578 -5.224 26.898 1.00 91.88 327 ARG A O 1
ATOM 2530 N N . ARG A 1 328 ? 0.657 -4.682 28.700 1.00 91.31 328 ARG A N 1
ATOM 2531 C CA . ARG A 1 328 ? 0.055 -3.357 28.905 1.00 91.31 328 ARG A CA 1
ATOM 2532 C C . ARG A 1 328 ? 0.257 -2.454 27.683 1.00 91.31 328 ARG A C 1
ATOM 2534 O O . ARG A 1 328 ? -0.731 -2.005 27.122 1.00 91.31 328 ARG A O 1
ATOM 2541 N N . ARG A 1 329 ? 1.491 -2.284 27.187 1.00 90.50 329 ARG A N 1
ATOM 2542 C CA . ARG A 1 329 ? 1.760 -1.469 25.982 1.00 90.50 329 ARG A CA 1
ATOM 2543 C C . ARG A 1 329 ? 0.991 -1.947 24.746 1.00 90.50 329 ARG A C 1
ATOM 2545 O O . ARG A 1 329 ? 0.466 -1.131 23.995 1.00 90.50 329 ARG A O 1
ATOM 2552 N N . ILE A 1 330 ? 0.894 -3.262 24.539 1.00 91.19 330 ILE A N 1
ATOM 2553 C CA . ILE A 1 330 ? 0.121 -3.859 23.440 1.00 91.19 330 ILE A CA 1
ATOM 2554 C C . ILE A 1 330 ? -1.352 -3.462 23.537 1.00 91.19 330 ILE A C 1
ATOM 2556 O O . ILE A 1 330 ? -1.914 -3.036 22.526 1.00 91.19 330 ILE A O 1
ATOM 2560 N N . ARG A 1 331 ? -1.951 -3.577 24.729 1.00 92.62 331 ARG A N 1
ATOM 2561 C CA . ARG A 1 331 ? -3.340 -3.181 24.979 1.00 92.62 331 ARG A CA 1
ATOM 2562 C C . ARG A 1 331 ? -3.524 -1.679 24.784 1.00 92.62 331 ARG A C 1
ATOM 2564 O O . ARG A 1 331 ? -4.359 -1.284 23.981 1.00 92.62 331 ARG A O 1
ATOM 2571 N N . ASP A 1 332 ? -2.717 -0.863 25.452 1.00 91.12 332 ASP A N 1
ATOM 2572 C CA . ASP A 1 332 ? -2.858 0.595 25.442 1.00 91.12 332 ASP A CA 1
ATOM 2573 C C . ASP A 1 332 ? -2.672 1.152 24.021 1.00 91.12 332 ASP A C 1
ATOM 2575 O O . ASP A 1 332 ? -3.502 1.920 23.548 1.00 91.12 332 ASP A O 1
ATOM 2579 N N . SER A 1 333 ? -1.676 0.670 23.265 1.00 89.50 333 SER A N 1
ATOM 2580 C CA . SER A 1 333 ? -1.455 1.098 21.870 1.00 89.50 333 SER A CA 1
ATOM 2581 C C . SER A 1 333 ? -2.629 0.825 20.920 1.00 89.50 333 SER A C 1
ATOM 2583 O O . SER A 1 333 ? -2.695 1.445 19.863 1.00 89.50 333 SER A O 1
ATOM 2585 N N . ARG A 1 334 ? -3.528 -0.103 21.274 1.00 92.62 334 ARG A N 1
ATOM 2586 C CA . ARG A 1 334 ? -4.703 -0.489 20.479 1.00 92.62 334 ARG A CA 1
ATOM 2587 C C . ARG A 1 334 ? -5.959 0.188 20.999 1.00 92.62 334 ARG A C 1
ATOM 2589 O O . ARG A 1 334 ? -6.618 0.913 20.262 1.00 92.62 334 ARG A O 1
ATOM 2596 N N . VAL A 1 335 ? -6.265 -0.032 22.275 1.00 94.56 335 VAL A N 1
ATOM 2597 C CA . VAL A 1 335 ? -7.497 0.433 22.917 1.00 94.56 335 VAL A CA 1
ATOM 2598 C C . VAL A 1 335 ? -7.478 1.950 23.049 1.00 94.56 335 VAL A C 1
ATOM 2600 O O . VAL A 1 335 ? -8.372 2.616 22.540 1.00 94.56 335 VAL A O 1
ATOM 2603 N N . GLU A 1 336 ? -6.435 2.507 23.663 1.00 91.69 336 GLU A N 1
ATOM 2604 C CA . GLU A 1 336 ? -6.368 3.946 23.919 1.00 91.69 336 GLU A CA 1
ATOM 2605 C C . GLU A 1 336 ? -6.169 4.737 22.624 1.00 91.69 336 GLU A C 1
ATOM 2607 O O . GLU A 1 336 ? -6.848 5.735 22.396 1.00 91.69 336 GLU A O 1
ATOM 2612 N N . GLY A 1 337 ? -5.314 4.241 21.724 1.00 90.31 337 GLY A N 1
ATOM 2613 C CA . GLY A 1 337 ? -5.127 4.845 20.403 1.00 90.31 337 GLY A CA 1
ATOM 2614 C C . GLY A 1 337 ? -6.427 4.905 19.592 1.00 90.31 337 GLY A C 1
ATOM 2615 O O . GLY A 1 337 ? -6.747 5.940 19.007 1.00 90.31 337 GLY A O 1
ATOM 2616 N N . THR A 1 338 ? -7.211 3.825 19.597 1.00 94.62 338 THR A N 1
ATOM 2617 C CA . THR A 1 338 ? -8.500 3.783 18.888 1.00 94.62 338 THR A CA 1
ATOM 2618 C C . THR A 1 338 ? -9.538 4.676 19.552 1.00 94.62 338 THR A C 1
ATOM 2620 O O . THR A 1 338 ? -10.265 5.367 18.840 1.00 94.62 338 THR A O 1
ATOM 2623 N N . ARG A 1 339 ? -9.583 4.718 20.890 1.00 94.81 339 ARG A N 1
ATOM 2624 C CA . ARG A 1 339 ? -10.495 5.586 21.645 1.00 94.81 339 ARG A CA 1
ATOM 2625 C C . ARG A 1 339 ? -10.249 7.060 21.322 1.00 94.81 339 ARG A C 1
ATOM 2627 O O . ARG A 1 339 ? -11.175 7.739 20.893 1.00 94.81 339 ARG A O 1
ATOM 2634 N N . ILE A 1 340 ? -8.997 7.518 21.437 1.00 92.44 340 ILE A N 1
ATOM 2635 C CA . ILE A 1 340 ? -8.601 8.905 21.135 1.00 92.44 340 ILE A CA 1
ATOM 2636 C C . ILE A 1 340 ? -8.961 9.272 19.693 1.00 92.44 340 ILE A C 1
ATOM 2638 O O . ILE A 1 340 ? -9.530 10.333 19.451 1.00 92.44 340 ILE A O 1
ATOM 2642 N N . LEU A 1 341 ? -8.651 8.398 18.729 1.00 93.19 341 LEU A N 1
ATOM 2643 C CA . LEU A 1 341 ? -9.001 8.646 17.331 1.00 93.19 341 LEU A CA 1
ATOM 2644 C C . LEU A 1 341 ? -10.517 8.733 17.139 1.00 93.19 341 LEU A C 1
ATOM 2646 O O . LEU A 1 341 ? -10.994 9.633 16.462 1.00 93.19 341 LEU A O 1
ATOM 2650 N N . SER A 1 342 ? -11.271 7.813 17.730 1.00 95.50 342 SER A N 1
ATOM 2651 C CA . SER A 1 342 ? -12.722 7.751 17.550 1.00 95.50 342 SER A CA 1
ATOM 2652 C C . SER A 1 342 ? -13.426 8.960 18.161 1.00 95.50 342 SER A C 1
ATOM 2654 O O . SER A 1 342 ? -14.348 9.489 17.552 1.00 95.50 342 SER A O 1
ATOM 2656 N N . GLU A 1 343 ? -12.964 9.432 19.320 1.00 94.31 343 GLU A N 1
ATOM 2657 C CA . GLU A 1 343 ? -13.445 10.668 19.946 1.00 94.31 343 GLU A CA 1
ATOM 2658 C C . GLU A 1 343 ? -13.087 11.904 19.118 1.00 94.31 343 GLU A C 1
ATOM 2660 O O . GLU A 1 343 ? -13.939 12.763 18.909 1.00 94.31 343 GLU A O 1
ATOM 2665 N N . ALA A 1 344 ? -11.860 11.973 18.591 1.00 93.25 344 ALA A N 1
ATOM 2666 C CA . ALA A 1 344 ? -11.445 13.074 17.727 1.00 93.25 344 ALA A CA 1
ATOM 2667 C C . ALA A 1 344 ? -12.294 13.145 16.449 1.00 93.25 344 ALA A C 1
ATOM 2669 O O . ALA A 1 344 ? -12.719 14.229 16.069 1.00 93.25 344 ALA A O 1
ATOM 2670 N N . LEU A 1 345 ? -12.581 12.001 15.815 1.00 94.75 345 LEU A N 1
ATOM 2671 C CA . LEU A 1 345 ? -13.433 11.939 14.623 1.00 94.75 345 LEU A CA 1
ATOM 2672 C C . LEU A 1 345 ? -14.897 12.277 14.925 1.00 94.75 345 LEU A C 1
ATOM 2674 O O . LEU A 1 345 ? -15.550 12.915 14.107 1.00 94.75 345 LEU A O 1
ATOM 2678 N N . ALA A 1 346 ? -15.406 11.859 16.085 1.00 95.06 346 ALA A N 1
ATOM 2679 C CA . ALA A 1 346 ? -16.766 12.163 16.524 1.00 95.06 346 ALA A CA 1
ATOM 2680 C C . ALA A 1 346 ? -16.990 13.659 16.800 1.00 95.06 346 ALA A C 1
ATOM 2682 O O . ALA A 1 346 ? -18.125 14.122 16.738 1.00 95.06 346 ALA A O 1
ATOM 2683 N N . GLY A 1 347 ? -15.923 14.399 17.117 1.00 93.00 347 GLY A N 1
ATOM 2684 C CA . GLY A 1 347 ? -15.965 15.838 17.382 1.00 93.00 347 GLY A CA 1
ATOM 2685 C C . GLY A 1 347 ? -15.747 16.737 16.162 1.00 93.00 347 GLY A C 1
ATOM 2686 O O . GLY A 1 347 ? -15.643 17.945 16.351 1.00 93.00 347 GLY A O 1
ATOM 2687 N N . LEU A 1 348 ? -15.622 16.181 14.951 1.00 94.06 348 LEU A N 1
ATOM 2688 C CA . LEU A 1 348 ? -15.428 16.961 13.722 1.00 94.06 348 LEU A CA 1
ATOM 2689 C C . LEU A 1 348 ? -16.734 17.598 13.241 1.00 94.06 348 LEU A C 1
ATOM 2691 O O . LEU A 1 348 ? -17.808 17.012 13.393 1.00 94.06 348 LEU A O 1
ATOM 2695 N N . ASP A 1 349 ? -16.625 18.750 12.577 1.00 91.88 349 ASP A N 1
ATOM 2696 C CA . ASP A 1 349 ? -17.771 19.402 11.932 1.00 91.88 349 ASP A CA 1
ATOM 2697 C C . ASP A 1 349 ? -18.215 18.608 10.691 1.00 91.88 349 ASP A C 1
ATOM 2699 O O . ASP A 1 349 ? -19.409 18.476 10.408 1.00 91.88 349 ASP A O 1
ATOM 2703 N N . ALA A 1 350 ? -17.246 18.047 9.959 1.00 91.19 350 ALA A N 1
ATOM 2704 C CA . ALA A 1 350 ? -17.461 17.182 8.804 1.00 91.19 350 ALA A CA 1
ATOM 2705 C C . ALA A 1 350 ? -16.760 15.823 9.008 1.00 91.19 350 ALA A C 1
ATOM 2707 O O . ALA A 1 350 ? -15.666 15.598 8.476 1.00 91.19 350 ALA A O 1
ATOM 2708 N N . PRO A 1 351 ? -17.369 14.893 9.772 1.00 94.88 351 PRO A N 1
ATOM 2709 C CA . PRO A 1 351 ? -16.762 13.598 10.051 1.00 94.88 351 PRO A CA 1
ATOM 2710 C C . PRO A 1 351 ? -16.633 12.735 8.781 1.00 94.88 351 PRO A C 1
ATOM 2712 O O . PRO A 1 351 ? -17.433 12.870 7.849 1.00 94.88 351 PRO A O 1
ATOM 2715 N N . PRO A 1 352 ? -15.654 11.810 8.729 1.00 96.19 352 PRO A N 1
ATOM 2716 C CA . PRO A 1 352 ? -15.500 10.903 7.596 1.00 96.19 352 PRO A CA 1
ATOM 2717 C C . PRO A 1 352 ? -16.688 9.941 7.481 1.00 96.19 352 PRO A C 1
ATOM 2719 O O . PRO A 1 352 ? -17.276 9.532 8.480 1.00 96.19 352 PRO A O 1
ATOM 2722 N N . ASP A 1 353 ? -16.967 9.463 6.267 1.00 96.06 353 ASP A N 1
ATOM 2723 C CA . ASP A 1 353 ? -18.031 8.479 6.025 1.00 96.06 353 ASP A CA 1
ATOM 2724 C C . ASP A 1 353 ? -17.760 7.138 6.725 1.00 96.06 353 ASP A C 1
ATOM 2726 O O . ASP A 1 353 ? -18.680 6.370 7.020 1.00 96.06 353 ASP A O 1
ATOM 2730 N N . VAL A 1 354 ? -16.479 6.791 6.893 1.00 97.75 354 VAL A N 1
ATOM 2731 C CA . VAL A 1 354 ? -16.059 5.482 7.390 1.00 97.75 354 VAL A CA 1
ATOM 2732 C C . VAL A 1 354 ? -14.753 5.541 8.175 1.00 97.75 354 VAL A C 1
ATOM 2734 O O . VAL A 1 354 ? -13.767 6.142 7.742 1.00 97.75 354 VAL A O 1
ATOM 2737 N N . LEU A 1 355 ? -14.741 4.814 9.289 1.00 98.31 355 LEU A N 1
ATOM 2738 C CA . LEU A 1 355 ? -13.558 4.414 10.033 1.00 98.31 355 LEU A CA 1
ATOM 2739 C C . LEU A 1 355 ? -13.319 2.910 9.830 1.00 98.31 355 LEU A C 1
ATOM 2741 O O . LEU A 1 355 ? -14.122 2.069 10.232 1.00 98.31 355 LEU A O 1
ATOM 2745 N N . ILE A 1 356 ? -12.202 2.563 9.201 1.00 98.25 356 ILE A N 1
ATOM 2746 C CA . ILE A 1 356 ? -11.753 1.187 8.996 1.00 98.25 356 ILE A CA 1
ATOM 2747 C C . ILE A 1 356 ? -10.643 0.906 10.005 1.00 98.25 356 ILE A C 1
ATOM 2749 O O . ILE A 1 356 ? -9.515 1.367 9.846 1.00 98.25 356 ILE A O 1
ATOM 2753 N N . CYS A 1 357 ? -10.947 0.143 11.044 1.00 97.19 357 CYS A N 1
ATOM 2754 C CA . CYS A 1 357 ? -9.990 -0.227 12.075 1.00 97.19 357 CYS A CA 1
ATOM 2755 C C . CYS A 1 357 ? -9.369 -1.586 11.770 1.00 97.19 357 CYS A C 1
ATOM 2757 O O . CYS A 1 357 ? -10.076 -2.564 11.512 1.00 97.19 357 CYS A O 1
ATOM 2759 N N . ALA A 1 358 ? -8.042 -1.674 11.863 1.00 96.44 358 ALA A N 1
ATOM 2760 C CA . ALA A 1 358 ? -7.398 -2.967 12.019 1.00 96.44 358 ALA A CA 1
ATOM 2761 C C . ALA A 1 358 ? -7.985 -3.694 13.237 1.00 96.44 358 ALA A C 1
ATOM 2763 O O . ALA A 1 358 ? -8.374 -3.081 14.228 1.00 96.44 358 ALA A O 1
ATOM 2764 N N . SER A 1 359 ? -8.056 -5.010 13.132 1.00 96.88 359 SER A N 1
ATOM 2765 C CA . SER A 1 359 ? -8.370 -5.945 14.205 1.00 96.88 359 SER A CA 1
ATOM 2766 C C . SER A 1 359 ? -7.516 -7.201 13.969 1.00 96.88 359 SER A C 1
ATOM 2768 O O . SER A 1 359 ? -6.563 -7.181 13.182 1.00 96.88 359 SER A O 1
ATOM 2770 N N . ALA A 1 360 ? -7.806 -8.307 14.644 1.00 96.00 360 ALA A N 1
ATOM 2771 C CA . ALA A 1 360 ? -7.102 -9.564 14.430 1.00 96.00 360 ALA A CA 1
ATOM 2772 C C . ALA A 1 360 ? -8.010 -10.768 14.674 1.00 96.00 360 ALA A C 1
ATOM 2774 O O . ALA A 1 360 ? -8.886 -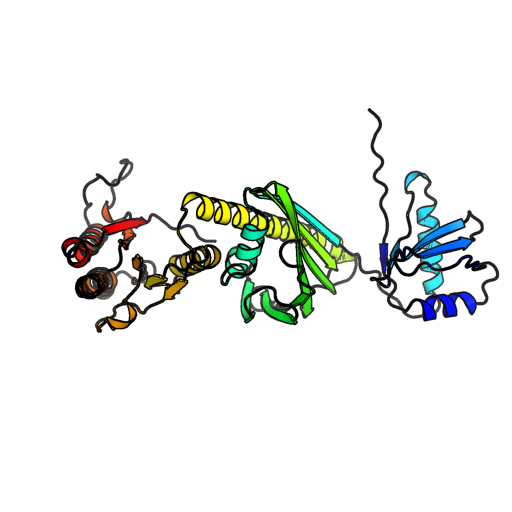10.726 15.536 1.00 96.00 360 ALA A O 1
ATOM 2775 N N . ILE A 1 361 ? -7.713 -11.890 14.012 1.00 96.19 361 ILE A N 1
ATOM 2776 C CA . ILE A 1 361 ? -8.337 -13.192 14.320 1.00 96.19 361 ILE A CA 1
ATOM 2777 C C . ILE A 1 361 ? -8.096 -13.645 15.768 1.00 96.19 361 ILE A C 1
ATOM 2779 O O . ILE A 1 361 ? -8.802 -14.511 16.271 1.00 96.19 361 ILE A O 1
ATOM 2783 N N . GLY A 1 362 ? -7.151 -13.010 16.476 1.00 95.19 362 GLY A N 1
ATOM 2784 C CA . GLY A 1 362 ? -6.982 -13.166 17.920 1.00 95.19 362 GLY A CA 1
ATOM 2785 C C . GLY A 1 362 ? -8.253 -12.872 18.728 1.00 95.19 362 GLY A C 1
ATOM 2786 O O . GLY A 1 362 ? -8.331 -13.334 19.861 1.00 95.19 362 GLY A O 1
ATOM 2787 N N . TYR A 1 363 ? -9.248 -12.184 18.145 1.00 97.50 363 TYR A N 1
ATOM 2788 C CA . TYR A 1 363 ? -10.603 -12.038 18.688 1.00 97.50 363 TYR A CA 1
ATOM 2789 C C . TYR A 1 363 ? -11.222 -13.377 19.103 1.00 97.50 363 TYR A C 1
ATOM 2791 O O . TYR A 1 363 ? -11.821 -13.468 20.169 1.00 97.50 363 TYR A O 1
ATOM 2799 N N . TYR A 1 364 ? -11.048 -14.422 18.293 1.00 97.00 364 TYR A N 1
ATOM 2800 C CA . TYR A 1 364 ? -11.700 -15.715 18.507 1.00 97.00 364 TYR A CA 1
ATOM 2801 C C . TYR A 1 364 ? -10.965 -16.618 19.508 1.00 97.00 364 TYR A C 1
ATOM 2803 O O . TYR A 1 364 ? -11.502 -17.640 19.932 1.00 97.00 364 TYR A O 1
ATOM 2811 N N . GLY A 1 365 ? -9.746 -16.252 19.923 1.00 94.00 365 GLY A N 1
ATOM 2812 C CA . GLY A 1 365 ? -8.897 -17.112 20.751 1.00 94.00 365 GLY A CA 1
ATOM 2813 C C . GLY A 1 365 ? -8.487 -18.409 20.037 1.00 94.00 365 GLY A C 1
ATOM 2814 O O . GLY A 1 365 ? -8.535 -18.504 18.813 1.00 94.00 365 GLY A O 1
ATOM 2815 N N . ASN A 1 366 ? -8.039 -19.410 20.800 1.00 92.69 366 ASN A N 1
ATOM 2816 C CA . ASN A 1 366 ? -7.748 -20.740 20.257 1.00 92.69 366 ASN A CA 1
ATOM 2817 C C . ASN A 1 366 ? -9.011 -21.614 20.316 1.00 92.69 366 ASN A C 1
ATOM 2819 O O . ASN A 1 366 ? -9.502 -21.897 21.409 1.00 92.69 366 ASN A O 1
ATOM 2823 N N . ARG A 1 367 ? -9.504 -22.044 19.151 1.00 92.56 367 ARG A N 1
ATOM 2824 C CA . ARG A 1 367 ? -10.696 -22.894 18.985 1.00 92.56 367 ARG A CA 1
ATOM 2825 C C . ARG A 1 367 ? -10.396 -24.234 18.294 1.00 92.56 367 ARG A C 1
ATOM 2827 O O . ARG A 1 367 ? -11.308 -24.941 17.883 1.00 92.56 367 ARG A O 1
ATOM 2834 N N . GLY A 1 368 ? -9.117 -24.603 18.177 1.00 93.38 368 GLY A N 1
ATOM 2835 C CA . GLY A 1 368 ? -8.708 -25.820 17.472 1.00 93.38 368 GLY A CA 1
ATOM 2836 C C . GLY A 1 368 ? -9.157 -25.806 16.009 1.00 93.38 368 GLY A C 1
ATOM 2837 O O . GLY A 1 368 ? -8.891 -24.839 15.300 1.00 93.38 368 GLY A O 1
ATOM 2838 N N . ASP A 1 369 ? -9.845 -26.868 15.591 1.00 95.12 369 ASP A N 1
ATOM 2839 C CA . ASP A 1 369 ? -10.305 -27.073 14.209 1.00 95.12 369 ASP A CA 1
ATOM 2840 C C . ASP A 1 369 ? -11.716 -26.512 13.940 1.00 95.12 369 ASP A C 1
ATOM 2842 O O . ASP A 1 369 ? -12.305 -26.775 12.889 1.00 95.12 369 ASP A O 1
ATOM 2846 N N . GLU A 1 370 ? -12.292 -25.763 14.885 1.00 96.69 370 GLU A N 1
ATOM 2847 C CA . GLU A 1 370 ? -13.588 -25.111 14.695 1.00 96.69 370 GLU A CA 1
ATOM 2848 C C . GLU A 1 370 ? -13.529 -24.110 13.528 1.00 96.69 370 GLU A C 1
ATOM 2850 O O . GLU A 1 370 ? -12.613 -23.289 13.425 1.00 96.69 370 GLU A O 1
ATOM 2855 N N . ILE A 1 371 ? -14.530 -24.163 12.647 1.00 96.69 371 ILE A N 1
ATOM 2856 C CA . ILE A 1 371 ? -14.694 -23.180 11.573 1.00 96.69 371 ILE A CA 1
ATOM 2857 C C . ILE A 1 371 ? -15.292 -21.914 12.183 1.00 96.69 371 ILE A C 1
ATOM 2859 O O . ILE A 1 371 ? -16.390 -21.951 12.730 1.00 96.69 371 ILE A O 1
ATOM 2863 N N . LEU A 1 372 ? -14.573 -20.801 12.052 1.00 96.56 372 LEU A N 1
ATOM 2864 C CA . LEU A 1 372 ? -14.944 -19.512 12.626 1.00 96.56 372 LEU A CA 1
ATOM 2865 C C . LEU A 1 372 ? -15.271 -18.497 11.533 1.00 96.56 372 LEU A C 1
ATOM 2867 O O . LEU A 1 372 ? -14.578 -18.417 10.516 1.00 96.56 372 LEU A O 1
ATOM 2871 N N . ASP A 1 373 ? -16.283 -17.682 11.795 1.00 96.75 373 ASP A N 1
ATOM 2872 C CA . ASP A 1 373 ? -16.733 -16.577 10.951 1.00 96.75 373 ASP A CA 1
ATOM 2873 C C . ASP A 1 373 ? -16.957 -15.295 11.777 1.00 96.75 373 ASP A C 1
ATOM 2875 O O . ASP A 1 373 ? -16.741 -15.260 12.991 1.00 96.75 373 ASP A O 1
ATOM 2879 N N . GLU A 1 374 ? -17.385 -14.207 11.137 1.00 96.75 374 GLU A N 1
ATOM 2880 C CA . GLU A 1 374 ? -17.605 -12.924 11.810 1.00 96.75 374 GLU A CA 1
ATOM 2881 C C . GLU A 1 374 ? -18.768 -12.933 12.819 1.00 96.75 374 GLU A C 1
ATOM 2883 O O . GLU A 1 374 ? -18.848 -12.019 13.643 1.00 96.75 374 GLU A O 1
ATOM 2888 N N . GLN A 1 375 ? -19.641 -13.948 12.787 1.00 96.38 375 GLN A N 1
ATOM 2889 C CA . GLN A 1 375 ? -20.738 -14.130 13.749 1.00 96.38 375 GLN A CA 1
ATOM 2890 C C . GLN A 1 375 ? -20.295 -14.908 14.993 1.00 96.38 375 GLN A C 1
ATOM 2892 O O . GLN A 1 375 ? -20.995 -14.913 16.009 1.00 96.38 375 GLN A O 1
ATOM 2897 N N . SER A 1 376 ? -19.126 -15.544 14.932 1.00 97.06 376 SER A N 1
ATOM 2898 C CA . SER A 1 376 ? -18.577 -16.328 16.029 1.00 97.06 376 SER A CA 1
ATOM 2899 C C . SER A 1 376 ? -18.230 -15.437 17.238 1.00 97.06 376 SER A C 1
ATOM 2901 O O . SER A 1 376 ? -17.701 -14.329 17.072 1.00 97.06 376 SER A O 1
ATOM 2903 N N . PRO A 1 377 ? -18.508 -15.892 18.476 1.00 95.19 377 PRO A N 1
ATOM 2904 C CA . PRO A 1 377 ? -18.312 -15.089 19.679 1.00 95.19 377 PRO A CA 1
ATOM 2905 C C . PRO A 1 377 ? -16.828 -14.882 19.999 1.00 95.19 377 PRO A C 1
ATOM 2907 O O . PRO A 1 377 ? -15.963 -15.656 19.580 1.00 95.19 377 PRO A O 1
ATOM 2910 N N . VAL A 1 378 ? -16.545 -13.853 20.804 1.00 95.88 378 VAL A N 1
ATOM 2911 C CA . VAL A 1 378 ? -15.199 -13.596 21.332 1.00 95.88 378 VAL A CA 1
ATOM 2912 C C . VAL A 1 378 ? -14.657 -14.826 22.072 1.00 95.88 378 VAL A C 1
ATOM 2914 O O . VAL A 1 378 ? -15.387 -15.543 22.764 1.00 95.88 378 VAL A O 1
ATOM 2917 N N . GLY A 1 379 ? -13.367 -15.084 21.891 1.00 95.19 379 GLY A N 1
ATOM 2918 C CA . GLY A 1 379 ? -12.649 -16.158 22.558 1.00 95.19 379 GLY A CA 1
ATOM 2919 C C . GLY A 1 379 ? -12.185 -15.801 23.963 1.00 95.19 379 GLY A C 1
ATOM 2920 O O . GLY A 1 379 ? -12.462 -14.731 24.504 1.00 95.19 379 GLY A O 1
ATOM 2921 N N . GLU A 1 380 ? -11.399 -16.706 24.535 1.00 94.12 380 GLU A N 1
ATOM 2922 C CA . GLU A 1 380 ? -10.777 -16.524 25.842 1.00 94.12 380 GLU A CA 1
ATOM 2923 C C . GLU A 1 380 ? -9.291 -16.156 25.731 1.00 94.12 380 GLU A C 1
ATOM 2925 O O . GLU A 1 380 ? -8.629 -16.353 24.708 1.00 94.12 380 GLU A O 1
ATOM 2930 N N . GLY A 1 381 ? -8.744 -15.638 26.831 1.00 93.31 381 GLY A N 1
ATOM 2931 C CA . GLY A 1 381 ? -7.330 -15.310 26.961 1.00 93.31 381 GLY A CA 1
ATOM 2932 C C . GLY A 1 381 ? -6.992 -13.851 26.658 1.00 93.31 381 GLY A C 1
ATOM 2933 O O . GLY A 1 381 ? -7.829 -13.031 26.284 1.00 93.31 381 GLY A O 1
ATOM 2934 N N . PHE A 1 382 ? -5.716 -13.514 26.855 1.00 92.69 382 PHE A N 1
ATOM 2935 C CA . PHE A 1 382 ? -5.243 -12.129 26.808 1.00 92.69 382 PHE A CA 1
ATOM 2936 C C . PHE A 1 382 ? -5.504 -11.449 25.455 1.00 92.69 382 PHE A C 1
ATOM 2938 O O . PHE A 1 382 ? -5.976 -10.317 25.428 1.00 92.69 382 PHE A O 1
ATOM 2945 N N . LEU A 1 383 ? -5.209 -12.123 24.338 1.00 93.31 383 LEU A N 1
ATOM 2946 C CA . LEU A 1 383 ? -5.366 -11.531 23.006 1.00 93.31 383 LEU A CA 1
ATOM 2947 C C . LEU A 1 383 ? -6.834 -11.330 22.628 1.00 93.31 383 LEU A C 1
ATOM 2949 O O . LEU A 1 383 ? -7.160 -10.267 22.110 1.00 93.31 383 LEU A O 1
ATOM 2953 N N . ALA A 1 384 ? -7.709 -12.289 22.940 1.00 96.12 384 ALA A N 1
ATOM 2954 C CA . ALA A 1 384 ? -9.142 -12.150 22.698 1.00 96.12 384 ALA A CA 1
ATOM 2955 C C . ALA A 1 384 ? -9.719 -10.963 23.480 1.00 96.12 384 ALA A C 1
ATOM 2957 O O . ALA A 1 384 ? -10.398 -10.117 22.902 1.00 96.12 384 ALA A O 1
ATOM 2958 N N . GLY A 1 385 ? -9.335 -10.822 24.757 1.00 95.94 385 GLY A N 1
ATOM 2959 C CA . GLY A 1 385 ? -9.696 -9.660 25.570 1.00 95.94 385 GLY A CA 1
ATOM 2960 C C . GLY A 1 385 ? -9.180 -8.337 24.993 1.00 95.94 385 GLY A C 1
ATOM 2961 O O . GLY A 1 385 ? -9.936 -7.376 24.890 1.00 95.94 385 GLY A O 1
ATOM 2962 N N . VAL A 1 386 ? -7.917 -8.282 24.548 1.00 95.06 386 VAL A N 1
ATOM 2963 C CA . VAL A 1 386 ? -7.358 -7.075 23.912 1.00 95.06 386 VAL A CA 1
ATOM 2964 C C . VAL A 1 386 ? -8.111 -6.708 22.639 1.00 95.06 386 VAL A C 1
ATOM 2966 O O . VAL A 1 386 ? -8.403 -5.533 22.448 1.00 95.06 386 VAL A O 1
ATOM 2969 N N . VAL A 1 387 ? -8.419 -7.671 21.768 1.00 96.75 387 VAL A N 1
ATOM 2970 C CA . VAL A 1 387 ? -9.125 -7.381 20.512 1.00 96.75 387 VAL A CA 1
ATOM 2971 C C . VAL A 1 387 ? -10.579 -6.983 20.783 1.00 96.75 387 VAL A C 1
ATOM 2973 O O . VAL A 1 387 ? -11.059 -6.030 20.181 1.00 96.75 387 VAL A O 1
ATOM 2976 N N . GLY A 1 388 ? -11.257 -7.622 21.740 1.00 96.75 388 GLY A N 1
ATOM 2977 C CA . GLY A 1 388 ? -12.599 -7.217 22.166 1.00 96.75 388 GLY A CA 1
ATOM 2978 C C . GLY A 1 388 ? -12.646 -5.800 22.755 1.00 96.75 388 GLY A C 1
ATOM 2979 O O . GLY A 1 388 ? -13.554 -5.029 22.446 1.00 96.75 388 GLY A O 1
ATOM 2980 N N . ASP A 1 389 ? -11.662 -5.420 23.574 1.00 96.75 389 ASP A N 1
ATOM 2981 C CA . ASP A 1 389 ? -11.509 -4.041 24.062 1.00 96.75 389 ASP A CA 1
ATOM 2982 C C . ASP A 1 389 ? -11.200 -3.066 22.916 1.00 96.75 389 ASP A C 1
ATOM 2984 O O . ASP A 1 389 ? -11.716 -1.950 22.890 1.00 96.75 389 ASP A O 1
ATOM 2988 N N . TRP A 1 390 ? -10.360 -3.487 21.970 1.00 96.44 390 TRP A N 1
ATOM 2989 C CA . TRP A 1 390 ? -9.939 -2.684 20.827 1.00 96.44 390 TRP A CA 1
ATOM 2990 C C . TRP A 1 390 ? -11.100 -2.372 19.880 1.00 96.44 390 TRP A C 1
ATOM 2992 O O . TRP A 1 390 ? -11.280 -1.214 19.513 1.00 96.44 390 TRP A O 1
ATOM 3002 N N . GLU A 1 391 ? -11.922 -3.365 19.530 1.00 97.81 391 GLU A N 1
ATOM 3003 C CA . GLU A 1 391 ? -13.098 -3.153 18.677 1.00 97.81 391 GLU A CA 1
ATOM 3004 C C . GLU A 1 391 ? -14.113 -2.222 19.361 1.00 97.81 391 GLU A C 1
ATOM 3006 O O . GLU A 1 391 ? -14.577 -1.260 18.750 1.00 97.81 391 GLU A O 1
ATOM 3011 N N . ARG A 1 392 ? -14.376 -2.415 20.664 1.00 97.75 392 ARG A N 1
ATOM 3012 C CA . ARG A 1 392 ? -15.279 -1.539 21.438 1.00 97.75 392 ARG A CA 1
ATOM 3013 C C . ARG A 1 392 ? -14.781 -0.101 21.567 1.00 97.75 392 ARG A C 1
ATOM 3015 O O . ARG A 1 392 ? -15.598 0.806 21.689 1.00 97.75 392 ARG A O 1
ATOM 3022 N N . ALA A 1 393 ? -13.471 0.132 21.525 1.00 97.44 393 ALA A N 1
ATOM 3023 C CA . ALA A 1 393 ? -12.909 1.480 21.596 1.00 97.44 393 ALA A CA 1
ATOM 3024 C C . ALA A 1 393 ? -13.303 2.371 20.402 1.00 97.44 393 ALA A C 1
ATOM 3026 O O . ALA A 1 393 ? -13.130 3.585 20.476 1.00 97.44 393 ALA A O 1
ATOM 3027 N N . ALA A 1 394 ? -13.854 1.793 19.328 1.00 97.56 394 ALA A N 1
ATOM 3028 C CA . ALA A 1 394 ? -14.389 2.537 18.191 1.00 97.56 394 ALA A CA 1
ATOM 3029 C C . ALA A 1 394 ? -15.833 3.045 18.384 1.00 97.56 394 ALA A C 1
ATOM 3031 O O . ALA A 1 394 ? -16.357 3.745 17.514 1.00 97.56 394 ALA A O 1
ATOM 3032 N N . GLU A 1 395 ? -16.486 2.728 19.510 1.00 98.00 395 GLU A N 1
ATOM 3033 C CA . GLU A 1 395 ? -17.880 3.112 19.769 1.00 98.00 395 GLU A CA 1
ATOM 3034 C C . GLU A 1 395 ? -18.157 4.622 19.670 1.00 98.00 395 GLU A C 1
ATOM 3036 O O . GLU A 1 395 ? -19.194 4.961 19.102 1.00 98.00 395 GLU A O 1
ATOM 3041 N N . PRO A 1 396 ? -17.274 5.546 20.114 1.00 97.75 396 PRO A N 1
ATOM 3042 C CA . PRO A 1 396 ? -17.523 6.981 19.955 1.00 97.75 396 PRO A CA 1
ATOM 3043 C C . PRO A 1 396 ? -17.765 7.396 18.496 1.00 97.75 396 PRO A C 1
ATOM 3045 O O . PRO A 1 396 ? -18.688 8.157 18.219 1.00 97.75 396 PRO A O 1
ATOM 3048 N N . ALA A 1 397 ? -17.003 6.835 17.549 1.00 97.81 397 ALA A N 1
ATOM 3049 C CA . ALA A 1 397 ? -17.192 7.100 16.124 1.00 97.81 397 ALA A CA 1
ATOM 3050 C C . ALA A 1 397 ? -18.530 6.529 15.628 1.00 97.81 397 ALA A C 1
ATOM 3052 O O . ALA A 1 397 ? -19.267 7.202 14.907 1.00 97.81 397 ALA A O 1
ATOM 3053 N N . ARG A 1 398 ? -18.883 5.310 16.060 1.00 97.81 398 ARG A N 1
ATOM 3054 C CA . ARG A 1 398 ? -20.160 4.675 15.702 1.00 97.81 398 ARG A CA 1
ATOM 3055 C C . ARG A 1 398 ? -21.359 5.470 16.224 1.00 97.81 398 ARG A C 1
ATOM 3057 O O . ARG A 1 398 ? -22.322 5.672 15.489 1.00 97.81 398 ARG A O 1
ATOM 3064 N N . ALA A 1 399 ? -21.284 5.946 17.465 1.00 97.88 399 ALA A N 1
ATOM 3065 C CA . ALA A 1 399 ? -22.312 6.770 18.094 1.00 97.88 399 ALA A CA 1
ATOM 3066 C C . ALA A 1 399 ? -22.487 8.128 17.391 1.00 97.88 399 ALA A C 1
ATOM 3068 O O . ALA A 1 399 ? -23.602 8.640 17.331 1.00 97.88 399 ALA A O 1
ATOM 3069 N N . ALA A 1 400 ? -21.418 8.669 16.798 1.00 97.06 400 ALA A N 1
ATOM 3070 C CA . ALA A 1 400 ? -21.453 9.868 15.958 1.00 97.06 400 ALA A CA 1
ATOM 3071 C C . ALA A 1 400 ? -21.969 9.618 14.524 1.00 97.06 400 ALA A C 1
ATOM 3073 O O . ALA A 1 400 ? -21.958 10.524 13.695 1.00 97.06 400 ALA A O 1
ATOM 3074 N N . GLY A 1 401 ? -22.416 8.398 14.203 1.00 97.44 401 GLY A N 1
ATOM 3075 C CA . GLY A 1 401 ? -22.952 8.046 12.884 1.00 97.44 401 GLY A CA 1
ATOM 3076 C C . GLY A 1 401 ? -21.895 7.679 11.837 1.00 97.44 401 GLY A C 1
ATOM 3077 O O . GLY A 1 401 ? -22.249 7.416 10.688 1.00 97.44 401 GLY A O 1
ATOM 3078 N N . ILE A 1 402 ? -20.614 7.604 12.213 1.00 98.50 402 ILE A N 1
ATOM 3079 C CA . ILE A 1 402 ? -19.541 7.150 11.320 1.00 98.50 402 ILE A CA 1
ATOM 3080 C C . ILE A 1 402 ? -19.662 5.636 11.140 1.00 98.50 402 ILE A C 1
ATOM 3082 O O . ILE A 1 402 ? -19.764 4.878 12.109 1.00 98.50 402 ILE A O 1
ATOM 3086 N N . ARG A 1 403 ? -19.595 5.152 9.895 1.00 98.56 403 ARG A N 1
ATOM 3087 C CA . ARG A 1 403 ? -19.574 3.708 9.636 1.00 98.56 403 ARG A CA 1
ATOM 3088 C C . ARG A 1 403 ? -18.260 3.114 10.141 1.00 98.56 403 ARG A C 1
ATOM 3090 O O . ARG A 1 403 ? -17.198 3.449 9.629 1.00 98.56 403 ARG A O 1
ATOM 3097 N N . VAL A 1 404 ? -18.321 2.184 11.089 1.00 98.56 404 VAL A N 1
ATOM 3098 C CA . VAL A 1 404 ? -17.130 1.493 11.610 1.00 98.56 404 VAL A CA 1
ATOM 3099 C C . VAL A 1 404 ? -17.009 0.100 10.993 1.00 98.56 404 VAL A C 1
ATOM 3101 O O . VAL A 1 404 ? -17.986 -0.644 10.928 1.00 98.56 404 VAL A O 1
ATOM 3104 N N . VAL A 1 405 ? -15.809 -0.256 10.528 1.00 98.44 405 VAL A N 1
ATOM 3105 C CA . VAL A 1 405 ? -15.478 -1.587 9.993 1.00 98.44 405 VAL A CA 1
ATOM 3106 C C . VAL A 1 405 ? -14.244 -2.126 10.703 1.00 98.44 405 VAL A C 1
ATOM 3108 O O . VAL A 1 405 ? -13.217 -1.453 10.734 1.00 98.44 405 VAL A O 1
ATOM 3111 N N . HIS A 1 406 ? -14.314 -3.355 11.211 1.00 98.06 406 HIS A N 1
ATOM 3112 C CA . HIS A 1 406 ? -13.180 -4.039 11.833 1.00 98.06 406 HIS A CA 1
ATOM 3113 C C . HIS A 1 406 ? -12.595 -5.090 10.887 1.00 98.06 406 HIS A C 1
ATOM 3115 O O . HIS A 1 406 ? -13.287 -6.006 10.449 1.00 98.06 406 HIS A O 1
ATOM 3121 N N . LEU A 1 407 ? -11.305 -4.969 10.577 1.00 97.00 407 LEU A N 1
ATOM 3122 C CA . LEU A 1 407 ? -10.581 -5.910 9.725 1.00 97.00 407 LEU A CA 1
ATOM 3123 C C . LEU A 1 407 ? -9.861 -6.941 10.595 1.00 97.00 407 LEU A C 1
ATOM 3125 O O . LEU A 1 407 ? -8.723 -6.714 11.006 1.00 97.00 407 LEU A O 1
ATOM 3129 N N . ARG A 1 408 ? -10.510 -8.071 10.897 1.00 97.06 408 ARG A N 1
ATOM 3130 C CA . ARG A 1 408 ? -9.912 -9.169 11.680 1.00 97.06 408 ARG A CA 1
ATOM 3131 C C . ARG A 1 408 ? -8.851 -9.907 10.859 1.00 97.06 408 ARG A C 1
ATOM 3133 O O . ARG A 1 408 ? -9.092 -10.984 10.327 1.00 97.06 408 ARG A O 1
ATOM 3140 N N . PHE A 1 409 ? -7.666 -9.306 10.736 1.00 95.31 409 PHE A N 1
ATOM 3141 C CA . PHE A 1 409 ? -6.572 -9.864 9.948 1.00 95.31 409 PHE A CA 1
ATOM 3142 C C . PHE A 1 409 ? -6.113 -11.217 10.498 1.00 95.31 409 PHE A C 1
ATOM 3144 O O . PHE A 1 409 ? -5.895 -11.376 11.703 1.00 95.31 409 PHE A O 1
ATOM 3151 N N . GLY A 1 410 ? -5.930 -12.173 9.585 1.00 93.94 410 GLY A N 1
ATOM 3152 C CA . GLY A 1 410 ? -5.108 -13.355 9.820 1.00 93.94 410 GLY A CA 1
ATOM 3153 C C . GLY A 1 410 ? -3.616 -13.024 9.748 1.00 93.94 410 GLY A C 1
ATOM 3154 O O . GLY A 1 410 ? -3.207 -11.863 9.823 1.00 93.94 410 GLY A O 1
ATOM 3155 N N . VAL A 1 411 ? -2.784 -14.046 9.558 1.00 91.50 411 VAL A N 1
ATOM 3156 C CA . VAL A 1 411 ? -1.357 -13.828 9.292 1.00 91.50 411 VAL A CA 1
ATOM 3157 C C . VAL A 1 411 ? -1.204 -13.205 7.905 1.00 91.50 411 VAL A C 1
ATOM 3159 O O . VAL A 1 411 ? -1.526 -13.824 6.892 1.00 91.50 411 VAL A O 1
ATOM 3162 N N . VAL A 1 412 ? -0.713 -11.967 7.859 1.00 91.81 412 VAL A N 1
ATOM 3163 C CA . VAL A 1 412 ? -0.406 -11.283 6.600 1.00 91.81 412 VAL A CA 1
ATOM 3164 C C . VAL A 1 412 ? 0.891 -11.855 6.044 1.00 91.81 412 VAL A C 1
ATOM 3166 O O . VAL A 1 412 ? 1.949 -11.716 6.652 1.00 91.81 412 VAL A O 1
ATOM 3169 N N . LEU A 1 413 ? 0.801 -12.508 4.888 1.00 90.88 413 LEU A N 1
ATOM 3170 C CA . LEU A 1 413 ? 1.959 -13.066 4.200 1.00 90.88 413 LEU A CA 1
ATOM 3171 C C . LEU A 1 413 ? 2.638 -11.973 3.376 1.00 90.88 413 LEU A C 1
ATOM 3173 O O . LEU A 1 413 ? 2.022 -11.386 2.483 1.00 90.88 413 LEU A O 1
ATOM 3177 N N . TRP A 1 414 ? 3.909 -11.729 3.675 1.00 81.88 414 TRP A N 1
ATOM 3178 C CA . TRP A 1 414 ? 4.753 -10.785 2.956 1.00 81.88 414 TRP A CA 1
ATOM 3179 C C . TRP A 1 414 ? 6.130 -11.415 2.689 1.00 81.88 414 TRP A C 1
ATOM 3181 O O . TRP A 1 414 ? 6.608 -12.133 3.570 1.00 81.88 414 TRP A O 1
ATOM 3191 N N . PRO A 1 415 ? 6.722 -11.221 1.494 1.00 73.81 415 PRO A N 1
ATOM 3192 C CA . PRO A 1 415 ? 8.001 -11.834 1.120 1.00 73.81 415 PRO A CA 1
ATOM 3193 C C . PRO A 1 415 ? 9.214 -11.395 1.938 1.00 73.81 415 PRO A C 1
ATOM 3195 O O . PRO A 1 415 ? 9.192 -10.274 2.501 1.00 73.81 415 PRO A O 1
#

Foldseek 3Di:
DDDDDDFDKDKFQDPDPPVVVVVVVVPDPDPFWDWDDDDDDDPPDDFDWTWTQGPVGIFTWTDDPPGSIIIGGADPPPVVNVVVVVVVVVVPPPDDDDDGWDKDKDKDKDKAQFALQLLLLLCQWPLLVVLLFDQPWPKDWDDFDGGQDFQTKTWIWGDDPPPIWIWIKTKHDDDRSAKIKIWTPDTQFPTWIWMWGWADPDRTMIMIMIMIITTHNDDDPPCPVVVVVVSVVVNVSVVSSSVSSRVLSVVLVVVVDDAAAEEEEEPLVDPVNVVVCSSQRSSRYHYDYDYQPDVDADPLVSQPRHQEYEYPWFDDPPPDDDDPVVLVRRLCSQLVSLLNVLQSQLPDPDHHQAYEYEAAPLLQPDPDPDDDDPVHHGHDDSSNVSRVSRQVSNVSNVVSVRHYHYDHDDDDDGD

Radius of gyration: 30.29 Å; chains: 1; bounding box: 68×49×88 Å